Protein AF-A0A9P1FDS7-F1 (afdb_monomer_lite)

Organism: NCBI:txid2562237

Foldseek 3Di:
DVVVVVVVVVVVVVVVVVVVVPPPPPDDDPVLVVLLVLLVVLLVLLVVLLVVLVVVLVVLVVVLVVLVVVVVVVVVCVVPDDDDLLVVLLSVLLNQLSVVQSVVLNVLSVVLSVLSVVLNVLSVVLVVLSVVLSVLVVQLVVLVVVLVVLVVVCVVCVVVVHDDDPVSVVVNVVSVVSNVVSVVVNVVSCVVSVVVSVVSSVVSVVSSVVSVVSNCCSVPVRRPVSSVVSSVVSSVVSVVVPPPPPDDDDDDDDDDDDDPPPVCPDPPPPVVPPPPPPDPDPCVVPDDDDDDDDDDDDDPVVVVVVVLVVQLVVLVPDDPVVLCVLCVVVVHDCPPPDDSVVSSVVCSVVVRGDDPPDPPVVVVVVVVVVCVVCPPPDDPDDDDDDDDDDDDDPDDDDDDDDDDDD

pLDDT: mean 77.8, std 21.18, range [33.59, 98.31]

Sequence (406 aa):
MHAAASALRSRLSSRSEKQVRGEERIPLSSEDVERQQLLLNDVMISEGLTKFAKDFVRSVSTHLELVDHLLAVLRAMEPTFEFEASVQAQVWALASGVKATAPRVAVEMKKHLARLQELRTSTHKVMELFERKRSAMVEKNHYTLKVETLRREFQEREEQRKGNSKDQLHRLSRNQEKLAYAESEYMDTDKVVTKKIEEQLRQNRSLLFSSLEGLAQSACCGWLVSTGAVACKALQVAAEAQAPQSEGSEDRPERSAVPRNMLLLPPVVVEDELEPPGPFDPRSAFKEKPHSREIFDLSDGEAMAITARQVDESLMRCSVKELKELIRKHGLSDDGLVEKSELVELLRRHGVKVPPGPGPAGHAMLEFERLERHPPAMHRGHAPFPHPNLQEMERGDFAGMEMVIS

Radius of gyration: 36.34 Å; chains: 1; bounding box: 86×75×117 Å

InterPro domains:
  IPR002048 EF-hand domain [PS50222] (318-353)
  IPR027267 AH/BAR domain superfamily [G3DSA:1.20.1270.60] (43-220)

Structure (mmCIF, N/CA/C/O backbone):
data_AF-A0A9P1FDS7-F1
#
_entry.id   AF-A0A9P1FDS7-F1
#
loop_
_atom_site.group_PDB
_atom_site.id
_atom_site.type_symbol
_atom_site.label_atom_id
_atom_site.label_alt_id
_atom_site.label_comp_id
_atom_site.label_asym_id
_atom_site.label_entity_id
_atom_site.label_seq_id
_atom_site.pdbx_PDB_ins_code
_atom_site.Cartn_x
_atom_site.Cartn_y
_atom_site.Cartn_z
_atom_site.occupancy
_atom_site.B_iso_or_equiv
_atom_site.auth_seq_id
_atom_site.auth_comp_id
_atom_site.auth_asym_id
_atom_site.auth_atom_id
_atom_site.pdbx_PDB_model_num
ATOM 1 N N . MET A 1 1 ? -41.866 30.269 19.259 1.00 52.06 1 MET A N 1
ATOM 2 C CA . MET A 1 1 ? -41.143 29.179 18.557 1.00 52.06 1 MET A CA 1
ATOM 3 C C . MET A 1 1 ? -39.613 29.316 18.599 1.00 52.06 1 MET A C 1
ATOM 5 O O . MET A 1 1 ? -38.955 28.306 18.809 1.00 52.06 1 MET A O 1
ATOM 9 N N . HIS A 1 2 ? -39.027 30.519 18.513 1.00 57.75 2 HIS A N 1
ATOM 10 C CA . HIS A 1 2 ? -37.562 30.712 18.583 1.00 57.75 2 HIS A CA 1
ATOM 11 C C . HIS A 1 2 ? -36.883 30.211 19.878 1.00 57.75 2 HIS A C 1
ATOM 13 O O . HIS A 1 2 ? -35.793 29.642 19.819 1.00 57.75 2 HIS A O 1
ATOM 19 N N . ALA A 1 3 ? -37.532 30.351 21.040 1.00 67.25 3 ALA A N 1
ATOM 20 C CA . ALA A 1 3 ? -36.969 29.910 22.323 1.00 67.25 3 ALA A CA 1
ATOM 21 C C . ALA A 1 3 ? -36.816 28.377 22.430 1.00 67.25 3 ALA A C 1
ATOM 23 O O . ALA A 1 3 ? -35.814 27.887 22.947 1.00 67.25 3 ALA A O 1
ATOM 24 N N . ALA A 1 4 ? -37.764 27.613 21.875 1.00 65.94 4 ALA A N 1
ATOM 25 C CA . ALA A 1 4 ? -37.716 26.150 21.885 1.00 65.94 4 ALA A CA 1
ATOM 26 C C . ALA A 1 4 ? -36.602 25.606 20.973 1.00 65.94 4 ALA A C 1
ATOM 28 O O . ALA A 1 4 ? -35.883 24.690 21.360 1.00 65.94 4 ALA A O 1
ATOM 29 N N . ALA A 1 5 ? -36.399 26.217 19.800 1.00 61.81 5 ALA A N 1
ATOM 30 C CA . ALA A 1 5 ? -35.325 25.844 18.878 1.00 61.81 5 ALA A CA 1
ATOM 31 C C . ALA A 1 5 ? -33.924 26.149 19.448 1.00 61.81 5 ALA A C 1
ATOM 33 O O . ALA A 1 5 ? -32.995 25.361 19.267 1.00 61.81 5 ALA A O 1
ATOM 34 N N . SER A 1 6 ? -33.783 27.256 20.187 1.00 70.25 6 SER A N 1
ATOM 35 C CA . SER A 1 6 ? -32.534 27.620 20.871 1.00 70.25 6 SER A CA 1
ATOM 36 C C . SER A 1 6 ? -32.192 26.644 22.007 1.00 70.25 6 SER A C 1
ATOM 38 O O . SER A 1 6 ? -31.068 26.144 22.083 1.00 70.25 6 SER A O 1
ATOM 40 N N . ALA A 1 7 ? -33.181 26.262 22.824 1.00 78.44 7 ALA A N 1
ATOM 41 C CA . ALA A 1 7 ? -33.000 25.265 23.882 1.00 78.44 7 ALA A CA 1
ATOM 42 C C . ALA A 1 7 ? -32.632 23.874 23.330 1.00 78.44 7 ALA A C 1
ATOM 44 O O . ALA A 1 7 ? -31.839 23.149 23.935 1.00 78.44 7 ALA A O 1
ATOM 45 N N . LEU A 1 8 ? -33.165 23.507 22.160 1.00 73.31 8 LEU A N 1
ATOM 46 C CA . LEU A 1 8 ? -32.850 22.239 21.501 1.00 73.31 8 LEU A CA 1
ATOM 47 C C . LEU A 1 8 ? -31.428 22.236 20.918 1.00 73.31 8 LEU A C 1
ATOM 49 O O . LEU A 1 8 ? -30.700 21.268 21.121 1.00 73.31 8 LEU A O 1
ATOM 53 N N . ARG A 1 9 ? -30.978 23.338 20.297 1.00 73.19 9 ARG A N 1
ATOM 54 C CA . ARG A 1 9 ? -29.577 23.492 19.849 1.00 73.19 9 ARG A CA 1
ATOM 55 C C . ARG A 1 9 ? -28.587 23.497 21.011 1.00 73.19 9 ARG A C 1
ATOM 57 O O . ARG A 1 9 ? -27.569 22.824 20.925 1.00 73.19 9 ARG A O 1
ATOM 64 N N . SER A 1 10 ? -28.905 24.176 22.112 1.00 75.31 10 SER A N 1
ATOM 65 C CA . SER A 1 10 ? -28.093 24.162 23.338 1.00 75.31 10 SER A CA 1
ATOM 66 C C . SER A 1 10 ? -27.950 22.747 23.921 1.00 75.31 10 SER A C 1
ATOM 68 O O . SER A 1 10 ? -26.851 22.325 24.292 1.00 75.31 10 SER A O 1
ATOM 70 N N . ARG A 1 11 ? -29.036 21.963 23.945 1.00 73.38 11 ARG A N 1
ATOM 71 C CA . ARG A 1 11 ? -29.011 20.562 24.403 1.00 73.38 11 ARG A CA 1
ATOM 72 C C . ARG A 1 11 ? -28.265 19.623 23.456 1.00 73.38 11 ARG A C 1
ATOM 74 O O . ARG A 1 11 ? -27.642 18.674 23.924 1.00 73.38 11 ARG A O 1
ATOM 81 N N . LEU A 1 12 ? -28.313 19.873 22.149 1.00 67.06 12 LEU A N 1
ATOM 82 C CA . LEU A 1 12 ? -27.556 19.098 21.163 1.00 67.06 12 LEU A CA 1
ATOM 83 C C . LEU A 1 12 ? -26.058 19.441 21.203 1.00 67.06 12 LEU A C 1
ATOM 85 O O . LEU A 1 12 ? -25.240 18.529 21.236 1.00 67.06 12 LEU A O 1
ATOM 89 N N . SER A 1 13 ? -25.705 20.725 21.322 1.00 66.62 13 SER A N 1
ATOM 90 C CA . SER A 1 13 ? -24.313 21.192 21.435 1.00 66.62 13 SER A CA 1
ATOM 91 C C . SER A 1 13 ? -23.644 20.733 22.734 1.00 66.62 13 SER A C 1
ATOM 93 O O . SER A 1 13 ? -22.503 20.285 22.732 1.00 66.62 13 SER A O 1
ATOM 95 N N . SER A 1 14 ? -24.368 20.758 23.857 1.00 63.16 14 SER A N 1
ATOM 96 C CA . SER A 1 14 ? -23.843 20.254 25.137 1.00 63.16 14 SER A CA 1
ATOM 97 C C . SER A 1 14 ? -23.730 18.725 25.185 1.00 63.16 14 SER A C 1
ATOM 99 O O . SER A 1 14 ? -22.929 18.196 25.958 1.00 63.16 14 SER A O 1
ATOM 101 N N . ARG A 1 15 ? -24.492 17.995 24.354 1.00 56.09 15 ARG A N 1
ATOM 102 C CA . ARG A 1 15 ? -24.295 16.552 24.146 1.00 56.09 15 ARG A CA 1
ATOM 103 C C . ARG A 1 15 ? -23.071 16.265 23.278 1.00 56.09 15 ARG A C 1
ATOM 105 O O . ARG A 1 15 ? -22.319 15.367 23.638 1.00 56.09 15 ARG A O 1
ATOM 112 N N . SER A 1 16 ? -22.829 17.035 22.214 1.00 51.53 16 SER A N 1
ATOM 113 C CA . SER A 1 16 ? -21.641 16.844 21.371 1.00 51.53 16 SER A CA 1
ATOM 114 C C . SER A 1 16 ? -20.345 17.226 22.090 1.00 51.53 16 SER A C 1
ATOM 116 O O . SER A 1 16 ? -19.370 16.489 22.010 1.00 51.53 16 SER A O 1
ATOM 118 N N . GLU A 1 17 ? -20.323 18.310 22.872 1.00 52.41 17 GLU A N 1
ATOM 119 C CA . GLU A 1 17 ? -19.118 18.713 23.620 1.00 52.41 17 GLU A CA 1
ATOM 120 C C . GLU A 1 17 ? -18.759 17.745 24.756 1.00 52.41 17 GLU A C 1
ATOM 122 O O . GLU A 1 17 ? -17.578 17.513 25.023 1.00 52.41 17 GLU A O 1
ATOM 127 N N . LYS A 1 18 ? -19.754 17.120 25.402 1.00 54.88 18 LYS A N 1
ATOM 128 C CA . LYS A 1 18 ? -19.499 16.051 26.382 1.00 54.88 18 LYS A CA 1
ATOM 129 C C . LYS A 1 18 ? -19.022 14.753 25.735 1.00 54.88 18 LYS A C 1
ATOM 131 O O . LYS A 1 18 ? -18.328 13.987 26.392 1.00 54.88 18 LYS A O 1
ATOM 136 N N . GLN A 1 19 ? -19.368 14.519 24.472 1.00 52.22 19 GLN A N 1
ATOM 137 C CA . GLN A 1 19 ? -18.907 13.353 23.724 1.00 52.22 19 GLN A CA 1
ATOM 138 C C . GLN A 1 19 ? -17.441 13.508 23.290 1.00 52.22 19 GLN A C 1
ATOM 140 O O . GLN A 1 19 ? -16.695 12.541 23.347 1.00 52.22 19 GLN A O 1
ATOM 145 N N . VAL A 1 20 ? -16.995 14.731 22.980 1.00 51.19 20 VAL A N 1
ATOM 146 C CA . VAL A 1 20 ? -15.600 15.013 22.586 1.00 51.19 20 VAL A CA 1
ATOM 147 C C . VAL A 1 20 ? -14.644 15.088 23.787 1.00 51.19 20 VAL A C 1
ATOM 149 O O . VAL A 1 20 ? -13.490 14.691 23.674 1.00 51.19 20 VAL A O 1
ATOM 152 N N . ARG A 1 21 ? -15.095 15.538 24.969 1.00 51.09 21 ARG A N 1
ATOM 153 C CA . ARG A 1 21 ? -14.243 15.574 26.182 1.00 51.09 21 ARG A CA 1
ATOM 154 C C . ARG A 1 21 ? -14.052 14.220 26.879 1.00 51.09 21 ARG A C 1
ATOM 156 O O . ARG A 1 21 ? -13.235 14.143 27.788 1.00 51.09 21 ARG A O 1
ATOM 163 N N . GLY A 1 22 ? -14.801 13.188 26.487 1.00 51.94 22 GLY A N 1
ATOM 164 C CA . GLY A 1 22 ? -14.696 11.834 27.043 1.00 51.94 22 GLY A CA 1
ATOM 165 C C . GLY A 1 22 ? -13.846 10.869 26.214 1.00 51.94 22 GLY A C 1
ATOM 166 O O . GLY A 1 22 ? -13.612 9.750 26.660 1.00 51.94 22 GLY A O 1
ATOM 167 N N . GLU A 1 23 ? -13.373 11.277 25.034 1.00 55.00 23 GLU A N 1
ATOM 168 C CA . GLU A 1 23 ? -12.376 10.516 24.278 1.00 55.00 23 GLU A CA 1
ATOM 169 C C . GLU A 1 23 ? -10.987 10.766 24.874 1.00 55.00 23 GLU A C 1
ATOM 171 O O . GLU A 1 23 ? -10.096 11.334 24.239 1.00 55.00 23 GLU A O 1
ATOM 176 N N . GLU A 1 24 ? -10.780 10.335 26.121 1.00 63.09 24 GLU A N 1
ATOM 177 C CA . GLU A 1 24 ? -9.430 9.979 26.544 1.00 63.09 24 GLU A CA 1
ATOM 178 C C . GLU A 1 24 ? -8.922 8.979 25.509 1.00 63.09 24 GLU A C 1
ATOM 180 O O . GLU A 1 24 ? -9.458 7.876 25.369 1.00 63.09 24 GLU A O 1
ATOM 185 N N . ARG A 1 25 ? -7.950 9.411 24.694 1.00 65.44 25 ARG A N 1
ATOM 186 C CA . ARG A 1 25 ? -7.309 8.545 23.710 1.00 65.44 25 ARG A CA 1
ATOM 187 C C . ARG A 1 25 ? -6.710 7.391 24.487 1.00 65.44 25 ARG A C 1
ATOM 189 O O . ARG A 1 25 ? -5.652 7.544 25.088 1.00 65.44 25 ARG A O 1
ATOM 196 N N . ILE A 1 26 ? -7.404 6.259 24.471 1.00 73.06 26 ILE A N 1
ATOM 197 C CA . ILE A 1 26 ? -6.904 5.019 25.041 1.00 73.06 26 ILE A CA 1
ATOM 198 C C . ILE A 1 26 ? -5.537 4.779 24.394 1.00 73.06 26 ILE A C 1
ATOM 200 O O . ILE A 1 26 ? -5.476 4.677 23.160 1.00 73.06 26 ILE A O 1
ATOM 204 N N . PRO A 1 27 ? -4.448 4.771 25.183 1.00 78.12 27 PRO A N 1
ATOM 205 C CA . PRO A 1 27 ? -3.126 4.553 24.638 1.00 78.12 27 PRO A CA 1
ATOM 206 C C . PRO A 1 27 ? -3.105 3.159 24.016 1.00 78.12 27 PRO A C 1
ATOM 208 O O . PRO A 1 27 ? -3.495 2.173 24.645 1.00 78.12 27 PRO A O 1
ATOM 211 N N . LEU A 1 28 ? -2.703 3.097 22.747 1.00 81.94 28 LEU A N 1
ATOM 212 C CA . LEU A 1 28 ? -2.396 1.834 22.090 1.00 81.94 28 LEU A CA 1
ATOM 213 C C . LEU A 1 28 ? -1.240 1.162 22.837 1.00 81.94 28 LEU A C 1
ATOM 215 O O . LEU A 1 28 ? -0.435 1.833 23.490 1.00 81.94 28 LEU A O 1
ATOM 219 N N . SER A 1 29 ? -1.146 -0.163 22.726 1.00 90.19 29 SER A N 1
ATOM 220 C CA . SER A 1 29 ? 0.048 -0.856 23.204 1.00 90.19 29 SER A CA 1
ATOM 221 C C . SER A 1 29 ? 1.283 -0.292 22.486 1.00 90.19 29 SER A C 1
ATOM 223 O O . SER A 1 29 ? 1.195 0.080 21.313 1.00 90.19 29 SER A O 1
ATOM 225 N N . SER A 1 30 ? 2.431 -0.217 23.172 1.00 92.06 30 SER A N 1
ATOM 226 C CA . SER A 1 30 ? 3.682 0.265 22.555 1.00 92.06 30 SER A CA 1
ATOM 227 C C . SER A 1 30 ? 3.990 -0.494 21.261 1.00 92.06 30 SER A C 1
ATOM 229 O O . SER A 1 30 ? 4.353 0.108 20.256 1.00 92.06 30 SER A O 1
ATOM 231 N N . GLU A 1 31 ? 3.738 -1.805 21.251 1.00 93.56 31 GLU A N 1
ATOM 232 C CA . 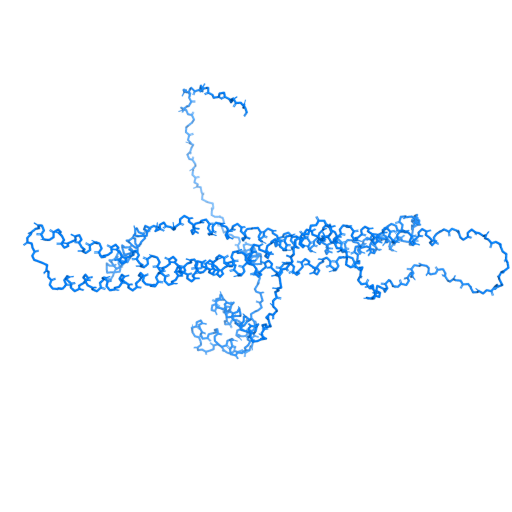GLU A 1 31 ? 3.936 -2.646 20.073 1.00 93.56 31 GLU A CA 1
ATOM 233 C C . GLU A 1 31 ? 3.003 -2.283 18.911 1.00 93.56 31 GLU A C 1
ATOM 235 O O . GLU A 1 31 ? 3.424 -2.280 17.758 1.00 93.56 31 GLU A O 1
ATOM 240 N N . ASP A 1 32 ? 1.727 -1.983 19.176 1.00 91.75 32 ASP A N 1
ATOM 241 C CA . ASP A 1 32 ? 0.789 -1.593 18.118 1.00 91.75 32 ASP A CA 1
ATOM 242 C C . ASP A 1 32 ? 1.158 -0.231 17.522 1.00 91.75 32 ASP A C 1
ATOM 244 O O . ASP A 1 32 ? 1.042 -0.047 16.310 1.00 91.75 32 ASP A O 1
ATOM 248 N N . VAL A 1 33 ? 1.654 0.700 18.347 1.00 92.00 33 VAL A N 1
ATOM 249 C CA . VAL A 1 33 ? 2.183 1.991 17.875 1.00 92.00 33 VAL A CA 1
ATOM 250 C C . VAL A 1 33 ? 3.388 1.771 16.965 1.00 92.00 33 VAL A C 1
ATOM 252 O O . VAL A 1 33 ? 3.440 2.333 15.872 1.00 92.00 33 VAL A O 1
ATOM 255 N N . GLU A 1 34 ? 4.332 0.923 17.375 1.00 93.94 34 GLU A N 1
ATOM 256 C CA . GLU A 1 34 ? 5.504 0.583 16.566 1.00 93.94 34 GLU A CA 1
ATOM 257 C C . GLU A 1 34 ? 5.104 -0.081 15.244 1.00 93.94 34 GLU A C 1
ATOM 259 O O . GLU A 1 34 ? 5.536 0.358 14.178 1.00 93.94 34 GLU A O 1
ATOM 264 N N . ARG A 1 35 ? 4.224 -1.089 15.272 1.00 93.00 35 ARG A N 1
ATOM 265 C CA . ARG A 1 35 ? 3.729 -1.762 14.059 1.00 93.00 35 ARG A CA 1
ATOM 266 C C . ARG A 1 35 ? 3.008 -0.786 13.121 1.00 93.00 35 ARG A C 1
ATOM 268 O O . ARG A 1 35 ? 3.225 -0.836 11.910 1.00 93.00 35 ARG A O 1
ATOM 275 N N . GLN A 1 36 ? 2.193 0.124 13.656 1.00 92.06 36 GLN A N 1
ATOM 276 C CA . GLN A 1 36 ? 1.525 1.159 12.866 1.00 92.06 36 GLN A CA 1
ATOM 277 C C . GLN A 1 36 ? 2.540 2.128 12.242 1.00 92.06 36 GLN A C 1
ATOM 279 O O . GLN A 1 36 ? 2.423 2.460 11.062 1.00 92.06 36 GLN A O 1
ATOM 284 N N . GLN A 1 37 ? 3.569 2.535 12.989 1.00 93.25 37 GLN A N 1
ATOM 285 C CA . GLN A 1 37 ? 4.640 3.382 12.465 1.00 93.25 37 GLN A CA 1
ATOM 286 C C . GLN A 1 37 ? 5.415 2.688 11.338 1.00 93.25 37 GLN A C 1
ATOM 288 O O . GLN A 1 37 ? 5.731 3.316 10.327 1.00 93.25 37 GLN A O 1
ATOM 293 N N . LEU A 1 38 ? 5.683 1.386 11.472 1.00 92.25 38 LEU A N 1
ATOM 294 C CA . LEU A 1 38 ? 6.326 0.596 10.423 1.00 92.25 38 LEU A CA 1
ATOM 295 C C . LEU A 1 38 ? 5.480 0.548 9.142 1.00 92.25 38 LEU A C 1
ATOM 297 O O . LEU A 1 38 ? 6.030 0.744 8.062 1.00 92.25 38 LEU A O 1
ATOM 301 N N . LEU A 1 39 ? 4.159 0.369 9.245 1.00 91.44 39 LEU A N 1
ATOM 302 C CA . LEU A 1 39 ? 3.265 0.418 8.079 1.00 91.44 39 LEU A CA 1
ATOM 303 C C . LEU A 1 39 ? 3.260 1.788 7.403 1.00 91.44 39 LEU A C 1
ATOM 305 O O . LEU A 1 39 ? 3.275 1.865 6.176 1.00 91.44 39 LEU A O 1
ATOM 309 N N . LEU A 1 40 ? 3.234 2.868 8.187 1.00 91.00 40 LEU A N 1
ATOM 310 C CA . LEU A 1 40 ? 3.289 4.228 7.649 1.00 91.00 40 LEU A CA 1
ATOM 311 C C . LEU A 1 40 ? 4.602 4.470 6.897 1.00 91.00 40 LEU A C 1
ATOM 313 O O . LEU A 1 40 ? 4.581 5.020 5.795 1.00 91.00 40 LEU A O 1
ATOM 317 N N . ASN A 1 41 ? 5.722 3.995 7.446 1.00 93.12 41 ASN A N 1
ATOM 318 C CA . ASN A 1 41 ? 7.018 4.053 6.774 1.00 93.12 41 ASN A CA 1
ATOM 319 C C . ASN A 1 41 ? 7.000 3.253 5.460 1.00 93.12 41 ASN A C 1
ATOM 321 O O . ASN A 1 41 ? 7.421 3.776 4.429 1.00 93.12 41 ASN A O 1
ATOM 325 N N . ASP A 1 42 ? 6.460 2.030 5.461 1.00 91.25 42 ASP A N 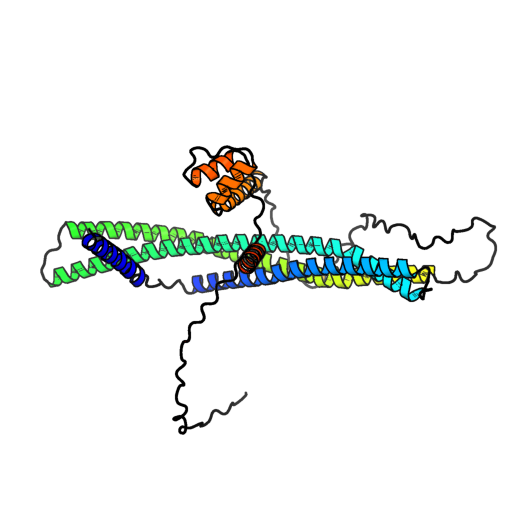1
ATOM 326 C CA . ASP A 1 42 ? 6.354 1.197 4.255 1.00 91.25 42 ASP A CA 1
ATOM 327 C C . ASP A 1 42 ? 5.493 1.879 3.171 1.00 91.25 42 ASP A C 1
ATOM 329 O O . ASP A 1 42 ? 5.851 1.866 1.990 1.00 91.25 42 ASP A O 1
ATOM 333 N N . VAL A 1 43 ? 4.391 2.541 3.557 1.00 92.25 43 VAL A N 1
ATOM 334 C CA . VAL A 1 43 ? 3.553 3.330 2.634 1.00 92.25 43 VAL A CA 1
ATOM 335 C C . VAL A 1 43 ? 4.347 4.482 2.040 1.00 92.25 43 VAL A C 1
ATOM 337 O O . VAL A 1 43 ? 4.378 4.606 0.815 1.00 92.25 43 VAL A O 1
ATOM 340 N N . MET A 1 44 ? 5.015 5.283 2.873 1.00 95.25 44 MET A N 1
ATOM 341 C CA . MET A 1 44 ? 5.818 6.419 2.414 1.00 95.25 44 MET A CA 1
ATOM 342 C C . MET A 1 44 ? 6.914 5.988 1.435 1.00 95.25 44 MET A C 1
ATOM 344 O O . MET A 1 44 ? 7.081 6.609 0.383 1.00 95.25 44 MET A O 1
ATOM 348 N N . ILE A 1 45 ? 7.633 4.903 1.743 1.00 93.44 45 ILE A N 1
ATOM 349 C CA . ILE A 1 45 ? 8.657 4.355 0.847 1.00 93.44 45 ILE A CA 1
ATOM 350 C C . ILE A 1 45 ? 8.005 3.904 -0.465 1.00 93.44 45 ILE A C 1
ATOM 352 O O . ILE A 1 45 ? 8.493 4.254 -1.541 1.00 93.44 45 ILE A O 1
ATOM 356 N N . SER A 1 46 ? 6.875 3.189 -0.409 1.00 95.50 46 SER A N 1
ATOM 357 C CA . SER A 1 46 ? 6.172 2.742 -1.618 1.00 95.50 46 SER A CA 1
ATOM 358 C C . SER A 1 46 ? 5.689 3.906 -2.491 1.00 95.50 46 SER A C 1
ATOM 360 O O . SER A 1 46 ? 5.738 3.812 -3.718 1.00 95.50 46 SER A O 1
ATOM 362 N N . GLU A 1 47 ? 5.260 5.021 -1.890 1.00 94.94 47 GLU A N 1
ATOM 363 C CA . GLU A 1 47 ? 4.839 6.224 -2.609 1.00 94.94 47 GLU A CA 1
ATOM 364 C C . GLU A 1 47 ? 6.029 6.907 -3.285 1.00 94.94 47 GLU A C 1
ATOM 366 O O . GLU A 1 47 ? 5.936 7.273 -4.460 1.00 94.94 47 GLU A O 1
ATOM 371 N N . GLY A 1 48 ? 7.167 6.995 -2.588 1.00 95.50 48 GLY A N 1
ATOM 372 C CA . GLY A 1 48 ? 8.429 7.467 -3.155 1.00 95.50 48 GLY A CA 1
ATOM 373 C C . GLY A 1 48 ? 8.868 6.631 -4.360 1.00 95.50 48 GLY A C 1
ATOM 374 O O . GLY A 1 48 ? 9.139 7.183 -5.428 1.00 95.50 48 GLY A O 1
ATOM 375 N N . LEU A 1 49 ? 8.848 5.301 -4.232 1.00 96.25 49 LEU A N 1
ATOM 376 C CA . LEU A 1 49 ? 9.188 4.380 -5.323 1.00 96.25 49 LEU A CA 1
ATOM 377 C C . LEU A 1 49 ? 8.187 4.441 -6.479 1.00 96.25 49 LEU A C 1
ATOM 379 O O . LEU A 1 49 ? 8.580 4.404 -7.644 1.00 96.25 49 LEU A O 1
ATOM 383 N N . THR A 1 50 ? 6.897 4.590 -6.179 1.00 96.88 50 THR A N 1
ATOM 384 C CA . THR A 1 50 ? 5.848 4.745 -7.195 1.00 96.88 50 THR A CA 1
ATOM 385 C C . THR A 1 50 ? 6.056 6.024 -7.996 1.00 96.88 50 THR A C 1
ATOM 387 O O . THR A 1 50 ? 5.929 6.018 -9.222 1.00 96.88 50 THR A O 1
ATOM 390 N N . LYS A 1 51 ? 6.371 7.132 -7.317 1.00 96.62 51 LYS A N 1
ATOM 391 C CA . LYS A 1 51 ? 6.679 8.403 -7.971 1.00 96.62 51 LYS A CA 1
ATOM 392 C C . LYS A 1 51 ? 7.919 8.262 -8.850 1.00 96.62 51 LYS A C 1
ATOM 394 O O . LYS A 1 51 ? 7.838 8.561 -10.037 1.00 96.62 51 LYS A O 1
ATOM 399 N N . PHE A 1 52 ? 9.004 7.719 -8.296 1.00 97.12 52 PHE A N 1
ATOM 400 C CA . PHE A 1 52 ? 10.235 7.454 -9.036 1.00 97.12 52 PHE A CA 1
ATOM 401 C C . PHE A 1 52 ? 9.974 6.643 -10.309 1.00 97.12 52 PHE A C 1
ATOM 403 O O . PHE A 1 52 ? 10.344 7.078 -11.392 1.00 97.12 52 PHE A O 1
ATOM 410 N N . ALA A 1 53 ? 9.286 5.504 -10.213 1.00 96.56 53 ALA A N 1
ATOM 411 C CA . ALA A 1 53 ? 9.051 4.638 -11.364 1.00 96.56 53 ALA A CA 1
ATOM 412 C C . ALA A 1 53 ? 8.172 5.307 -12.437 1.00 96.56 53 ALA A C 1
ATOM 414 O O . ALA A 1 53 ? 8.427 5.144 -13.630 1.00 96.56 53 ALA A O 1
ATOM 415 N N . LYS A 1 54 ? 7.172 6.112 -12.046 1.00 96.12 54 LYS A N 1
ATOM 416 C CA . LYS A 1 54 ? 6.366 6.905 -12.995 1.00 96.12 54 LYS A CA 1
ATOM 417 C C . LYS A 1 54 ? 7.199 7.967 -13.706 1.00 96.12 54 LYS A C 1
ATOM 419 O O . LYS A 1 54 ? 7.123 8.075 -14.930 1.00 96.12 54 LYS A O 1
ATOM 424 N N . ASP A 1 55 ? 7.981 8.727 -12.947 1.00 96.56 55 ASP A N 1
ATOM 425 C CA . ASP A 1 55 ? 8.834 9.789 -13.481 1.00 96.56 55 ASP A CA 1
ATOM 426 C C . ASP A 1 55 ? 9.923 9.200 -14.387 1.00 96.56 55 ASP A C 1
ATOM 428 O O . ASP A 1 55 ? 10.197 9.737 -15.458 1.00 96.56 55 ASP A O 1
ATOM 432 N N . PHE A 1 56 ? 10.469 8.039 -14.022 1.00 94.81 56 PHE A N 1
ATOM 433 C CA . PHE A 1 56 ? 11.447 7.315 -14.823 1.00 94.81 56 PHE A CA 1
ATOM 434 C C . PHE A 1 56 ? 10.853 6.814 -16.145 1.00 94.81 56 PHE A C 1
ATOM 436 O O . PHE A 1 56 ? 11.426 7.059 -17.202 1.00 94.81 56 PHE A O 1
ATOM 443 N N . VAL A 1 57 ? 9.676 6.177 -16.130 1.00 94.50 57 VAL A N 1
ATOM 444 C CA . VAL A 1 57 ? 8.992 5.738 -17.365 1.00 94.50 57 VAL A CA 1
ATOM 445 C C . VAL A 1 57 ? 8.669 6.924 -18.276 1.00 94.50 57 VAL A C 1
ATOM 447 O O . VAL A 1 57 ? 8.843 6.834 -19.495 1.00 94.50 57 VAL A O 1
ATOM 450 N N . ARG A 1 58 ? 8.229 8.050 -17.700 1.00 95.25 58 ARG A N 1
ATOM 451 C CA . ARG A 1 58 ? 8.010 9.288 -18.457 1.00 95.25 58 ARG A CA 1
ATOM 452 C C . ARG A 1 58 ? 9.318 9.789 -19.066 1.00 95.25 58 ARG A C 1
ATOM 454 O O . ARG A 1 58 ? 9.341 10.065 -20.257 1.00 95.25 58 ARG A O 1
ATOM 461 N N . SER A 1 59 ? 10.397 9.834 -18.285 1.00 93.69 59 SER A N 1
ATOM 462 C CA . SER A 1 59 ? 11.726 10.232 -18.755 1.00 93.69 59 SER A CA 1
ATOM 463 C C . SER A 1 59 ? 12.200 9.362 -19.921 1.00 93.69 59 SER A C 1
ATOM 465 O O . SER A 1 59 ? 12.610 9.902 -20.943 1.00 93.69 59 SER A O 1
ATOM 467 N N . VAL A 1 60 ? 12.078 8.034 -19.828 1.00 90.56 60 VAL A N 1
ATOM 468 C CA . VAL A 1 60 ? 12.426 7.107 -20.922 1.00 90.56 60 VAL A CA 1
ATOM 469 C C . VAL A 1 60 ? 11.623 7.413 -22.190 1.00 90.56 60 VAL A C 1
ATOM 471 O O . VAL A 1 60 ? 12.187 7.447 -23.281 1.00 90.56 60 VAL A O 1
ATOM 474 N N . SER A 1 61 ? 10.326 7.695 -22.049 1.00 91.31 61 SER A N 1
ATOM 475 C CA . SER A 1 61 ? 9.462 8.057 -23.182 1.00 91.31 61 SER A CA 1
ATOM 476 C C . SER A 1 61 ? 9.900 9.379 -23.825 1.00 91.31 61 SER A C 1
ATOM 478 O O . SER A 1 61 ? 10.048 9.452 -25.039 1.00 91.31 61 SER A O 1
ATOM 480 N N . THR A 1 62 ? 10.211 10.396 -23.016 1.00 92.25 62 THR A N 1
ATOM 481 C CA . THR A 1 62 ? 10.738 11.679 -23.507 1.00 92.25 62 THR A CA 1
ATOM 482 C C . THR A 1 62 ? 12.094 11.519 -24.200 1.00 92.25 62 THR A C 1
ATOM 484 O O . THR A 1 62 ? 12.325 12.131 -25.237 1.00 92.25 62 THR A O 1
ATOM 487 N N . HIS A 1 63 ? 12.994 10.675 -23.683 1.00 87.12 63 HIS A N 1
ATOM 488 C CA . HIS A 1 63 ? 14.278 10.406 -24.342 1.00 87.12 63 HIS A CA 1
ATOM 489 C C . HIS A 1 63 ? 14.092 9.727 -25.703 1.00 87.12 63 HIS A C 1
ATOM 491 O O . HIS A 1 63 ? 14.802 10.071 -26.644 1.00 87.12 63 HIS A O 1
ATOM 497 N N . LEU A 1 64 ? 13.132 8.805 -25.832 1.00 88.94 64 LEU A N 1
ATOM 498 C CA . LEU A 1 64 ? 12.797 8.197 -27.122 1.00 88.94 64 LEU A CA 1
ATOM 499 C C . LEU A 1 64 ? 12.316 9.242 -28.135 1.00 88.94 64 LEU A C 1
ATOM 501 O O . LEU A 1 64 ? 12.822 9.274 -29.254 1.00 88.94 64 LEU A O 1
ATOM 505 N N . GLU A 1 65 ? 11.404 10.126 -27.731 1.00 91.44 65 GLU A N 1
ATOM 506 C CA . GLU A 1 65 ? 10.899 11.208 -28.587 1.00 91.44 65 GLU A CA 1
ATOM 507 C C . GLU A 1 65 ? 12.019 12.162 -29.028 1.00 91.44 65 GLU A C 1
ATOM 509 O O . GLU A 1 65 ? 12.090 12.547 -30.196 1.00 91.44 65 GLU A O 1
ATOM 514 N N . LEU A 1 66 ? 12.935 12.513 -28.117 1.00 90.12 66 LEU A N 1
ATOM 515 C CA . LEU A 1 66 ? 14.097 13.348 -28.430 1.00 90.12 66 LEU A CA 1
ATOM 516 C C . LEU A 1 66 ? 15.045 12.668 -29.420 1.00 90.12 66 LEU A C 1
ATOM 518 O O . LEU A 1 66 ? 15.530 13.317 -30.345 1.00 90.12 66 LEU A O 1
ATOM 522 N N . VAL A 1 67 ? 15.291 11.367 -29.252 1.00 87.19 67 VAL A N 1
ATOM 523 C CA . VAL A 1 67 ? 16.090 10.573 -30.194 1.00 87.19 67 VAL A CA 1
ATOM 524 C C . VAL A 1 67 ? 15.421 10.538 -31.568 1.00 87.19 67 VAL A C 1
ATOM 526 O O . VAL A 1 67 ? 16.095 10.736 -32.577 1.00 87.19 67 VAL A O 1
ATOM 529 N N . ASP A 1 68 ? 14.104 10.340 -31.631 1.00 88.56 68 ASP A N 1
ATOM 530 C CA . ASP A 1 68 ? 13.357 10.367 -32.891 1.00 88.56 68 ASP A CA 1
ATOM 531 C C . ASP A 1 68 ? 13.419 11.736 -33.574 1.00 88.56 68 ASP A C 1
ATOM 533 O O . ASP A 1 68 ? 13.634 11.811 -34.787 1.00 88.56 68 ASP A O 1
ATOM 537 N N . HIS A 1 69 ? 13.303 12.818 -32.802 1.00 91.44 69 HIS A N 1
ATOM 538 C CA . HIS A 1 69 ? 13.426 14.174 -33.320 1.00 91.44 69 HIS A CA 1
ATOM 539 C C . HIS A 1 69 ? 14.840 14.467 -33.836 1.00 91.44 69 HIS A C 1
ATOM 541 O O . HIS A 1 69 ? 14.989 14.974 -34.946 1.00 91.44 69 HIS A O 1
ATOM 547 N N . LEU A 1 70 ? 15.881 14.092 -33.084 1.00 86.00 70 LEU A N 1
ATOM 548 C CA . LEU A 1 70 ? 17.273 14.234 -33.514 1.00 86.00 70 LEU A CA 1
ATOM 549 C C . LEU A 1 70 ? 17.524 13.488 -34.828 1.00 86.00 70 LEU A C 1
ATOM 551 O O . LEU A 1 70 ? 18.091 14.055 -35.759 1.00 86.00 70 LEU A O 1
ATOM 555 N N . LEU A 1 71 ? 17.061 12.239 -34.936 1.00 87.12 71 LEU A N 1
ATOM 556 C CA . LEU A 1 71 ? 17.174 11.466 -36.172 1.00 87.12 71 LEU A CA 1
ATOM 557 C C . LEU A 1 71 ? 16.419 12.121 -37.335 1.00 87.12 71 LEU A C 1
ATOM 559 O O . LEU A 1 71 ? 16.898 12.086 -38.467 1.00 87.12 71 LEU A O 1
ATOM 563 N N . ALA A 1 72 ? 15.253 12.719 -37.082 1.00 89.06 72 ALA A N 1
ATOM 564 C CA . ALA A 1 72 ? 14.505 13.448 -38.102 1.00 89.06 72 ALA A CA 1
ATOM 565 C C . ALA A 1 72 ? 15.258 14.700 -38.583 1.00 89.06 72 ALA A C 1
ATOM 567 O O . ALA A 1 72 ? 15.344 14.926 -39.789 1.00 89.06 72 ALA A O 1
ATOM 568 N N . VAL A 1 73 ? 15.849 15.470 -37.662 1.00 89.06 73 VAL A N 1
ATOM 569 C CA . VAL A 1 73 ? 16.675 16.644 -37.988 1.00 89.06 73 VAL A CA 1
ATOM 570 C C . VAL A 1 73 ? 17.899 16.235 -38.806 1.00 89.06 73 VAL A C 1
ATOM 572 O O . VAL A 1 73 ? 18.156 16.831 -39.849 1.00 89.06 73 VAL A O 1
ATOM 575 N N . LEU A 1 74 ? 18.617 15.185 -38.397 1.00 84.50 74 LEU A N 1
ATOM 576 C CA . LEU A 1 74 ? 19.796 14.706 -39.124 1.00 84.50 74 LEU A CA 1
ATOM 577 C C . LEU A 1 74 ? 19.458 14.246 -40.546 1.00 84.50 74 LEU A C 1
ATOM 579 O O . LEU A 1 74 ? 20.163 14.614 -41.480 1.00 84.50 74 LEU A O 1
ATOM 583 N N . ARG A 1 75 ? 18.344 13.526 -40.737 1.00 85.00 75 ARG A N 1
ATOM 584 C CA . ARG A 1 75 ? 17.858 13.140 -42.077 1.00 85.00 75 ARG A CA 1
ATOM 585 C C . ARG A 1 75 ? 17.476 14.343 -42.937 1.00 85.00 75 ARG A C 1
ATOM 587 O O . ARG A 1 75 ? 17.668 14.315 -44.145 1.00 85.00 75 ARG A O 1
ATOM 594 N N . ALA A 1 76 ? 16.931 15.399 -42.335 1.00 88.81 76 ALA A N 1
ATOM 595 C CA . ALA A 1 76 ? 16.601 16.624 -43.059 1.00 88.81 76 ALA A CA 1
ATOM 596 C C . ALA A 1 76 ? 17.853 17.422 -43.475 1.00 88.81 76 ALA A C 1
ATOM 598 O O . ALA A 1 76 ? 17.806 18.140 -44.471 1.00 88.81 76 ALA A O 1
ATOM 599 N N . MET A 1 77 ? 18.956 17.296 -42.727 1.00 84.94 77 MET A N 1
ATOM 600 C CA . MET A 1 77 ? 20.245 17.938 -43.021 1.00 84.94 77 MET A CA 1
ATOM 601 C C . MET A 1 77 ? 21.134 17.138 -43.981 1.00 84.94 77 MET A C 1
ATOM 603 O O . MET A 1 77 ? 22.003 17.717 -44.623 1.00 84.94 77 MET A O 1
ATOM 607 N N . GLU A 1 78 ? 20.928 15.828 -44.099 1.00 81.06 78 GLU A N 1
ATOM 608 C CA . GLU A 1 78 ? 21.710 14.937 -44.968 1.00 81.06 78 GLU A CA 1
ATOM 609 C C . GLU A 1 78 ? 21.881 15.423 -46.428 1.00 81.06 78 GLU A C 1
ATOM 611 O O . GLU A 1 78 ? 22.979 15.281 -46.961 1.00 81.06 78 GLU A O 1
ATOM 616 N N . PRO A 1 79 ? 20.893 16.068 -47.090 1.00 77.75 79 PRO A N 1
ATOM 617 C CA . PRO A 1 79 ? 21.073 16.581 -48.452 1.00 77.75 79 PRO A CA 1
ATOM 618 C C . PRO A 1 79 ? 22.031 17.777 -48.556 1.00 77.75 79 PRO A C 1
ATOM 620 O O . PRO A 1 79 ? 22.476 18.110 -49.652 1.00 77.75 79 PRO A O 1
ATOM 623 N N . THR A 1 80 ? 22.288 18.474 -47.448 1.00 75.31 80 THR A N 1
ATOM 624 C CA . THR A 1 80 ? 23.038 19.738 -47.408 1.00 75.31 80 THR A CA 1
ATOM 625 C C . THR A 1 80 ? 24.336 19.653 -46.614 1.00 75.31 80 THR A C 1
ATOM 627 O O . THR A 1 80 ? 25.169 20.549 -46.743 1.00 75.31 80 THR A O 1
ATOM 630 N N . PHE A 1 81 ? 24.526 18.608 -45.808 1.00 72.62 81 PHE A N 1
ATOM 631 C CA . PHE A 1 81 ? 25.669 18.464 -44.915 1.00 72.62 81 PHE A CA 1
ATOM 632 C C . PHE A 1 81 ? 26.230 17.038 -44.976 1.00 72.62 81 PHE A C 1
ATOM 634 O O . PHE A 1 81 ? 25.576 16.082 -44.557 1.00 72.62 81 PHE A O 1
ATOM 641 N N . GLU A 1 82 ? 27.468 16.897 -45.458 1.00 80.19 82 GLU A N 1
ATOM 642 C CA . GLU A 1 82 ? 28.225 15.653 -45.315 1.00 80.19 82 GLU A CA 1
ATOM 643 C C . GLU A 1 82 ? 28.719 15.558 -43.870 1.00 80.19 82 GLU A C 1
ATOM 645 O O . GLU A 1 82 ? 29.695 16.195 -43.471 1.00 80.19 82 GLU A O 1
ATOM 650 N N . PHE A 1 83 ? 28.000 14.799 -43.048 1.00 80.12 83 PHE A N 1
ATOM 651 C CA . PHE A 1 83 ? 28.480 14.464 -41.715 1.00 80.12 83 PHE A CA 1
ATOM 652 C C . PHE A 1 83 ? 29.658 13.498 -41.820 1.00 80.12 83 PHE A C 1
ATOM 654 O O . PHE A 1 83 ? 29.661 12.587 -42.648 1.00 80.12 83 PHE A O 1
ATOM 661 N N . GLU A 1 84 ? 30.629 13.649 -40.922 1.00 86.50 84 GLU A N 1
ATOM 662 C CA . GLU A 1 84 ? 31.677 12.650 -40.762 1.00 86.50 84 GLU A CA 1
ATOM 663 C C . GLU A 1 84 ? 31.033 11.288 -40.446 1.00 86.50 84 GLU A C 1
ATOM 665 O O . GLU A 1 84 ? 30.163 11.181 -39.572 1.00 86.50 84 GLU A O 1
ATOM 670 N N . ALA A 1 85 ? 31.445 10.239 -41.162 1.00 83.38 85 ALA A N 1
ATOM 671 C CA . ALA A 1 85 ? 30.851 8.905 -41.046 1.00 83.38 85 ALA A CA 1
ATOM 672 C C . ALA A 1 85 ? 30.922 8.346 -39.609 1.00 83.38 85 ALA A C 1
ATOM 674 O O . ALA A 1 85 ? 30.056 7.575 -39.187 1.00 83.38 85 ALA A O 1
ATOM 675 N N . SER A 1 86 ? 31.921 8.782 -38.835 1.00 84.38 86 SER A N 1
ATOM 676 C CA . SER A 1 86 ? 32.092 8.469 -37.415 1.00 84.38 86 SER A CA 1
ATOM 677 C C . SER A 1 86 ? 30.949 9.029 -36.552 1.00 84.38 86 SER A C 1
ATOM 679 O O . SER A 1 86 ? 30.399 8.315 -35.712 1.00 84.38 86 SER A O 1
ATOM 681 N N . VAL A 1 87 ? 30.529 10.274 -36.795 1.00 85.31 87 VAL A N 1
ATOM 682 C CA . VAL A 1 87 ? 29.446 10.948 -36.061 1.00 85.31 87 VAL A CA 1
ATOM 683 C C . VAL A 1 87 ? 28.096 10.320 -36.397 1.00 85.31 87 VAL A C 1
ATOM 685 O O . VAL A 1 87 ? 27.300 10.049 -35.495 1.00 85.31 87 VAL A O 1
ATOM 688 N N . GLN A 1 88 ? 27.843 10.020 -37.675 1.00 82.56 88 GLN A N 1
ATOM 689 C CA . GLN A 1 88 ? 26.614 9.333 -38.086 1.00 82.56 88 GLN A CA 1
ATOM 690 C C . GLN A 1 88 ? 26.487 7.960 -37.419 1.00 82.56 88 GLN A C 1
ATOM 692 O O . GLN A 1 88 ? 25.422 7.633 -36.890 1.00 82.56 88 GLN A O 1
ATOM 697 N N . ALA A 1 89 ? 27.579 7.187 -37.387 1.00 83.25 89 ALA A N 1
ATOM 698 C CA . ALA A 1 89 ? 27.618 5.884 -36.732 1.00 83.25 89 ALA A CA 1
ATOM 699 C C . ALA A 1 89 ? 27.327 5.987 -35.225 1.00 83.25 89 ALA A C 1
ATOM 701 O O . ALA A 1 89 ? 26.545 5.196 -34.699 1.00 83.25 89 ALA A O 1
ATOM 702 N N . GLN A 1 90 ? 27.889 6.985 -34.535 1.00 86.25 90 GLN A N 1
ATOM 703 C CA . GLN A 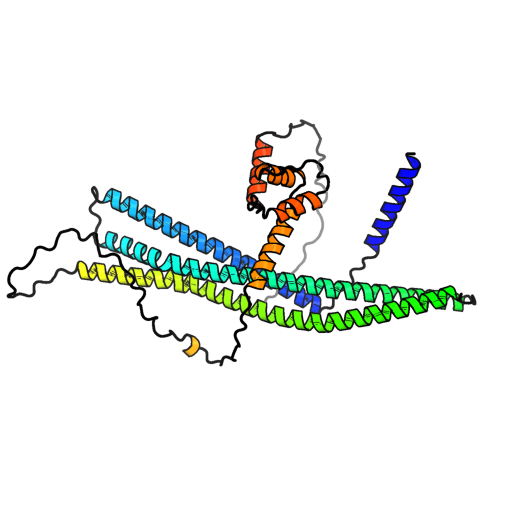1 90 ? 27.645 7.219 -33.105 1.00 86.25 90 GLN A CA 1
ATOM 704 C C . GLN A 1 90 ? 26.189 7.571 -32.798 1.00 86.25 90 GLN A C 1
ATOM 706 O O . GLN A 1 90 ? 25.600 6.993 -31.880 1.00 86.25 90 GLN A O 1
ATOM 711 N N . VAL A 1 91 ? 25.580 8.475 -33.571 1.00 85.69 91 VAL A N 1
ATOM 712 C CA . VAL A 1 91 ? 24.177 8.853 -33.347 1.00 85.69 91 VAL A CA 1
ATOM 713 C C . VAL A 1 91 ? 23.239 7.677 -33.625 1.00 85.69 91 VAL A C 1
ATOM 715 O O . VAL A 1 91 ? 22.327 7.414 -32.836 1.00 85.69 91 VAL A O 1
ATOM 718 N N . TRP A 1 92 ? 23.482 6.922 -34.699 1.00 86.62 92 TRP A N 1
ATOM 719 C CA . TRP A 1 92 ? 22.699 5.726 -35.012 1.00 86.62 92 TRP A CA 1
ATOM 720 C C . TRP A 1 92 ? 22.834 4.634 -33.957 1.00 86.62 92 TRP A C 1
ATOM 722 O O . TRP A 1 92 ? 21.834 4.019 -33.576 1.00 86.62 92 TRP A O 1
ATOM 732 N N . ALA A 1 93 ? 24.049 4.401 -33.467 1.00 84.31 93 ALA A N 1
ATOM 733 C CA . ALA A 1 93 ? 24.316 3.425 -32.425 1.00 84.31 93 ALA A CA 1
ATOM 734 C C . ALA A 1 93 ? 23.569 3.756 -31.129 1.00 84.31 93 ALA A C 1
ATOM 736 O O . ALA A 1 93 ? 22.882 2.896 -30.572 1.00 84.31 93 ALA A O 1
ATOM 737 N N . LEU A 1 94 ? 23.634 5.016 -30.690 1.00 85.62 94 LEU A N 1
ATOM 738 C CA . LEU A 1 94 ? 22.903 5.486 -29.517 1.00 85.62 94 LEU A CA 1
ATOM 739 C C . LEU A 1 94 ? 21.390 5.335 -29.703 1.00 85.62 94 LEU A C 1
ATOM 741 O O . LEU A 1 94 ? 20.710 4.800 -28.827 1.00 85.62 94 LEU A O 1
ATOM 745 N N . ALA A 1 95 ? 20.862 5.758 -30.854 1.00 85.88 95 ALA A N 1
ATOM 746 C CA . ALA A 1 95 ? 19.437 5.664 -31.133 1.00 85.88 95 ALA A CA 1
ATOM 747 C C . ALA A 1 95 ? 18.939 4.213 -31.161 1.00 85.88 95 ALA A C 1
ATOM 749 O O . ALA A 1 95 ? 17.874 3.912 -30.622 1.00 85.88 95 ALA A O 1
ATOM 750 N N . SER A 1 96 ? 19.724 3.310 -31.749 1.00 84.50 96 SER A N 1
ATOM 751 C CA . SER A 1 96 ? 19.420 1.877 -31.796 1.00 84.50 96 SER A CA 1
ATOM 752 C C . SER A 1 96 ? 19.420 1.267 -30.397 1.00 84.50 96 SER A C 1
ATOM 754 O O . SER A 1 96 ? 18.496 0.533 -30.051 1.00 84.50 96 SER A O 1
ATOM 756 N N . GLY A 1 97 ? 20.405 1.628 -29.566 1.00 87.50 97 GLY A N 1
ATOM 757 C CA . GLY A 1 97 ? 20.460 1.217 -28.165 1.00 87.50 97 GLY A CA 1
ATOM 758 C C . GLY A 1 97 ? 19.226 1.654 -27.386 1.00 87.50 97 GLY A C 1
ATOM 759 O O . GLY A 1 97 ? 18.542 0.815 -26.806 1.00 87.50 97 GLY A O 1
ATOM 760 N N . VAL A 1 98 ? 18.904 2.949 -27.433 1.00 89.25 98 VAL A N 1
ATOM 761 C CA . VAL A 1 98 ? 17.761 3.537 -26.720 1.00 89.25 98 VAL A CA 1
ATOM 762 C C . VAL A 1 98 ? 16.443 2.897 -27.169 1.00 89.25 98 VAL A C 1
ATOM 764 O O . VAL A 1 98 ? 15.636 2.498 -26.330 1.00 89.25 98 VAL A O 1
ATOM 767 N N . LYS A 1 99 ? 16.228 2.728 -28.479 1.00 89.44 99 LYS A N 1
ATOM 768 C CA . LYS A 1 99 ? 15.006 2.109 -29.019 1.00 89.44 99 LYS A CA 1
ATOM 769 C C . LYS A 1 99 ? 14.860 0.636 -28.649 1.00 89.44 99 LYS A C 1
ATOM 771 O O . LYS A 1 99 ? 13.740 0.187 -28.413 1.00 89.44 99 LYS A O 1
ATOM 776 N N . ALA A 1 100 ? 15.962 -0.107 -28.580 1.00 89.50 100 ALA A N 1
ATOM 777 C CA . ALA A 1 100 ? 15.935 -1.525 -28.239 1.00 89.50 100 ALA A CA 1
ATOM 778 C C . ALA A 1 100 ? 15.626 -1.768 -26.751 1.00 89.50 100 ALA A C 1
ATOM 780 O O . ALA A 1 100 ? 14.909 -2.709 -26.404 1.00 89.50 100 ALA A O 1
ATOM 781 N N . THR A 1 101 ? 16.159 -0.934 -25.856 1.00 91.12 101 THR A N 1
ATOM 782 C CA . THR A 1 101 ? 16.076 -1.160 -24.404 1.00 91.12 101 THR A CA 1
ATOM 783 C C . THR A 1 101 ? 14.884 -0.465 -23.753 1.00 91.12 101 THR A C 1
ATOM 785 O O . THR A 1 101 ? 14.317 -1.003 -22.798 1.00 91.12 101 THR A O 1
ATOM 788 N N . ALA A 1 102 ? 14.448 0.689 -24.269 1.00 90.81 102 ALA A N 1
ATOM 789 C CA . ALA A 1 102 ? 13.424 1.517 -23.629 1.00 90.81 102 ALA A CA 1
ATOM 790 C C . ALA A 1 102 ? 12.090 0.794 -23.408 1.00 90.81 102 ALA A C 1
ATOM 792 O O . ALA A 1 102 ? 11.569 0.873 -22.291 1.00 90.81 102 ALA A O 1
ATOM 793 N N . PRO A 1 103 ? 11.535 0.046 -24.386 1.00 91.81 103 PRO A N 1
ATOM 794 C CA . PRO A 1 103 ? 10.279 -0.668 -24.178 1.00 91.81 103 PRO A CA 1
ATOM 795 C C . PRO A 1 103 ? 10.401 -1.728 -23.082 1.00 91.81 103 PRO A C 1
ATOM 797 O O . PRO A 1 103 ? 9.511 -1.842 -22.241 1.00 91.81 103 PRO A O 1
ATOM 800 N N . ARG A 1 104 ? 11.524 -2.459 -23.042 1.00 92.62 104 ARG A N 1
ATOM 801 C CA . ARG A 1 104 ? 11.782 -3.510 -22.044 1.00 92.62 104 ARG A CA 1
ATOM 802 C C . ARG A 1 104 ? 11.855 -2.924 -20.637 1.00 92.62 104 ARG A C 1
ATOM 804 O O . ARG A 1 104 ? 11.174 -3.400 -19.731 1.00 92.62 104 ARG A O 1
ATOM 8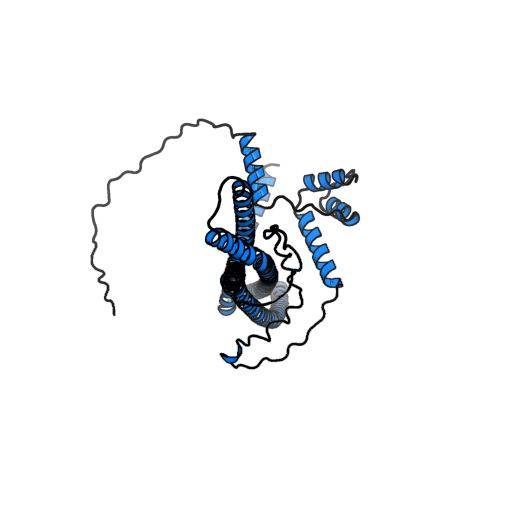11 N N . VAL A 1 105 ? 12.611 -1.839 -20.477 1.00 93.31 105 VAL A N 1
ATOM 812 C CA . VAL A 1 105 ? 12.718 -1.124 -19.201 1.00 93.31 105 VAL A CA 1
ATOM 813 C C . VAL A 1 105 ? 11.362 -0.551 -18.784 1.00 93.31 105 VAL A C 1
ATOM 815 O O . VAL A 1 105 ? 10.965 -0.696 -17.632 1.00 93.31 105 VAL A O 1
ATOM 818 N N . ALA A 1 106 ? 10.605 0.042 -19.709 1.00 93.38 106 ALA A N 1
ATOM 819 C CA . ALA A 1 106 ? 9.278 0.573 -19.410 1.00 93.38 106 ALA A CA 1
ATOM 820 C C . ALA A 1 106 ? 8.290 -0.520 -18.964 1.00 93.38 106 ALA A C 1
ATOM 822 O O . ALA A 1 106 ? 7.486 -0.280 -18.061 1.00 93.38 106 ALA A O 1
ATOM 823 N N . VAL A 1 107 ? 8.343 -1.712 -19.567 1.00 94.69 107 VAL A N 1
ATOM 824 C CA . VAL A 1 107 ? 7.512 -2.864 -19.180 1.00 94.69 107 VAL A CA 1
ATOM 825 C C . VAL A 1 107 ? 7.858 -3.348 -17.770 1.00 94.69 107 VAL A C 1
ATOM 827 O O . VAL A 1 107 ? 6.954 -3.468 -16.940 1.00 94.69 107 VAL A O 1
ATOM 830 N N . GLU A 1 108 ? 9.139 -3.551 -17.455 1.00 95.50 108 GLU A N 1
ATOM 831 C CA . GLU A 1 108 ? 9.546 -3.977 -16.106 1.00 95.50 108 GLU A CA 1
ATOM 832 C C . GLU A 1 108 ? 9.221 -2.910 -15.045 1.00 95.50 108 GLU A C 1
ATOM 834 O O . GLU A 1 108 ? 8.659 -3.227 -13.995 1.00 95.50 108 GLU A O 1
ATOM 839 N N . MET A 1 109 ? 9.428 -1.621 -15.338 1.00 95.25 109 MET A N 1
ATOM 840 C CA . MET A 1 109 ? 9.023 -0.530 -14.440 1.00 95.25 109 MET A CA 1
ATOM 841 C C . MET A 1 109 ? 7.511 -0.531 -14.163 1.00 95.25 109 MET A C 1
ATOM 843 O O . MET A 1 109 ? 7.084 -0.356 -13.020 1.00 95.25 109 MET A O 1
ATOM 847 N N . LYS A 1 110 ? 6.676 -0.773 -15.185 1.00 95.38 110 LYS A N 1
ATOM 848 C CA . LYS A 1 110 ? 5.212 -0.878 -15.029 1.00 95.38 110 LYS A CA 1
ATOM 849 C C . LYS A 1 110 ? 4.797 -2.078 -14.176 1.00 95.38 110 LYS A C 1
ATOM 851 O O . LYS A 1 110 ? 3.874 -1.964 -13.372 1.00 95.38 110 LYS A O 1
ATOM 856 N N . LYS A 1 111 ? 5.490 -3.208 -14.301 1.00 97.00 111 LYS A N 1
ATOM 857 C CA . LYS A 1 111 ? 5.273 -4.393 -13.459 1.00 97.00 111 LYS A CA 1
ATOM 858 C C . LYS A 1 111 ? 5.595 -4.108 -11.990 1.00 97.00 111 LYS A C 1
ATOM 860 O O . LYS A 1 111 ? 4.809 -4.472 -11.116 1.00 97.00 111 LYS A O 1
ATOM 865 N N . HIS A 1 112 ? 6.687 -3.399 -11.705 1.00 97.06 112 HIS A N 1
ATOM 866 C CA . HIS A 1 112 ? 6.998 -2.963 -10.339 1.00 97.06 112 HIS A CA 1
ATOM 867 C C . HIS A 1 112 ? 5.995 -1.936 -9.801 1.00 97.06 112 HIS A C 1
ATOM 869 O O . HIS A 1 112 ? 5.605 -2.022 -8.639 1.00 97.06 112 HIS A O 1
ATOM 875 N N . LEU A 1 113 ? 5.495 -1.025 -10.642 1.00 96.75 113 LEU A N 1
ATOM 876 C CA . LEU A 1 113 ? 4.410 -0.113 -10.267 1.00 96.75 113 LEU A CA 1
ATOM 877 C C . LEU A 1 113 ? 3.138 -0.855 -9.832 1.00 96.75 113 LEU A C 1
ATOM 879 O O . LEU A 1 113 ? 2.540 -0.485 -8.823 1.00 96.75 113 LEU A O 1
ATOM 883 N N . ALA A 1 114 ? 2.744 -1.910 -10.550 1.00 96.81 114 ALA A N 1
ATOM 884 C CA . ALA A 1 114 ? 1.586 -2.723 -10.180 1.00 96.81 114 ALA A CA 1
ATOM 885 C C . ALA A 1 114 ? 1.774 -3.399 -8.808 1.00 96.81 114 ALA A C 1
ATOM 887 O O . ALA A 1 114 ? 0.870 -3.361 -7.975 1.00 96.81 114 ALA A O 1
ATOM 888 N N . ARG A 1 115 ? 2.973 -3.930 -8.531 1.00 97.00 115 ARG A N 1
ATOM 889 C CA . ARG A 1 115 ? 3.322 -4.520 -7.224 1.00 97.00 115 ARG A CA 1
ATOM 890 C C . ARG A 1 115 ? 3.297 -3.499 -6.086 1.00 97.00 115 ARG A C 1
ATOM 892 O O . ARG A 1 115 ? 2.792 -3.788 -5.008 1.00 97.00 115 ARG A O 1
ATOM 899 N N . LEU A 1 116 ? 3.802 -2.286 -6.312 1.00 96.94 116 LEU A N 1
ATOM 900 C CA . LEU A 1 116 ? 3.736 -1.211 -5.313 1.00 96.94 116 LEU A CA 1
ATOM 901 C C . LEU A 1 116 ? 2.289 -0.770 -5.043 1.00 96.94 116 LEU A C 1
ATOM 903 O O . LEU A 1 116 ? 1.933 -0.444 -3.911 1.00 96.94 116 LEU A O 1
ATOM 907 N N . GLN A 1 117 ? 1.429 -0.803 -6.062 1.00 96.25 117 GLN A N 1
ATOM 908 C CA . GLN A 1 117 ? 0.001 -0.556 -5.886 1.00 96.25 117 GLN A CA 1
ATOM 909 C C . GLN A 1 117 ? -0.676 -1.673 -5.078 1.00 96.25 117 GLN A C 1
ATOM 911 O O . GLN A 1 117 ? -1.472 -1.375 -4.187 1.00 96.25 117 GLN A O 1
ATOM 916 N N . GLU A 1 118 ? -0.335 -2.937 -5.335 1.00 96.00 118 GLU A N 1
ATOM 917 C CA . GLU A 1 118 ? -0.785 -4.076 -4.528 1.00 96.00 118 GLU A CA 1
ATOM 918 C C . GLU A 1 118 ? -0.374 -3.907 -3.060 1.00 96.00 118 GLU A C 1
ATOM 920 O O . GLU A 1 118 ? -1.236 -3.963 -2.180 1.00 96.00 118 GLU A O 1
ATOM 925 N N . LEU A 1 119 ? 0.896 -3.572 -2.800 1.00 96.00 119 LEU A N 1
ATOM 926 C CA . LEU A 1 119 ? 1.405 -3.268 -1.461 1.00 96.00 119 LEU A CA 1
ATOM 927 C C . LEU A 1 119 ? 0.565 -2.191 -0.772 1.00 96.00 119 LEU A C 1
ATOM 929 O O . LEU A 1 119 ? 0.148 -2.374 0.368 1.00 96.00 119 LEU A O 1
ATOM 933 N N . ARG A 1 120 ? 0.245 -1.094 -1.467 1.00 95.00 120 ARG A N 1
ATOM 934 C CA . ARG A 1 120 ? -0.594 -0.022 -0.910 1.00 95.00 120 ARG A CA 1
ATOM 935 C C . ARG A 1 120 ? -1.979 -0.528 -0.506 1.00 95.00 120 ARG A C 1
ATOM 937 O O . ARG A 1 120 ? -2.462 -0.193 0.575 1.00 95.00 120 ARG A O 1
ATOM 944 N N . THR A 1 121 ? -2.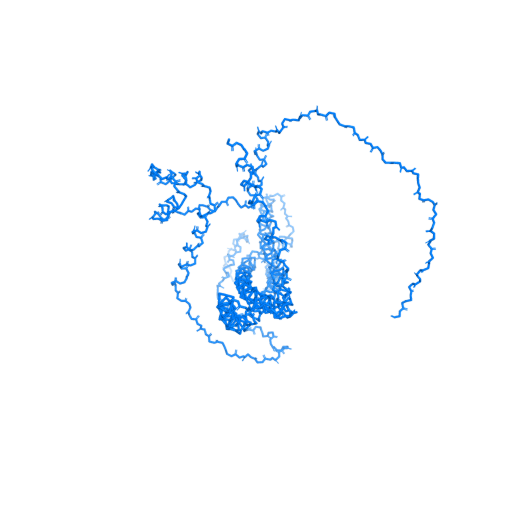623 -1.327 -1.358 1.00 95.50 121 THR A N 1
ATOM 945 C CA . THR A 1 121 ? -3.941 -1.902 -1.039 1.00 95.50 121 THR A CA 1
ATOM 946 C C . THR A 1 121 ? -3.869 -2.889 0.121 1.00 95.50 121 THR A C 1
ATOM 948 O O . THR A 1 121 ? -4.756 -2.894 0.972 1.00 95.50 121 THR A O 1
ATOM 951 N N . SER A 1 122 ? -2.801 -3.686 0.186 1.00 95.62 122 SER A N 1
ATOM 952 C CA . SER A 1 122 ? -2.531 -4.598 1.292 1.00 95.62 122 SER A CA 1
ATOM 953 C C . SER A 1 122 ? -2.370 -3.826 2.601 1.00 95.62 122 SER A C 1
ATOM 955 O O . SER A 1 122 ? -3.105 -4.077 3.554 1.00 95.62 122 SER A O 1
ATOM 957 N N . THR A 1 123 ? -1.505 -2.809 2.637 1.00 93.44 123 THR A N 1
ATOM 958 C CA . THR A 1 123 ? -1.297 -1.983 3.832 1.00 93.44 123 THR A CA 1
ATOM 959 C C . THR A 1 123 ? -2.585 -1.311 4.301 1.00 93.44 123 THR A C 1
ATOM 961 O O . THR A 1 123 ? -2.849 -1.288 5.500 1.00 93.44 123 THR A O 1
ATOM 964 N N . HIS A 1 124 ? -3.438 -0.832 3.390 1.00 94.44 124 HIS A N 1
ATOM 965 C CA . HIS A 1 124 ? -4.737 -0.278 3.778 1.00 94.44 124 HIS A CA 1
ATOM 966 C C . HIS A 1 124 ? -5.621 -1.309 4.496 1.00 94.44 124 HIS A C 1
ATOM 968 O O . HIS A 1 124 ? -6.159 -1.014 5.559 1.00 94.44 124 HIS A O 1
ATOM 974 N N . LYS A 1 125 ? -5.684 -2.551 3.994 1.00 94.62 125 LYS A N 1
ATOM 975 C CA . LYS A 1 125 ? -6.400 -3.646 4.672 1.00 94.62 125 LYS A CA 1
ATOM 976 C C . LYS A 1 125 ? -5.823 -3.934 6.060 1.00 94.62 125 LYS A C 1
ATOM 978 O O . LYS A 1 125 ? -6.574 -4.251 6.975 1.00 94.62 125 LYS A O 1
ATOM 983 N N . VAL A 1 126 ? -4.503 -3.836 6.238 1.00 93.62 126 VAL A N 1
ATOM 984 C CA . VAL A 1 126 ? -3.872 -4.004 7.560 1.00 93.62 126 VAL A CA 1
ATOM 985 C C . VAL A 1 126 ? -4.264 -2.864 8.504 1.00 93.62 126 VAL A C 1
ATOM 987 O O . VAL A 1 126 ? -4.572 -3.117 9.666 1.00 93.62 126 VAL A O 1
ATOM 990 N N . MET A 1 127 ? -4.331 -1.627 8.007 1.00 92.38 127 MET A N 1
ATOM 991 C CA . MET A 1 127 ? -4.808 -0.479 8.785 1.00 92.38 127 MET A CA 1
ATOM 992 C C . MET A 1 127 ? -6.272 -0.643 9.220 1.00 92.38 127 MET A C 1
ATOM 994 O O . MET A 1 127 ? -6.586 -0.388 10.379 1.00 92.38 127 MET A O 1
ATOM 998 N N . GLU A 1 128 ? -7.148 -1.165 8.356 1.00 94.31 128 GLU A N 1
ATOM 999 C CA . GLU A 1 128 ? -8.529 -1.503 8.741 1.00 94.31 128 GLU A CA 1
ATOM 1000 C C . GLU A 1 128 ? -8.581 -2.553 9.867 1.00 94.31 128 GLU A C 1
ATOM 1002 O O . GLU A 1 128 ? -9.444 -2.496 10.744 1.00 94.31 128 GLU A O 1
ATOM 1007 N N . LEU A 1 129 ? -7.661 -3.527 9.874 1.00 93.88 129 LEU A N 1
ATOM 1008 C CA . LEU A 1 129 ? -7.575 -4.506 10.962 1.00 93.88 129 LEU A CA 1
ATOM 1009 C C . LEU A 1 129 ? -7.150 -3.851 12.282 1.00 93.88 129 LEU A C 1
ATOM 1011 O O . LEU A 1 129 ? -7.720 -4.178 13.325 1.00 93.88 129 LEU A O 1
ATOM 1015 N N . PHE A 1 130 ? -6.204 -2.907 12.243 1.00 92.75 130 PHE A N 1
ATOM 1016 C CA . PHE A 1 130 ? -5.838 -2.102 13.411 1.00 92.75 130 PHE A CA 1
ATOM 1017 C C . PHE A 1 130 ? -7.023 -1.306 13.950 1.00 92.75 130 PHE A C 1
ATOM 1019 O O . PHE A 1 130 ? -7.238 -1.278 15.161 1.00 92.75 130 PHE A O 1
ATOM 1026 N N . GLU A 1 131 ? -7.820 -0.698 13.072 1.00 92.69 131 GLU A N 1
ATOM 1027 C CA . GLU A 1 131 ? -9.025 0.031 13.472 1.00 92.69 131 GLU A CA 1
ATOM 1028 C C . GLU A 1 131 ? -10.040 -0.890 14.153 1.00 92.69 131 GLU A C 1
ATOM 1030 O O . GLU A 1 131 ? -10.537 -0.546 15.222 1.00 92.69 131 GLU A O 1
ATOM 1035 N N . ARG A 1 132 ? -10.275 -2.097 13.620 1.00 94.31 132 ARG A N 1
ATOM 1036 C CA . ARG A 1 132 ? -11.158 -3.091 14.261 1.00 94.31 132 ARG A CA 1
ATOM 1037 C C . ARG A 1 132 ? -10.653 -3.519 15.638 1.00 94.31 132 ARG A C 1
ATOM 1039 O O . ARG A 1 132 ? -11.425 -3.511 16.595 1.00 94.31 132 ARG A O 1
ATOM 1046 N N . LYS A 1 133 ? -9.359 -3.842 15.757 1.00 94.88 133 LYS A N 1
ATOM 1047 C CA . LYS A 1 133 ? -8.721 -4.174 17.045 1.00 94.88 133 LYS A CA 1
ATOM 1048 C C . LYS A 1 133 ? -8.875 -3.021 18.040 1.00 94.88 133 LYS A C 1
ATOM 1050 O O . LYS A 1 133 ? -9.244 -3.238 19.194 1.00 94.88 133 LYS A O 1
ATOM 1055 N N . ARG A 1 134 ? -8.655 -1.785 17.584 1.00 92.88 134 ARG A N 1
ATOM 1056 C CA . ARG A 1 134 ? -8.818 -0.574 18.392 1.00 92.88 134 ARG A CA 1
ATOM 1057 C C . ARG A 1 134 ? -10.265 -0.379 18.840 1.00 92.88 134 ARG A C 1
ATOM 1059 O O . ARG A 1 134 ? -10.479 -0.071 20.006 1.00 92.88 134 ARG A O 1
ATOM 1066 N N . SER A 1 135 ? -11.248 -0.579 17.966 1.00 93.50 135 SER A N 1
ATOM 1067 C CA . SER A 1 135 ? -12.669 -0.490 18.324 1.00 93.50 135 SER A CA 1
ATOM 1068 C C . SER A 1 135 ? -13.051 -1.495 19.412 1.00 93.50 135 SER A C 1
ATOM 1070 O O . SER A 1 135 ? -13.655 -1.093 20.404 1.00 93.50 135 SER A O 1
ATOM 1072 N N . ALA A 1 136 ? -12.622 -2.756 19.289 1.00 95.25 136 ALA A N 1
ATOM 1073 C CA . ALA A 1 136 ? -12.859 -3.774 20.316 1.00 95.25 136 ALA A CA 1
ATOM 1074 C C . ALA A 1 136 ? -12.201 -3.401 21.661 1.00 95.25 136 ALA A C 1
ATOM 1076 O O . ALA A 1 136 ? -12.805 -3.542 22.724 1.00 95.25 136 ALA A O 1
ATOM 1077 N N . MET A 1 137 ? -10.984 -2.845 21.626 1.00 94.56 137 MET A N 1
ATOM 1078 C CA . MET A 1 137 ? -10.294 -2.352 22.826 1.00 94.56 137 MET A CA 1
ATOM 1079 C C . MET A 1 137 ? -11.039 -1.183 23.488 1.00 94.56 137 MET A C 1
ATOM 1081 O O . MET A 1 137 ? -11.162 -1.138 24.713 1.00 94.56 137 MET A O 1
ATOM 1085 N N . VAL A 1 138 ? -11.544 -0.236 22.690 1.00 91.75 138 VAL A N 1
ATOM 1086 C CA . VAL A 1 138 ? -12.329 0.909 23.174 1.00 91.75 138 VAL A CA 1
ATOM 1087 C C . VAL A 1 138 ? -13.614 0.433 23.849 1.00 91.75 138 VAL A C 1
ATOM 1089 O O . VAL A 1 138 ? -13.943 0.912 24.934 1.00 91.75 138 VAL A O 1
ATOM 1092 N N . GLU A 1 139 ? -14.316 -0.531 23.252 1.00 95.06 139 GLU A N 1
ATOM 1093 C CA . GLU A 1 139 ? -15.541 -1.093 23.823 1.00 95.06 139 GLU A CA 1
ATOM 1094 C C . GLU A 1 139 ? -15.280 -1.842 25.135 1.00 95.06 139 GLU A C 1
ATOM 1096 O O . GLU A 1 139 ? -15.974 -1.600 26.129 1.00 95.06 139 GLU A O 1
ATOM 1101 N N . LYS A 1 140 ? -14.231 -2.672 25.183 1.00 96.12 140 LYS A N 1
ATOM 1102 C CA . LYS A 1 140 ? -13.780 -3.316 26.422 1.00 96.12 140 LYS A CA 1
ATOM 1103 C C . LYS A 1 140 ? -13.538 -2.273 27.515 1.00 96.12 140 LYS A C 1
ATOM 1105 O O . LYS A 1 140 ? -14.157 -2.342 28.576 1.00 96.12 140 LYS A O 1
ATOM 1110 N N . ASN A 1 141 ? -12.695 -1.277 27.244 1.00 92.81 141 ASN A N 1
ATOM 1111 C CA . ASN A 1 141 ? -12.327 -0.257 28.227 1.00 92.81 141 ASN A CA 1
ATOM 1112 C C . ASN A 1 141 ? -13.533 0.577 28.682 1.00 92.81 141 ASN A C 1
ATOM 1114 O O . ASN A 1 141 ? -13.635 0.916 29.862 1.00 92.81 141 ASN A O 1
ATOM 1118 N N . HIS A 1 142 ? -14.478 0.863 27.779 1.00 93.31 142 HIS A N 1
ATOM 1119 C CA . HIS A 1 142 ? -15.739 1.515 28.128 1.00 93.31 142 HIS A CA 1
ATOM 1120 C C . HIS A 1 142 ? -16.504 0.722 29.195 1.00 93.31 142 HIS A C 1
ATOM 1122 O O . HIS A 1 142 ? -16.936 1.290 30.203 1.00 93.31 142 HIS A O 1
ATOM 1128 N N . TYR A 1 143 ? -16.667 -0.590 29.000 1.00 96.00 143 TYR A N 1
ATOM 1129 C CA . TYR A 1 143 ? -17.359 -1.427 29.976 1.00 96.00 143 TYR A CA 1
ATOM 1130 C C . TYR A 1 143 ? -16.545 -1.643 31.253 1.00 96.00 143 TYR A C 1
ATOM 1132 O O . TYR A 1 143 ? -17.148 -1.672 32.327 1.00 96.00 143 TYR A O 1
ATOM 1140 N N . THR A 1 144 ? -15.212 -1.696 31.178 1.00 95.69 144 THR A N 1
ATOM 1141 C CA . THR A 1 144 ? -14.333 -1.746 32.357 1.00 95.69 144 THR A CA 1
ATOM 1142 C C . THR A 1 144 ? -14.568 -0.529 33.246 1.00 95.69 144 THR A C 1
ATOM 1144 O O . THR A 1 144 ? -14.984 -0.681 34.396 1.00 95.69 144 THR A O 1
ATOM 1147 N N . LEU A 1 145 ? -14.436 0.680 32.687 1.00 94.81 145 LEU A N 1
ATOM 1148 C CA . LEU A 1 145 ? -14.645 1.931 33.418 1.00 94.81 145 LEU A CA 1
ATOM 1149 C C . LEU A 1 145 ? -16.060 2.014 34.000 1.00 94.81 145 LEU A C 1
ATOM 1151 O O . LEU A 1 145 ? -16.263 2.473 35.125 1.00 94.81 145 LEU A O 1
ATOM 1155 N N . LYS A 1 146 ? -17.064 1.545 33.254 1.00 96.00 146 LYS A N 1
ATOM 1156 C CA . LYS A 1 146 ? -18.460 1.560 33.696 1.00 96.00 146 LYS A CA 1
ATOM 1157 C C . LYS A 1 146 ? -18.717 0.607 34.862 1.00 96.00 146 LYS A C 1
ATOM 1159 O O . LYS A 1 146 ? -19.433 0.975 35.793 1.00 96.00 146 LYS A O 1
ATOM 1164 N N . VAL A 1 147 ? -18.147 -0.597 34.830 1.00 97.44 147 VAL A N 1
ATOM 1165 C CA . VAL A 1 147 ? -18.232 -1.564 35.934 1.00 97.44 147 VAL A CA 1
ATOM 1166 C C . VAL A 1 147 ? -17.504 -1.034 37.169 1.00 97.44 147 VAL A C 1
ATOM 1168 O O . VAL A 1 147 ? -18.056 -1.108 38.265 1.00 97.44 147 VAL A O 1
ATOM 1171 N N . GLU A 1 148 ? -16.315 -0.455 37.013 1.00 96.75 148 GLU A N 1
ATOM 1172 C CA . GLU A 1 148 ? -15.566 0.171 38.111 1.00 96.75 148 GLU A CA 1
ATOM 1173 C C . GLU A 1 148 ? -16.313 1.351 38.732 1.00 96.75 148 GLU A C 1
ATOM 1175 O O . GLU A 1 148 ? -16.420 1.439 39.954 1.00 96.75 148 GLU A O 1
ATOM 1180 N N . THR A 1 149 ? -16.890 2.223 37.902 1.00 95.88 149 THR A N 1
ATOM 1181 C CA . THR A 1 149 ? -17.704 3.354 38.369 1.00 95.88 149 THR A CA 1
ATOM 1182 C C . THR A 1 149 ? -18.890 2.864 39.193 1.00 95.88 149 THR A C 1
ATOM 1184 O O . THR A 1 149 ? -19.094 3.330 40.311 1.00 95.88 149 THR A O 1
ATOM 1187 N N . LEU A 1 150 ? -19.630 1.868 38.691 1.00 96.62 150 LEU A N 1
ATOM 1188 C CA . LEU A 1 150 ? -20.749 1.281 39.429 1.00 96.62 150 LEU A CA 1
ATOM 1189 C C . LEU A 1 150 ? -20.288 0.629 40.740 1.00 96.62 150 LEU A C 1
ATOM 1191 O O . LEU A 1 150 ? -20.956 0.785 41.754 1.00 96.62 150 LEU A O 1
ATOM 1195 N N . ARG A 1 151 ? -19.145 -0.068 40.758 1.00 97.38 151 ARG A N 1
ATOM 1196 C CA . ARG A 1 151 ? -18.579 -0.638 41.994 1.00 97.38 151 ARG A CA 1
ATOM 1197 C C . ARG A 1 151 ? -18.242 0.446 43.021 1.00 97.38 151 ARG A C 1
ATOM 1199 O O . ARG A 1 151 ? -18.576 0.279 44.190 1.00 97.38 151 ARG A O 1
ATOM 1206 N N . ARG A 1 152 ? -17.653 1.564 42.588 1.00 97.44 152 ARG A N 1
ATOM 1207 C CA . ARG A 1 152 ? -17.340 2.709 43.457 1.00 97.44 152 ARG A CA 1
ATOM 1208 C C . ARG A 1 152 ? -18.605 3.339 44.042 1.00 97.44 152 ARG A C 1
ATOM 1210 O O . ARG A 1 152 ? -18.688 3.511 45.250 1.00 97.44 152 ARG A O 1
ATOM 1217 N N . GLU A 1 153 ? -19.624 3.585 43.217 1.00 95.94 153 GLU A N 1
ATOM 1218 C CA . GLU A 1 153 ? -20.919 4.108 43.684 1.00 95.94 153 GLU A CA 1
ATOM 1219 C C . GLU A 1 153 ? -21.589 3.189 44.721 1.00 95.94 153 GLU A C 1
ATOM 1221 O O . GLU A 1 153 ? -22.268 3.663 45.634 1.00 95.94 153 GLU A O 1
ATOM 1226 N N . PHE A 1 154 ? -21.436 1.870 44.575 1.00 96.38 154 PHE A N 1
ATOM 1227 C CA . PHE A 1 154 ? -21.959 0.900 45.540 1.00 96.38 154 PHE A CA 1
ATOM 1228 C C . PHE A 1 154 ? -21.212 0.973 46.864 1.00 96.38 154 PHE A C 1
ATOM 1230 O O . PHE A 1 154 ? -21.854 0.990 47.913 1.00 96.38 154 PHE A O 1
ATOM 1237 N N . GLN A 1 155 ? -19.884 1.046 46.808 1.00 97.19 155 GLN A N 1
ATOM 1238 C CA . GLN A 1 155 ? -19.037 1.165 47.987 1.00 97.19 155 GLN A CA 1
ATOM 1239 C C . GLN A 1 155 ? -19.341 2.458 48.760 1.00 97.19 155 GLN A C 1
ATOM 1241 O O . GLN A 1 155 ? -19.584 2.412 49.962 1.00 97.19 155 GLN A O 1
ATOM 1246 N N . GLU A 1 156 ? -19.463 3.593 48.069 1.00 97.19 156 GLU A N 1
ATOM 1247 C CA . GLU A 1 156 ? -19.829 4.877 48.685 1.00 97.19 156 GLU A CA 1
ATOM 1248 C C . GLU A 1 156 ? -21.209 4.833 49.366 1.00 97.19 156 GLU A C 1
ATOM 1250 O O . GLU A 1 156 ? -21.428 5.448 50.413 1.00 97.19 156 GLU A O 1
ATOM 1255 N N . ARG A 1 157 ? -22.180 4.110 48.790 1.00 95.88 157 ARG A N 1
ATOM 1256 C CA . ARG A 1 157 ? -23.504 3.935 49.411 1.00 95.88 157 ARG A CA 1
ATOM 1257 C C . ARG A 1 157 ? -23.450 3.050 50.641 1.00 95.88 157 ARG A C 1
ATOM 1259 O O . ARG A 1 157 ? -24.119 3.357 51.629 1.00 95.88 157 ARG A O 1
ATOM 1266 N N . GLU A 1 158 ? -22.668 1.984 50.577 1.00 96.12 158 GLU A N 1
ATOM 1267 C CA . GLU A 1 158 ? -22.452 1.076 51.695 1.00 96.12 158 GLU A CA 1
ATOM 1268 C C . GLU A 1 158 ? -21.788 1.806 52.872 1.00 96.12 158 GLU A C 1
ATOM 1270 O O . GLU A 1 158 ? -22.279 1.721 53.999 1.00 96.12 158 GLU A O 1
ATOM 1275 N N . GLU A 1 159 ? -20.780 2.640 52.602 1.00 97.50 159 GLU A N 1
ATOM 1276 C CA . GLU A 1 159 ? -20.151 3.538 53.583 1.00 97.50 159 GLU A CA 1
ATOM 1277 C C . GLU A 1 159 ? -21.163 4.519 54.202 1.00 97.50 159 GLU A C 1
ATOM 1279 O O . GLU A 1 159 ? -21.151 4.774 55.408 1.00 97.50 159 GLU A O 1
ATOM 1284 N N . GLN A 1 160 ? -22.116 5.010 53.404 1.00 97.62 160 GLN A N 1
ATOM 1285 C CA . GLN A 1 160 ? -23.229 5.849 53.867 1.00 97.62 160 GLN A CA 1
ATOM 1286 C C . GLN A 1 160 ? -24.353 5.064 54.568 1.00 97.62 160 GLN A C 1
ATOM 1288 O O . GLN A 1 160 ? -25.381 5.657 54.911 1.00 97.62 160 GLN A O 1
ATOM 1293 N N . ARG A 1 161 ? -24.202 3.746 54.767 1.00 96.81 161 ARG A N 1
ATOM 1294 C CA . ARG A 1 161 ? -25.227 2.827 55.302 1.00 96.81 161 ARG A CA 1
ATOM 1295 C C . ARG A 1 161 ? -26.546 2.864 54.524 1.00 96.81 161 ARG A C 1
ATOM 1297 O O . ARG A 1 161 ? -27.613 2.574 55.066 1.00 96.81 161 ARG A O 1
ATOM 1304 N N . LYS A 1 162 ? -26.490 3.230 53.243 1.00 95.38 162 LYS A N 1
ATOM 1305 C CA . LYS A 1 162 ? -27.632 3.181 52.328 1.00 95.38 162 LYS A CA 1
ATOM 1306 C C . LYS A 1 162 ? -27.631 1.819 51.646 1.00 95.38 162 LYS A C 1
ATOM 1308 O O . LYS A 1 162 ? -26.663 1.452 50.989 1.00 95.38 162 LYS A O 1
ATOM 1313 N N . GLY A 1 163 ? -28.727 1.074 51.782 1.00 93.56 163 GLY A N 1
ATOM 1314 C CA . GLY A 1 163 ? -28.888 -0.196 51.076 1.00 93.56 163 GLY A CA 1
ATOM 1315 C C . GLY A 1 163 ? -28.853 -0.010 49.554 1.00 93.56 163 GLY A C 1
ATOM 1316 O O . GLY A 1 163 ? -29.413 0.952 49.021 1.00 93.56 163 GLY A O 1
ATOM 1317 N N . ASN A 1 164 ? -28.217 -0.945 48.849 1.00 95.56 164 ASN A N 1
ATOM 1318 C CA . ASN A 1 164 ? -28.207 -0.972 47.388 1.00 95.56 164 ASN A CA 1
ATOM 1319 C C . ASN A 1 164 ? -29.566 -1.443 46.850 1.00 95.56 164 ASN A C 1
ATOM 1321 O O . ASN A 1 164 ? -30.120 -2.444 47.306 1.00 95.56 164 ASN A O 1
ATOM 1325 N N . SER A 1 165 ? -30.113 -0.731 45.861 1.00 95.88 165 SER A N 1
ATOM 1326 C CA . SER A 1 165 ? -31.379 -1.131 45.232 1.00 95.88 165 SER A CA 1
ATOM 1327 C C . SER A 1 165 ? -31.191 -2.378 44.359 1.00 95.88 165 SER A C 1
ATOM 1329 O O . SER A 1 165 ? -30.155 -2.536 43.706 1.00 95.88 165 SER A O 1
ATOM 1331 N N . LYS A 1 166 ? -32.227 -3.227 44.268 1.00 97.00 166 LYS A N 1
ATOM 1332 C CA . LYS A 1 166 ? -32.272 -4.372 43.335 1.00 97.00 166 LYS A CA 1
ATOM 1333 C C . LYS A 1 166 ? -31.968 -3.947 41.895 1.00 97.00 166 LYS A C 1
ATOM 1335 O O . LYS A 1 166 ? -31.241 -4.641 41.189 1.00 97.00 166 LYS A O 1
ATOM 1340 N N . ASP A 1 167 ? -32.443 -2.769 41.494 1.00 96.06 167 ASP A N 1
ATOM 1341 C CA . ASP A 1 167 ? -32.189 -2.216 40.161 1.00 96.06 167 ASP A CA 1
ATOM 1342 C C . ASP A 1 167 ? -30.710 -1.915 39.928 1.00 96.06 167 ASP A C 1
ATOM 1344 O O . ASP A 1 167 ? -30.202 -2.084 38.820 1.00 96.06 167 ASP A O 1
ATOM 1348 N N . GLN A 1 168 ? -29.997 -1.463 40.961 1.00 94.31 168 GLN A N 1
ATOM 1349 C CA . GLN A 1 168 ? -28.567 -1.206 40.851 1.00 94.31 168 GLN A CA 1
ATOM 1350 C C . GLN A 1 168 ? -27.806 -2.517 40.701 1.00 94.31 168 GLN A C 1
ATOM 1352 O O . GLN A 1 168 ? -26.985 -2.627 39.793 1.00 94.31 168 GLN A O 1
ATOM 1357 N N . LEU A 1 169 ? -28.103 -3.515 41.542 1.00 96.69 169 LEU A N 1
ATOM 1358 C CA . LEU A 1 169 ? -27.486 -4.845 41.463 1.00 96.69 169 LEU A CA 1
ATOM 1359 C C . LEU A 1 169 ? -27.676 -5.457 40.069 1.00 96.69 169 LEU A C 1
ATOM 1361 O O . LEU A 1 169 ? -26.711 -5.910 39.455 1.00 96.69 169 LEU A O 1
ATOM 1365 N N . HIS A 1 170 ? -28.891 -5.367 39.519 1.00 97.25 170 HIS A N 1
ATOM 1366 C CA . HIS A 1 170 ? -29.168 -5.808 38.154 1.00 97.25 170 HIS A CA 1
ATOM 1367 C C . HIS A 1 170 ? -28.358 -5.010 37.115 1.00 97.25 170 HIS A C 1
ATOM 1369 O O . HIS A 1 170 ? -27.846 -5.583 36.149 1.00 97.25 170 HIS A O 1
ATOM 1375 N N . ARG A 1 171 ? -28.226 -3.685 37.264 1.00 96.94 171 ARG A N 1
ATOM 1376 C CA . ARG A 1 171 ? -27.399 -2.871 36.353 1.00 96.94 171 ARG A CA 1
ATOM 1377 C C . ARG A 1 171 ? -25.933 -3.289 36.398 1.00 96.94 171 ARG A C 1
ATOM 1379 O O . ARG A 1 171 ? -25.320 -3.363 35.337 1.00 96.94 171 ARG A O 1
ATOM 1386 N N . LEU A 1 172 ? -25.380 -3.558 37.578 1.00 96.94 172 LEU A N 1
ATOM 1387 C CA . LEU A 1 172 ? -23.999 -4.014 37.718 1.00 96.94 172 LEU A CA 1
ATOM 1388 C C . LEU A 1 172 ? -23.800 -5.369 37.029 1.00 96.94 172 LEU A C 1
ATOM 1390 O O . LEU A 1 172 ? -22.937 -5.467 36.162 1.00 96.94 172 LEU A O 1
ATOM 1394 N N . SER A 1 173 ? -24.653 -6.354 37.326 1.00 97.94 173 SER A N 1
ATOM 1395 C CA . SER A 1 173 ? -24.616 -7.688 36.703 1.00 97.94 173 SER A CA 1
ATOM 1396 C C . SER A 1 173 ? -24.693 -7.613 35.172 1.00 97.94 173 SER A C 1
ATOM 1398 O O . SER A 1 173 ? -23.824 -8.146 34.488 1.00 97.94 173 SER A O 1
ATOM 1400 N N . ARG A 1 174 ? -25.625 -6.829 34.612 1.00 98.19 174 ARG A N 1
ATOM 1401 C CA . ARG A 1 174 ? -25.727 -6.644 33.153 1.00 98.19 174 ARG A CA 1
ATOM 1402 C C . ARG A 1 174 ? -24.467 -6.018 32.540 1.00 98.19 174 ARG A C 1
ATOM 1404 O O . ARG A 1 174 ? -24.102 -6.352 31.420 1.00 98.19 174 ARG A O 1
ATOM 1411 N N . ASN A 1 175 ? -23.825 -5.058 33.212 1.00 98.12 175 ASN A N 1
ATOM 1412 C CA . ASN A 1 175 ? -22.591 -4.462 32.680 1.00 98.12 175 ASN A CA 1
ATOM 1413 C C . ASN A 1 175 ? -21.381 -5.393 32.853 1.00 98.12 175 ASN A C 1
ATOM 1415 O O . ASN A 1 175 ? -20.479 -5.325 32.028 1.00 98.12 175 ASN A O 1
ATOM 1419 N N . GLN A 1 176 ? -21.375 -6.279 33.853 1.00 98.31 176 GLN A N 1
ATOM 1420 C CA . GLN A 1 176 ? -20.365 -7.334 33.981 1.00 98.31 176 GLN A CA 1
ATOM 1421 C C . GLN A 1 176 ? -20.470 -8.358 32.847 1.00 98.31 176 GLN A C 1
ATOM 1423 O O . GLN A 1 176 ? -19.453 -8.709 32.264 1.00 98.31 176 GLN A O 1
ATOM 1428 N N . GLU A 1 177 ? -21.683 -8.775 32.478 1.00 98.25 177 GLU A N 1
ATOM 1429 C CA . GLU A 1 177 ? -21.904 -9.650 31.314 1.00 98.25 177 GLU A CA 1
ATOM 1430 C C . GLU A 1 177 ? -21.424 -8.993 30.013 1.00 98.25 177 GLU A C 1
ATOM 1432 O O . GLU A 1 177 ? -20.746 -9.623 29.206 1.00 98.25 177 GLU A O 1
ATOM 1437 N N . LYS A 1 178 ? -21.721 -7.700 29.828 1.00 98.19 178 LYS A N 1
ATOM 1438 C CA . LYS A 1 178 ? -21.243 -6.933 28.668 1.00 98.19 178 LYS A CA 1
ATOM 1439 C C . LYS A 1 178 ? -19.727 -6.779 28.642 1.00 98.19 178 LYS A C 1
ATOM 1441 O O . LYS A 1 178 ? -19.139 -6.869 27.572 1.00 98.19 178 LYS A O 1
ATOM 1446 N N . LEU A 1 179 ? -19.107 -6.559 29.802 1.00 97.88 179 LEU A N 1
ATOM 1447 C CA . LEU A 1 179 ? -17.654 -6.533 29.920 1.00 97.88 179 LEU A CA 1
ATOM 1448 C C . LEU A 1 179 ? -17.059 -7.888 29.526 1.00 97.88 179 LEU A C 1
ATOM 1450 O O . LEU A 1 179 ? -16.164 -7.914 28.696 1.00 97.88 179 LEU A O 1
ATOM 1454 N N . ALA A 1 180 ? -17.594 -8.996 30.045 1.00 98.12 180 ALA A N 1
ATOM 1455 C CA . ALA A 1 180 ? -17.114 -10.336 29.708 1.00 98.12 180 ALA A CA 1
ATOM 1456 C C . ALA A 1 180 ? -17.231 -10.634 28.202 1.00 98.12 180 ALA A C 1
ATOM 1458 O O . ALA A 1 180 ? -16.313 -11.194 27.605 1.00 98.12 180 ALA A O 1
ATOM 1459 N N . TYR A 1 181 ? -18.332 -10.211 27.572 1.00 98.06 181 TYR A N 1
ATOM 1460 C CA . TYR A 1 181 ? -18.500 -10.312 26.122 1.00 98.06 181 TYR A CA 1
ATOM 1461 C C . TYR A 1 181 ? -17.454 -9.478 25.362 1.00 98.06 181 TYR A C 1
ATOM 1463 O O . TYR A 1 181 ? -16.760 -10.012 24.500 1.00 98.06 181 TYR A O 1
ATOM 1471 N N . ALA A 1 182 ? -17.282 -8.201 25.722 1.00 97.62 182 ALA A N 1
ATOM 1472 C CA . ALA A 1 182 ? -16.306 -7.314 25.085 1.00 97.62 182 ALA A CA 1
ATOM 1473 C C . ALA A 1 182 ? -14.851 -7.774 25.304 1.00 97.62 182 ALA A C 1
ATOM 1475 O O . ALA A 1 182 ? -14.003 -7.609 24.431 1.00 97.62 182 ALA A O 1
ATOM 1476 N N . GLU A 1 183 ? -14.548 -8.379 26.456 1.00 97.88 183 GLU A N 1
ATOM 1477 C CA . GLU A 1 183 ? -13.253 -9.000 26.735 1.00 97.88 183 GLU A CA 1
ATOM 1478 C C . GLU A 1 183 ? -13.000 -10.209 25.837 1.00 97.88 183 GLU A C 1
ATOM 1480 O O . GLU A 1 183 ? -11.917 -10.304 25.263 1.00 97.88 183 GLU A O 1
ATOM 1485 N N . SER A 1 184 ? -13.987 -11.096 25.675 1.00 97.75 184 SER A N 1
ATOM 1486 C CA . SER A 1 184 ? -13.883 -12.236 24.756 1.00 97.75 184 SER A CA 1
ATOM 1487 C C . SER A 1 184 ? -13.665 -11.766 23.319 1.00 97.75 184 SER A C 1
ATOM 1489 O O . SER A 1 184 ? -12.725 -12.210 22.666 1.00 97.75 184 SER A O 1
ATOM 1491 N N . GLU A 1 185 ? -14.478 -10.816 22.849 1.00 96.81 185 GLU A N 1
ATOM 1492 C CA . GLU A 1 185 ? -14.378 -10.272 21.493 1.00 96.81 185 GLU A CA 1
ATOM 1493 C C . GLU A 1 185 ? -13.023 -9.598 21.245 1.00 96.81 185 GLU A C 1
ATOM 1495 O O . GLU A 1 185 ? -12.407 -9.814 20.198 1.00 96.81 185 GLU A O 1
ATOM 1500 N N . TYR A 1 186 ? -12.518 -8.828 22.214 1.00 96.62 186 TYR A N 1
ATOM 1501 C CA . TYR A 1 186 ? -11.185 -8.240 22.132 1.00 96.62 186 TYR A CA 1
ATOM 1502 C C . TYR A 1 186 ? -10.094 -9.312 22.056 1.00 96.62 186 TYR A C 1
ATOM 1504 O O . TYR A 1 186 ? -9.211 -9.187 21.216 1.00 96.62 186 TYR A O 1
ATOM 1512 N N . MET A 1 187 ? -10.142 -10.362 22.881 1.00 96.88 187 MET A N 1
ATOM 1513 C CA . MET A 1 187 ? -9.116 -11.417 22.882 1.00 96.88 187 MET A CA 1
ATOM 1514 C C . MET A 1 187 ? -9.118 -12.232 21.584 1.00 96.88 187 MET A C 1
ATOM 1516 O O . MET A 1 187 ? -8.052 -12.515 21.026 1.00 96.88 187 MET A O 1
ATOM 1520 N N . ASP A 1 188 ? -10.303 -12.568 21.074 1.00 95.44 188 ASP A N 1
ATOM 1521 C CA . ASP A 1 188 ? -10.457 -13.271 19.799 1.00 95.44 188 ASP A CA 1
ATOM 1522 C C . ASP A 1 188 ? -9.956 -12.407 18.637 1.00 95.44 188 ASP A C 1
ATOM 1524 O O . ASP A 1 188 ? -9.196 -12.872 17.778 1.00 95.44 188 ASP A O 1
ATOM 1528 N N . THR A 1 189 ? -10.318 -11.120 18.647 1.00 95.44 189 THR A N 1
ATOM 1529 C CA . THR A 1 189 ? -9.861 -10.148 17.653 1.00 95.44 189 THR A CA 1
ATOM 1530 C C . THR A 1 189 ? -8.352 -9.959 17.733 1.00 95.44 189 THR A C 1
ATOM 1532 O O . THR A 1 189 ? -7.685 -10.089 16.715 1.00 95.44 189 THR A O 1
ATOM 1535 N N . ASP A 1 190 ? -7.789 -9.708 18.914 1.00 95.94 190 ASP A N 1
ATOM 1536 C CA . ASP A 1 190 ? -6.363 -9.445 19.117 1.00 95.94 190 ASP A CA 1
ATOM 1537 C C . ASP A 1 190 ? -5.496 -10.603 18.616 1.00 95.94 190 ASP A C 1
ATOM 1539 O O . ASP A 1 190 ? -4.574 -10.396 17.826 1.00 95.94 190 ASP A O 1
ATOM 1543 N N . LYS A 1 191 ? -5.841 -11.844 18.971 1.00 95.38 191 LYS A N 1
ATOM 1544 C CA . LYS A 1 191 ? -5.076 -13.023 18.548 1.00 95.38 191 LYS A CA 1
ATOM 1545 C C . LYS A 1 191 ? -5.078 -13.208 17.029 1.00 95.38 191 LYS A C 1
ATOM 1547 O O . LYS A 1 191 ? -4.036 -13.497 16.434 1.00 95.38 191 LYS A O 1
ATOM 1552 N N . VAL A 1 192 ? -6.242 -13.073 16.391 1.00 94.62 192 VAL A N 1
ATOM 1553 C CA . VAL A 1 192 ? -6.383 -13.261 14.937 1.00 94.62 192 VAL A CA 1
ATOM 1554 C C . VAL A 1 192 ? -5.759 -12.094 14.175 1.00 94.62 192 VAL A C 1
ATOM 1556 O O . VAL A 1 192 ? -5.036 -12.302 13.197 1.00 94.62 192 VAL A O 1
ATOM 1559 N N . VAL A 1 193 ? -6.021 -10.869 14.625 1.00 94.56 193 VAL A N 1
ATOM 1560 C CA . VAL A 1 193 ? -5.574 -9.637 13.977 1.00 94.56 193 VAL A CA 1
ATOM 1561 C C . VAL A 1 193 ? -4.070 -9.465 14.113 1.00 94.56 193 VAL A C 1
ATOM 1563 O O . VAL A 1 193 ? -3.426 -9.234 13.095 1.00 94.56 193 VAL A O 1
ATOM 1566 N N . THR A 1 194 ? -3.485 -9.655 15.296 1.00 95.00 194 THR A N 1
ATOM 1567 C CA . THR A 1 194 ? -2.036 -9.494 15.508 1.00 95.00 194 THR A CA 1
ATOM 1568 C C . THR A 1 194 ? -1.237 -10.456 14.627 1.00 95.00 194 THR A C 1
ATOM 1570 O O . THR A 1 194 ? -0.368 -10.018 13.874 1.00 95.00 194 THR A O 1
ATOM 1573 N N . LYS A 1 195 ? -1.614 -11.743 14.582 1.00 95.81 195 LYS A N 1
ATOM 1574 C CA . LYS A 1 195 ? -0.974 -12.720 13.682 1.00 95.81 195 LYS A CA 1
ATOM 1575 C C . LYS A 1 195 ? -1.105 -12.323 12.207 1.00 95.81 195 LYS A C 1
ATOM 1577 O O . LYS A 1 195 ? -0.164 -12.475 11.428 1.00 95.81 195 LYS A O 1
ATOM 1582 N N . LYS A 1 196 ? -2.280 -11.830 11.801 1.00 95.00 196 LYS A N 1
ATOM 1583 C CA . LYS A 1 196 ? -2.528 -11.405 10.418 1.00 95.00 196 LYS A CA 1
ATOM 1584 C C . LYS A 1 196 ? -1.739 -10.144 10.058 1.00 95.00 196 LYS A C 1
ATOM 1586 O O . LYS A 1 196 ? -1.219 -10.072 8.950 1.00 95.00 196 LYS A O 1
ATOM 1591 N N . ILE A 1 197 ? -1.624 -9.187 10.978 1.00 94.12 197 ILE A N 1
ATOM 1592 C CA . ILE A 1 197 ? -0.807 -7.978 10.828 1.00 94.12 197 ILE A CA 1
ATOM 1593 C C . ILE A 1 197 ? 0.660 -8.357 10.632 1.00 94.12 197 ILE A C 1
ATOM 1595 O O . ILE A 1 197 ? 1.279 -7.872 9.692 1.00 94.12 197 ILE A O 1
ATOM 1599 N N . GLU A 1 198 ? 1.207 -9.236 11.472 1.00 95.19 198 GLU A N 1
ATOM 1600 C CA . GLU A 1 198 ? 2.613 -9.653 11.392 1.00 95.19 198 GLU A CA 1
ATOM 1601 C C . GLU A 1 198 ? 2.935 -10.347 10.067 1.00 95.19 198 GLU A C 1
ATOM 1603 O O . GLU A 1 198 ? 3.926 -10.016 9.411 1.00 95.19 198 GLU A O 1
ATOM 1608 N N . GLU A 1 199 ? 2.067 -11.257 9.622 1.00 96.25 199 GLU A N 1
ATOM 1609 C CA . GLU A 1 199 ? 2.260 -11.935 8.342 1.00 96.25 199 GLU A CA 1
ATOM 1610 C C . GLU A 1 199 ? 2.153 -10.961 7.159 1.00 96.25 199 GLU A C 1
ATOM 1612 O O . GLU A 1 199 ? 2.977 -11.012 6.247 1.00 96.25 199 GLU A O 1
ATOM 1617 N N . GLN A 1 200 ? 1.191 -10.032 7.180 1.00 94.38 200 GLN A N 1
ATOM 1618 C CA . GLN A 1 200 ? 1.054 -9.022 6.127 1.00 94.38 200 GLN A CA 1
ATOM 1619 C C . GLN A 1 200 ? 2.218 -8.026 6.119 1.00 94.38 200 GLN A C 1
ATOM 1621 O O . GLN A 1 200 ? 2.715 -7.689 5.051 1.00 94.38 200 GLN A O 1
ATOM 1626 N N . LEU A 1 201 ? 2.718 -7.605 7.283 1.00 92.88 201 LEU A N 1
ATOM 1627 C CA . LEU A 1 201 ? 3.920 -6.775 7.399 1.00 92.88 201 LEU A CA 1
ATOM 1628 C C . LEU A 1 201 ? 5.133 -7.459 6.760 1.00 92.88 201 LEU A C 1
ATOM 1630 O O . LEU A 1 201 ? 5.858 -6.853 5.971 1.00 92.88 201 LEU A O 1
ATOM 1634 N N . ARG A 1 202 ? 5.335 -8.745 7.061 1.00 96.69 202 ARG A N 1
ATOM 1635 C CA . ARG A 1 202 ? 6.422 -9.546 6.486 1.00 96.69 202 ARG A CA 1
ATOM 1636 C C . ARG A 1 202 ? 6.293 -9.664 4.965 1.00 96.69 202 ARG A C 1
ATOM 1638 O O . ARG A 1 202 ? 7.282 -9.490 4.251 1.00 96.69 202 ARG A O 1
ATOM 1645 N N . GLN A 1 203 ? 5.084 -9.933 4.469 1.00 96.56 203 GLN A N 1
ATOM 1646 C CA . GLN A 1 203 ? 4.791 -10.016 3.035 1.00 96.56 203 GLN A CA 1
ATOM 1647 C C . GLN A 1 203 ? 5.009 -8.672 2.329 1.00 96.56 203 GLN A C 1
ATOM 1649 O O . GLN A 1 203 ? 5.709 -8.628 1.318 1.00 96.56 203 GLN A O 1
ATOM 1654 N N . ASN A 1 204 ? 4.491 -7.577 2.891 1.00 95.31 204 ASN A N 1
ATOM 1655 C CA . ASN A 1 204 ? 4.622 -6.232 2.334 1.00 95.31 204 ASN A CA 1
ATOM 1656 C C . ASN A 1 204 ? 6.087 -5.802 2.264 1.00 95.31 204 ASN A C 1
ATOM 1658 O O . ASN A 1 204 ? 6.522 -5.311 1.228 1.00 95.31 204 ASN A O 1
ATOM 1662 N N . ARG A 1 205 ? 6.885 -6.065 3.303 1.00 96.19 205 ARG A N 1
ATOM 1663 C CA . ARG A 1 205 ? 8.328 -5.787 3.275 1.00 96.19 205 ARG A CA 1
ATOM 1664 C C . ARG A 1 205 ? 9.058 -6.591 2.212 1.00 96.19 205 ARG A C 1
ATOM 1666 O O . ARG A 1 205 ? 9.854 -6.029 1.470 1.00 96.19 205 ARG A O 1
ATOM 1673 N N . SER A 1 206 ? 8.773 -7.888 2.095 1.00 96.75 206 SER A N 1
ATOM 1674 C CA . SER A 1 206 ? 9.360 -8.719 1.037 1.00 96.75 206 SER A CA 1
ATOM 1675 C C . SER A 1 206 ? 9.015 -8.183 -0.359 1.00 96.75 206 SER A C 1
ATOM 1677 O O . SER A 1 206 ? 9.892 -8.101 -1.221 1.00 96.75 206 SER A O 1
ATOM 1679 N N . LEU A 1 207 ? 7.765 -7.758 -0.566 1.00 96.44 207 LEU A N 1
ATOM 1680 C CA . LEU A 1 207 ? 7.308 -7.155 -1.816 1.00 96.44 207 LEU A CA 1
ATOM 1681 C C . LEU A 1 207 ? 7.974 -5.795 -2.078 1.00 96.44 207 LEU A C 1
ATOM 1683 O O . LEU A 1 207 ? 8.344 -5.506 -3.219 1.00 96.44 207 LEU A O 1
ATOM 1687 N N . LEU A 1 208 ? 8.165 -4.986 -1.032 1.00 96.25 208 LEU A N 1
ATOM 1688 C CA . LEU A 1 208 ? 8.847 -3.696 -1.093 1.00 96.25 208 LEU A CA 1
ATOM 1689 C C . LEU A 1 208 ? 10.309 -3.863 -1.504 1.00 96.25 208 LEU A C 1
ATOM 1691 O O . LEU A 1 208 ? 10.736 -3.223 -2.461 1.00 96.25 208 LEU A O 1
ATOM 1695 N N . PHE A 1 209 ? 11.051 -4.755 -0.840 1.00 96.75 209 PHE A N 1
ATOM 1696 C CA . PHE A 1 209 ? 12.453 -5.034 -1.161 1.00 96.75 209 PHE A CA 1
ATOM 1697 C C . PHE A 1 209 ? 12.610 -5.583 -2.578 1.00 96.75 209 PHE A C 1
ATOM 1699 O O . PHE A 1 209 ? 13.393 -5.042 -3.351 1.00 96.75 209 PHE A O 1
ATOM 1706 N N . SER A 1 210 ? 11.797 -6.570 -2.970 1.00 96.50 210 SER A N 1
ATOM 1707 C CA . SER A 1 210 ? 11.834 -7.104 -4.338 1.00 96.50 210 SER A CA 1
ATOM 1708 C C . SER A 1 210 ? 11.502 -6.037 -5.391 1.00 96.50 210 SER A C 1
ATOM 1710 O O . SER A 1 210 ? 12.058 -6.047 -6.490 1.00 96.50 210 SER A O 1
ATOM 1712 N N . SER A 1 211 ? 10.602 -5.102 -5.073 1.00 97.12 211 SER A N 1
ATOM 1713 C CA . SER A 1 211 ? 10.280 -3.993 -5.974 1.00 97.12 211 SER A CA 1
ATOM 1714 C C . SER A 1 211 ? 11.409 -2.971 -6.040 1.00 97.12 211 SER A C 1
ATOM 1716 O O . SER A 1 211 ? 11.741 -2.526 -7.131 1.00 97.12 211 SER A O 1
ATOM 1718 N N . LEU A 1 212 ? 12.032 -2.634 -4.911 1.00 96.12 212 LEU A N 1
ATOM 1719 C CA . LEU A 1 212 ? 13.194 -1.748 -4.858 1.00 96.12 212 LEU A CA 1
ATOM 1720 C C . LEU A 1 212 ? 14.363 -2.310 -5.678 1.00 96.12 212 LEU A C 1
ATOM 1722 O O . LEU A 1 212 ? 14.910 -1.600 -6.518 1.00 96.12 212 LEU A O 1
ATOM 1726 N N . GLU A 1 213 ? 14.709 -3.581 -5.469 1.00 95.56 213 GLU A N 1
ATOM 1727 C CA . GLU A 1 213 ? 15.775 -4.270 -6.203 1.00 95.56 213 GLU A CA 1
ATOM 1728 C C . GLU A 1 213 ? 15.501 -4.283 -7.706 1.00 95.56 213 GLU A C 1
ATOM 1730 O O . GLU A 1 213 ? 16.364 -3.905 -8.496 1.00 95.56 213 GLU A O 1
ATOM 1735 N N . GLY A 1 214 ? 14.284 -4.651 -8.114 1.00 95.44 214 GLY A N 1
ATOM 1736 C CA . GLY A 1 214 ? 13.934 -4.713 -9.530 1.00 95.44 214 GLY A CA 1
ATOM 1737 C C . GLY A 1 214 ? 13.854 -3.340 -10.206 1.00 95.44 214 GLY A C 1
ATOM 1738 O O . GLY A 1 214 ? 14.275 -3.197 -11.356 1.00 95.44 214 GLY A O 1
ATOM 1739 N N . LEU A 1 215 ? 13.414 -2.300 -9.487 1.00 95.31 215 LEU A N 1
ATOM 1740 C CA . LEU A 1 215 ? 13.486 -0.914 -9.962 1.00 95.31 215 LEU A CA 1
ATOM 1741 C C . LEU A 1 215 ? 14.942 -0.463 -10.134 1.00 95.31 215 LEU A C 1
ATOM 1743 O O . LEU A 1 215 ? 15.290 0.079 -11.183 1.00 95.31 215 LEU A O 1
ATOM 1747 N N . ALA A 1 216 ? 15.803 -0.718 -9.147 1.00 93.62 216 ALA A N 1
ATOM 1748 C CA . ALA A 1 216 ? 17.221 -0.380 -9.225 1.00 93.62 216 ALA A CA 1
ATOM 1749 C C . ALA A 1 216 ? 17.915 -1.124 -10.377 1.00 93.62 216 ALA A C 1
ATOM 1751 O O . ALA A 1 216 ? 18.628 -0.515 -11.173 1.00 93.62 216 ALA A O 1
ATOM 1752 N N . GLN A 1 217 ? 17.649 -2.423 -10.531 1.00 93.44 217 GLN A N 1
ATOM 1753 C CA . GLN A 1 217 ? 18.189 -3.234 -11.618 1.00 93.44 217 GLN A CA 1
ATOM 1754 C C . GLN A 1 217 ? 17.707 -2.743 -12.988 1.00 93.44 217 GLN A C 1
ATOM 1756 O O . GLN A 1 217 ? 18.507 -2.623 -13.916 1.00 93.44 217 GLN A O 1
ATOM 1761 N N . SER A 1 218 ? 16.422 -2.413 -13.124 1.00 92.12 218 SER A N 1
ATOM 1762 C CA . SER A 1 218 ? 15.854 -1.913 -14.380 1.00 92.12 218 SER A CA 1
ATOM 1763 C C . SER A 1 218 ? 16.432 -0.547 -14.763 1.00 92.12 218 SER A C 1
ATOM 1765 O O . SER A 1 218 ? 16.757 -0.323 -15.929 1.00 92.12 218 SER A O 1
ATOM 1767 N N . ALA A 1 219 ? 16.612 0.353 -13.791 1.00 88.62 219 ALA A N 1
ATOM 1768 C CA . ALA A 1 219 ? 17.170 1.684 -14.026 1.00 88.62 219 ALA A CA 1
ATOM 1769 C C . ALA A 1 219 ? 18.683 1.652 -14.304 1.00 88.62 219 ALA A C 1
ATOM 1771 O O . ALA A 1 219 ? 19.157 2.341 -15.202 1.00 88.62 219 ALA A O 1
ATOM 1772 N N . CYS A 1 220 ? 19.452 0.852 -13.566 1.00 88.31 220 CYS A N 1
ATOM 1773 C CA . CYS A 1 220 ? 20.907 0.822 -13.704 1.00 88.31 220 CYS A CA 1
ATOM 1774 C C . CYS A 1 220 ? 21.355 -0.156 -14.797 1.00 88.31 220 CYS A C 1
ATOM 1776 O O . CYS A 1 220 ? 21.998 0.232 -15.771 1.00 88.31 220 CYS A O 1
ATOM 1778 N N . CYS A 1 221 ? 21.007 -1.434 -14.662 1.00 85.25 221 CYS A N 1
ATOM 1779 C CA . CYS A 1 221 ? 21.481 -2.491 -15.558 1.00 85.25 221 CYS A CA 1
ATOM 1780 C C . CYS A 1 221 ? 20.649 -2.557 -16.847 1.00 85.25 221 CYS A C 1
ATOM 1782 O O . CYS A 1 221 ? 21.190 -2.674 -17.950 1.00 85.25 221 CYS A O 1
ATOM 1784 N N . GLY A 1 222 ? 19.325 -2.455 -16.717 1.00 78.50 222 GLY A N 1
ATOM 1785 C CA . GLY A 1 222 ? 18.406 -2.504 -17.852 1.00 78.50 222 GLY A CA 1
ATOM 1786 C C . GLY A 1 222 ? 18.570 -1.302 -18.775 1.00 78.50 222 GLY A C 1
ATOM 1787 O O . GLY A 1 222 ? 18.712 -1.464 -19.982 1.00 78.50 222 GLY A O 1
ATOM 1788 N N . TRP A 1 223 ? 18.597 -0.095 -18.214 1.00 85.31 223 TRP A N 1
ATOM 1789 C CA . TRP A 1 223 ? 18.699 1.114 -19.020 1.00 85.31 223 TRP A CA 1
ATOM 1790 C C . TRP A 1 223 ? 20.141 1.455 -19.383 1.00 85.31 223 TRP A C 1
ATOM 1792 O O . TRP A 1 223 ? 20.491 1.390 -20.556 1.00 85.31 223 TRP A O 1
ATOM 1802 N N . LEU A 1 224 ? 21.003 1.779 -18.418 1.00 81.69 224 LEU A N 1
ATOM 1803 C CA . LEU A 1 224 ? 22.325 2.335 -18.729 1.00 81.69 224 LEU A CA 1
ATOM 1804 C C . LEU A 1 224 ? 23.256 1.298 -19.367 1.00 81.69 224 LEU A C 1
ATOM 1806 O O . LEU A 1 224 ? 23.801 1.535 -20.445 1.00 81.69 224 LEU A O 1
ATOM 1810 N N . VAL A 1 225 ? 23.406 0.133 -18.730 1.00 85.56 225 VAL A N 1
ATOM 1811 C CA . VAL A 1 225 ? 24.355 -0.893 -19.193 1.00 85.56 225 VAL A CA 1
ATOM 1812 C C . VAL A 1 225 ? 23.911 -1.502 -20.521 1.00 85.56 225 VAL A C 1
ATOM 1814 O O . VAL A 1 225 ? 24.702 -1.558 -21.461 1.00 85.56 225 VAL A O 1
ATOM 1817 N N . SER A 1 226 ? 22.646 -1.917 -20.635 1.00 84.50 226 SER A N 1
ATOM 1818 C CA . SER A 1 226 ? 22.167 -2.570 -21.862 1.00 84.50 226 SER A CA 1
ATOM 1819 C C . SER A 1 226 ? 22.136 -1.604 -23.051 1.00 84.50 226 SER A C 1
ATOM 1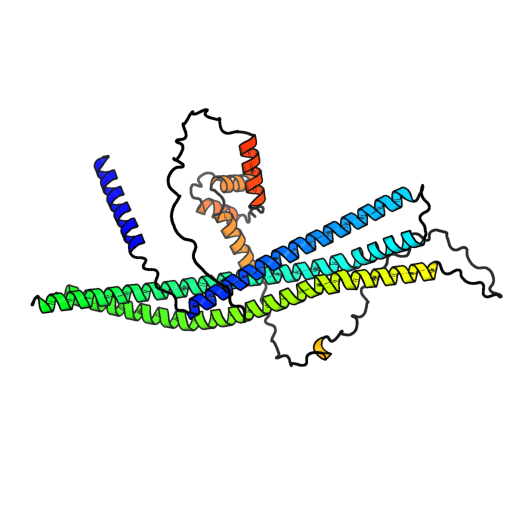821 O O . SER A 1 226 ? 22.494 -1.996 -24.158 1.00 84.50 226 SER A O 1
ATOM 1823 N N . THR A 1 227 ? 21.774 -0.333 -22.835 1.00 84.25 227 THR A N 1
ATOM 1824 C CA . THR A 1 227 ? 21.800 0.684 -23.903 1.00 84.25 227 THR A CA 1
ATOM 1825 C C . THR A 1 227 ? 23.225 0.925 -24.383 1.00 84.25 227 THR A C 1
ATOM 1827 O O . THR A 1 227 ? 23.468 0.931 -25.588 1.00 84.25 227 THR A O 1
ATOM 1830 N N . GLY A 1 228 ? 24.176 1.056 -23.451 1.00 82.69 228 GLY A N 1
ATOM 1831 C CA . GLY A 1 228 ? 25.595 1.191 -23.776 1.00 82.69 228 GLY A CA 1
ATOM 1832 C C . GLY A 1 228 ? 26.133 -0.013 -24.550 1.00 82.69 228 GLY A C 1
ATOM 1833 O O . GLY A 1 228 ? 26.794 0.163 -25.567 1.00 82.69 228 GLY A O 1
ATOM 1834 N N . ALA A 1 229 ? 25.791 -1.236 -24.136 1.00 86.75 229 ALA A N 1
ATOM 1835 C CA . ALA A 1 229 ? 26.224 -2.454 -24.820 1.00 86.75 229 ALA A CA 1
ATOM 1836 C C . ALA A 1 229 ? 25.703 -2.536 -26.266 1.00 86.75 229 ALA A C 1
ATOM 1838 O O . ALA A 1 229 ? 26.465 -2.851 -27.182 1.00 86.75 229 ALA A O 1
ATOM 1839 N N . VAL A 1 230 ? 24.424 -2.211 -26.490 1.00 86.31 230 VAL A N 1
ATOM 1840 C CA . VAL A 1 230 ? 23.843 -2.182 -27.842 1.00 86.31 230 VAL A CA 1
ATOM 1841 C C . VAL A 1 230 ? 24.487 -1.083 -28.689 1.00 86.31 230 VAL A C 1
ATOM 1843 O O . VAL A 1 230 ? 24.801 -1.330 -29.853 1.00 86.31 230 VAL A O 1
ATOM 1846 N N . ALA A 1 231 ? 24.751 0.092 -28.112 1.00 82.06 231 ALA A N 1
ATOM 1847 C CA . ALA A 1 231 ? 25.445 1.171 -28.809 1.00 82.06 231 ALA A CA 1
ATOM 1848 C C . ALA A 1 231 ? 26.879 0.769 -29.205 1.00 82.06 231 ALA A C 1
ATOM 1850 O O . ALA A 1 231 ? 27.266 0.937 -30.358 1.00 82.06 231 ALA A O 1
ATOM 1851 N N . CYS A 1 232 ? 27.651 0.156 -28.304 1.00 86.75 232 CYS A N 1
ATOM 1852 C CA . CYS A 1 232 ? 28.993 -0.344 -28.620 1.00 86.75 232 CYS A CA 1
ATOM 1853 C C . CYS A 1 232 ? 28.970 -1.391 -29.743 1.00 86.75 232 CYS A C 1
ATOM 1855 O O . CYS A 1 232 ? 29.789 -1.325 -30.657 1.00 86.75 232 CYS A O 1
ATOM 1857 N N . LYS A 1 233 ? 28.005 -2.323 -29.721 1.00 88.12 233 LYS A N 1
ATOM 1858 C CA . LYS A 1 233 ? 27.846 -3.326 -30.784 1.00 88.12 233 LYS A CA 1
ATOM 1859 C C . LYS A 1 233 ? 27.511 -2.679 -32.130 1.00 88.12 233 LYS A C 1
ATOM 1861 O O . LYS A 1 233 ? 28.084 -3.054 -33.147 1.00 88.12 233 LYS A O 1
ATOM 1866 N N . ALA A 1 234 ? 26.616 -1.692 -32.142 1.00 83.31 234 ALA A N 1
ATOM 1867 C CA . ALA A 1 234 ? 26.267 -0.958 -33.356 1.00 83.31 234 ALA A CA 1
ATOM 1868 C C . ALA A 1 234 ? 27.463 -0.166 -33.919 1.00 83.31 234 ALA A C 1
ATOM 1870 O O . ALA A 1 234 ? 27.677 -0.161 -35.129 1.00 83.31 234 ALA A O 1
ATOM 1871 N N . LEU A 1 235 ? 28.281 0.438 -33.050 1.00 86.81 235 LEU A N 1
ATOM 1872 C CA . LEU A 1 235 ? 29.528 1.102 -33.443 1.00 86.81 235 LEU A CA 1
ATOM 1873 C C . LEU A 1 235 ? 30.546 0.133 -34.044 1.00 86.81 235 LEU A C 1
ATOM 1875 O O . LEU A 1 235 ? 31.167 0.458 -35.052 1.00 86.81 235 LEU A O 1
ATOM 1879 N N . GLN A 1 236 ? 30.702 -1.051 -33.451 1.00 89.25 236 GLN A N 1
ATOM 1880 C CA . GLN A 1 236 ? 31.609 -2.073 -33.963 1.00 89.25 236 GLN A CA 1
ATOM 1881 C C . GLN A 1 236 ? 31.203 -2.527 -35.372 1.00 89.25 236 GLN A C 1
ATOM 1883 O O . GLN A 1 236 ? 32.040 -2.545 -36.268 1.00 89.25 236 GLN A O 1
ATOM 1888 N N . VAL A 1 237 ? 29.912 -2.800 -35.594 1.00 87.56 237 VAL A N 1
ATOM 1889 C CA . VAL A 1 237 ? 29.385 -3.169 -36.920 1.00 87.56 237 VAL A CA 1
ATOM 1890 C C . VAL A 1 237 ? 29.607 -2.048 -37.939 1.00 87.56 237 VAL A C 1
ATOM 1892 O O . VAL A 1 237 ? 29.987 -2.312 -39.078 1.00 87.56 237 VAL A O 1
ATOM 1895 N N . ALA A 1 238 ? 29.411 -0.788 -37.539 1.00 85.38 238 ALA A N 1
ATOM 1896 C CA . ALA A 1 238 ? 29.671 0.353 -38.412 1.00 85.38 238 ALA A CA 1
ATOM 1897 C C . ALA A 1 238 ? 31.163 0.489 -38.768 1.00 85.38 238 ALA A C 1
ATOM 1899 O O . ALA A 1 238 ? 31.489 0.770 -39.919 1.00 85.38 238 ALA A O 1
ATOM 1900 N N . ALA A 1 239 ? 32.067 0.258 -37.811 1.00 88.31 239 ALA A N 1
ATOM 1901 C CA . ALA A 1 239 ? 33.510 0.290 -38.042 1.00 88.31 239 ALA A CA 1
ATOM 1902 C C . ALA A 1 239 ? 33.972 -0.850 -38.966 1.00 88.31 239 ALA A C 1
ATOM 1904 O O . ALA A 1 239 ? 34.761 -0.615 -39.877 1.00 88.31 239 ALA A O 1
ATOM 1905 N N . GLU A 1 240 ? 33.445 -2.062 -38.778 1.00 89.19 240 GLU A N 1
ATOM 1906 C CA . GLU A 1 240 ? 33.722 -3.222 -39.637 1.00 89.19 240 GLU A CA 1
ATOM 1907 C C . GLU A 1 240 ? 33.224 -3.005 -41.076 1.00 89.19 240 GLU A C 1
ATOM 1909 O O . GLU A 1 240 ? 33.903 -3.389 -42.024 1.00 89.19 240 GLU A O 1
ATOM 1914 N N . ALA A 1 241 ? 32.082 -2.333 -41.256 1.00 85.94 241 ALA A N 1
ATOM 1915 C CA . ALA A 1 241 ? 31.555 -1.984 -42.577 1.00 85.94 241 ALA A CA 1
ATOM 1916 C C . ALA A 1 241 ? 32.366 -0.887 -43.295 1.00 85.94 241 ALA A C 1
ATOM 1918 O O . ALA A 1 241 ? 32.356 -0.819 -44.524 1.00 85.94 241 ALA A O 1
ATOM 1919 N N . GLN A 1 242 ? 33.044 -0.020 -42.538 1.00 83.12 242 GLN A N 1
ATOM 1920 C CA . GLN A 1 242 ? 33.894 1.053 -43.066 1.00 83.12 242 GLN A CA 1
ATOM 1921 C C . GLN A 1 242 ? 35.352 0.634 -43.244 1.00 83.12 242 GLN A C 1
ATOM 1923 O O . GLN A 1 242 ? 36.099 1.345 -43.918 1.00 83.12 242 GLN A O 1
ATOM 1928 N N . ALA A 1 243 ? 35.769 -0.488 -42.648 1.00 85.75 243 ALA A N 1
ATOM 1929 C CA . ALA A 1 243 ? 37.101 -1.021 -42.853 1.00 85.75 243 ALA A CA 1
ATOM 1930 C C . ALA A 1 243 ? 37.285 -1.231 -44.364 1.00 85.75 243 ALA A C 1
ATOM 1932 O O . ALA A 1 243 ? 36.530 -2.010 -44.958 1.00 85.75 243 ALA A O 1
ATOM 1933 N N . PRO A 1 244 ? 38.229 -0.517 -45.014 1.00 75.75 244 PRO A N 1
ATOM 1934 C CA . PRO A 1 244 ? 38.497 -0.738 -46.422 1.00 75.75 244 PRO A CA 1
ATOM 1935 C C . PRO A 1 244 ? 38.772 -2.226 -46.555 1.00 75.75 244 PRO A C 1
ATOM 1937 O O . PRO A 1 244 ? 39.570 -2.767 -45.784 1.00 75.75 244 PRO A O 1
ATOM 1940 N N . GLN A 1 245 ? 38.064 -2.894 -47.468 1.00 70.31 245 GLN A N 1
ATOM 1941 C CA . GLN A 1 245 ? 38.410 -4.247 -47.876 1.00 70.31 245 GLN A CA 1
ATOM 1942 C C . GLN A 1 245 ? 39.807 -4.146 -48.475 1.00 70.31 245 GLN A C 1
ATOM 1944 O O . GLN A 1 245 ? 39.963 -3.906 -49.665 1.00 70.31 245 GLN A O 1
ATOM 1949 N N . SER A 1 246 ? 40.806 -4.181 -47.595 1.00 59.22 246 SER A N 1
ATOM 1950 C CA . SER A 1 246 ? 42.218 -4.107 -47.896 1.00 59.22 246 SER A CA 1
ATOM 1951 C C . SER A 1 246 ? 42.448 -5.208 -48.898 1.00 59.22 246 SER A C 1
ATOM 1953 O O . SER A 1 246 ? 42.378 -6.385 -48.546 1.00 59.22 246 SER A O 1
ATOM 1955 N N . GLU A 1 247 ? 42.617 -4.774 -50.138 1.00 55.94 247 GLU A N 1
ATOM 1956 C CA . GLU A 1 247 ? 42.770 -5.563 -51.339 1.00 55.94 247 GLU A CA 1
ATOM 1957 C C . GLU A 1 247 ? 43.798 -6.666 -51.093 1.00 55.94 247 GLU A C 1
ATOM 1959 O O . GLU A 1 247 ? 45.007 -6.469 -51.178 1.00 55.94 247 GLU A O 1
ATOM 1964 N N . GLY A 1 248 ? 43.292 -7.846 -50.751 1.00 56.84 248 GLY A N 1
ATOM 1965 C CA . GLY A 1 248 ? 43.946 -9.101 -51.046 1.00 56.84 248 GLY A CA 1
ATOM 1966 C C . GLY A 1 248 ? 43.535 -9.481 -52.459 1.00 56.84 248 GLY A C 1
ATOM 1967 O O . GLY A 1 248 ? 42.486 -10.091 -52.657 1.00 56.84 248 GLY A O 1
ATOM 1968 N N . SER A 1 249 ? 44.359 -9.074 -53.421 1.00 53.22 249 SER A N 1
ATOM 1969 C CA . SER A 1 249 ? 44.685 -9.854 -54.620 1.00 53.22 249 SER A CA 1
ATOM 1970 C C . SER A 1 249 ? 44.586 -11.369 -54.341 1.00 53.22 249 SER A C 1
ATOM 1972 O O . SER A 1 249 ? 45.012 -11.834 -53.289 1.00 53.22 249 SER A O 1
ATOM 1974 N N . GLU A 1 250 ? 44.037 -12.229 -55.192 1.00 55.19 250 GLU A N 1
ATOM 1975 C CA . GLU A 1 250 ? 43.887 -12.201 -56.646 1.00 55.19 250 GLU A CA 1
ATOM 1976 C C . GLU A 1 250 ? 42.802 -13.223 -57.055 1.00 55.19 250 GLU A C 1
ATOM 1978 O O . GLU A 1 250 ? 42.561 -14.206 -56.354 1.00 55.19 250 GLU A O 1
ATOM 1983 N N . ASP A 1 251 ? 42.180 -12.987 -58.212 1.00 57.94 251 ASP A N 1
ATOM 1984 C CA . ASP A 1 251 ? 41.299 -13.896 -58.959 1.00 57.94 251 ASP A CA 1
ATOM 1985 C C . ASP A 1 251 ? 39.969 -14.328 -58.317 1.00 57.94 251 ASP A C 1
ATOM 1987 O O . ASP A 1 251 ? 39.766 -15.460 -57.869 1.00 57.94 251 ASP A O 1
ATOM 1991 N N . ARG A 1 252 ? 38.952 -13.464 -58.448 1.00 49.62 252 ARG A N 1
ATOM 1992 C CA . ARG A 1 252 ? 37.564 -13.944 -58.519 1.00 49.62 252 ARG A CA 1
ATOM 1993 C C . ARG A 1 252 ? 36.754 -13.161 -59.559 1.00 49.62 252 ARG A C 1
ATOM 1995 O O . ARG A 1 252 ? 36.647 -11.943 -59.437 1.00 49.62 252 ARG A O 1
ATOM 2002 N N . PRO A 1 253 ? 36.182 -13.829 -60.581 1.00 59.22 253 PRO A N 1
ATOM 2003 C CA . PRO A 1 253 ? 35.553 -13.142 -61.698 1.00 59.22 253 PRO A CA 1
ATOM 2004 C C . PRO A 1 253 ? 34.188 -12.564 -61.312 1.00 59.22 253 PRO A C 1
ATOM 2006 O O . PRO A 1 253 ? 33.317 -13.260 -60.787 1.00 59.22 253 PRO A O 1
ATOM 2009 N N . GLU A 1 254 ? 34.055 -11.272 -61.603 1.00 56.38 254 GLU A N 1
ATOM 2010 C CA . GLU A 1 254 ? 32.851 -10.519 -61.959 1.00 56.38 254 GLU A CA 1
ATOM 2011 C C . GLU A 1 254 ? 31.503 -11.163 -61.608 1.00 56.38 254 GLU A C 1
ATOM 2013 O O . GLU A 1 254 ? 30.868 -11.801 -62.449 1.00 56.38 254 GLU A O 1
ATOM 2018 N N . ARG A 1 255 ? 30.978 -10.885 -60.409 1.00 48.59 255 ARG A N 1
ATOM 2019 C CA . ARG A 1 255 ? 29.523 -10.792 -60.236 1.00 48.59 255 ARG A CA 1
ATOM 2020 C C . ARG A 1 255 ? 29.117 -9.664 -59.297 1.00 48.59 255 ARG A C 1
ATOM 2022 O O . ARG A 1 255 ? 29.375 -9.703 -58.103 1.00 48.59 255 ARG A O 1
ATOM 2029 N N . SER A 1 256 ? 28.308 -8.788 -59.890 1.00 46.50 256 SER A N 1
ATOM 2030 C CA . SER A 1 256 ? 27.205 -8.046 -59.282 1.00 46.50 256 SER A CA 1
ATOM 2031 C C . SER A 1 256 ? 27.562 -6.785 -58.497 1.00 46.50 256 SER A C 1
ATOM 2033 O O . SER A 1 256 ? 27.979 -6.825 -57.345 1.00 46.50 256 SER A O 1
ATOM 2035 N N . ALA A 1 257 ? 27.271 -5.648 -59.133 1.00 46.50 257 ALA A N 1
ATOM 2036 C CA . ALA A 1 257 ? 27.184 -4.333 -58.520 1.00 46.50 257 ALA A CA 1
ATOM 2037 C C . ALA A 1 257 ? 26.310 -4.369 -57.255 1.00 46.50 257 ALA A C 1
ATOM 2039 O O . ALA A 1 257 ? 25.122 -4.696 -57.314 1.00 46.50 257 ALA A O 1
ATOM 2040 N N . VAL A 1 258 ? 26.902 -4.023 -56.113 1.00 42.84 258 VAL A N 1
ATOM 2041 C CA . VAL A 1 258 ? 26.166 -3.778 -54.871 1.00 42.84 258 VAL A CA 1
ATOM 2042 C C . VAL A 1 258 ? 25.584 -2.357 -54.944 1.00 42.84 258 VAL A C 1
ATOM 2044 O O . VAL A 1 258 ? 26.331 -1.416 -55.228 1.00 42.84 258 VAL A O 1
ATOM 2047 N N . PRO A 1 259 ? 24.270 -2.154 -54.731 1.00 44.47 259 PRO A N 1
ATOM 2048 C CA . PRO A 1 259 ? 23.668 -0.831 -54.814 1.00 44.47 259 PRO A CA 1
ATOM 2049 C C . PRO A 1 259 ? 24.116 0.057 -53.649 1.00 44.47 259 PRO A C 1
ATOM 2051 O O . PRO A 1 259 ? 24.127 -0.358 -52.493 1.00 44.47 259 PRO A O 1
ATOM 2054 N N . ARG A 1 260 ? 24.374 1.330 -53.959 1.00 49.25 260 ARG A N 1
ATOM 2055 C CA . ARG A 1 260 ? 24.735 2.438 -53.053 1.00 49.25 260 ARG A CA 1
ATOM 2056 C C . ARG A 1 260 ? 23.585 2.884 -52.122 1.00 49.25 260 ARG A C 1
ATOM 2058 O O . ARG A 1 260 ? 23.554 4.028 -51.690 1.00 49.25 260 ARG A O 1
ATOM 2065 N N . ASN A 1 261 ? 22.655 1.981 -51.802 1.00 44.28 261 ASN A N 1
ATOM 2066 C CA . ASN A 1 261 ? 21.585 2.160 -50.816 1.00 44.28 261 ASN A CA 1
ATOM 2067 C C . ASN A 1 261 ? 22.012 1.536 -49.473 1.00 44.28 261 ASN A C 1
ATOM 2069 O O . ASN A 1 261 ? 21.350 0.646 -48.952 1.00 44.28 261 ASN A O 1
ATOM 2073 N N . MET A 1 262 ? 23.139 1.981 -48.911 1.00 43.50 262 MET A N 1
ATOM 2074 C CA . MET A 1 262 ? 23.642 1.490 -47.614 1.00 43.50 262 MET A CA 1
ATOM 2075 C C . MET A 1 262 ? 22.917 2.084 -46.391 1.00 43.50 262 MET A C 1
ATOM 2077 O O . MET A 1 262 ? 23.223 1.721 -45.262 1.00 43.50 262 MET A O 1
ATOM 2081 N N . LEU A 1 263 ? 21.930 2.966 -46.582 1.00 47.50 263 LEU A N 1
ATOM 2082 C CA . LEU A 1 263 ? 21.151 3.550 -45.477 1.00 47.50 263 LEU A CA 1
ATOM 2083 C C . LEU A 1 263 ? 19.925 2.719 -45.075 1.00 47.50 263 LEU A C 1
ATOM 2085 O O . LEU A 1 263 ? 19.261 3.028 -44.088 1.00 47.50 263 LEU A O 1
ATOM 2089 N N . LEU A 1 264 ? 19.645 1.639 -45.806 1.00 44.41 264 LEU A N 1
ATOM 2090 C CA . LEU A 1 264 ? 18.718 0.592 -45.393 1.00 44.41 264 LEU A CA 1
ATOM 2091 C C . LEU A 1 264 ? 19.544 -0.629 -44.990 1.00 44.41 264 LEU A C 1
ATOM 2093 O O . LEU A 1 264 ? 19.518 -1.661 -45.659 1.00 44.41 264 LEU A O 1
ATOM 2097 N N . LEU A 1 265 ? 20.296 -0.514 -43.889 1.00 43.69 265 LEU A N 1
ATOM 2098 C CA . LEU A 1 265 ? 20.642 -1.716 -43.133 1.00 43.69 265 LEU A CA 1
ATOM 2099 C C . LEU A 1 265 ? 19.326 -2.466 -42.879 1.00 43.69 265 LEU A C 1
ATOM 2101 O O . LEU A 1 265 ? 18.315 -1.809 -42.585 1.00 43.69 265 LEU A O 1
ATOM 2105 N N . PRO A 1 266 ? 19.302 -3.801 -43.056 1.00 39.31 266 PRO A N 1
ATOM 2106 C CA . PRO A 1 266 ? 18.092 -4.578 -42.847 1.00 39.31 266 PRO A CA 1
ATOM 2107 C C . PRO A 1 266 ? 17.507 -4.188 -41.489 1.00 39.31 266 PRO A C 1
ATOM 2109 O O . PRO A 1 266 ? 18.290 -3.896 -40.574 1.00 39.31 266 PRO A O 1
ATOM 2112 N N . PRO A 1 267 ? 16.165 -4.132 -41.343 1.00 41.81 267 PRO A N 1
ATOM 2113 C CA . PRO A 1 267 ? 15.580 -3.988 -40.021 1.00 41.81 267 PRO A CA 1
ATOM 2114 C C . PRO A 1 267 ? 16.339 -4.958 -39.131 1.00 41.81 267 PRO A C 1
ATOM 2116 O O . PRO A 1 267 ? 16.513 -6.119 -39.510 1.00 41.81 267 PRO A O 1
ATOM 2119 N N . VAL A 1 268 ? 16.873 -4.467 -38.012 1.00 43.44 268 VAL A N 1
ATOM 2120 C CA . VAL A 1 268 ? 17.314 -5.360 -36.951 1.00 43.44 268 VAL A CA 1
ATOM 2121 C C . VAL A 1 268 ? 16.025 -6.040 -36.518 1.00 43.44 268 VAL A C 1
ATOM 2123 O O . VAL A 1 268 ? 15.317 -5.573 -35.629 1.00 43.44 268 VAL A O 1
ATOM 2126 N N . VAL A 1 269 ? 15.658 -7.096 -37.243 1.00 40.72 269 VAL A N 1
ATOM 2127 C CA . VAL A 1 269 ? 14.813 -8.153 -36.754 1.00 40.72 269 VAL A CA 1
ATOM 2128 C C . VAL A 1 269 ? 15.671 -8.669 -35.621 1.00 40.72 269 VAL A C 1
ATOM 2130 O O . VAL A 1 269 ? 16.626 -9.418 -35.810 1.00 40.72 269 VAL A O 1
ATOM 2133 N N . VAL A 1 270 ? 15.425 -8.119 -34.435 1.00 45.53 270 VAL A N 1
ATOM 2134 C CA . VAL A 1 270 ? 15.691 -8.848 -33.214 1.00 45.53 270 VAL A CA 1
ATOM 2135 C C . VAL A 1 270 ? 14.756 -10.033 -33.361 1.00 45.53 270 VAL A C 1
ATOM 2137 O O . VAL A 1 270 ? 13.586 -9.946 -32.997 1.00 45.53 270 VAL A O 1
ATOM 2140 N N . GLU A 1 271 ? 15.216 -11.072 -34.060 1.00 37.78 271 GLU A N 1
ATOM 2141 C CA . GLU A 1 271 ? 14.575 -12.365 -33.975 1.00 37.78 271 GLU A CA 1
ATOM 2142 C C . GLU A 1 271 ? 14.495 -12.630 -32.477 1.00 37.78 271 GLU A C 1
ATOM 2144 O O . GLU A 1 271 ? 15.489 -12.537 -31.749 1.00 37.78 271 GLU A O 1
ATOM 2149 N N . ASP A 1 272 ? 13.275 -12.859 -32.006 1.00 42.88 272 ASP A N 1
ATOM 2150 C CA . ASP A 1 272 ? 12.951 -13.157 -30.610 1.00 42.88 272 ASP A CA 1
ATOM 2151 C C . ASP A 1 272 ? 13.595 -14.495 -30.156 1.00 42.88 272 ASP A C 1
ATOM 2153 O O . ASP A 1 272 ? 13.359 -14.968 -29.052 1.00 42.88 272 ASP A O 1
ATOM 2157 N N . GLU A 1 273 ? 14.448 -15.086 -31.005 1.00 36.44 273 GLU A N 1
ATOM 2158 C CA . GLU A 1 273 ? 15.344 -16.221 -30.779 1.00 36.44 273 GLU A CA 1
ATOM 2159 C C . GLU A 1 273 ? 16.774 -15.789 -30.405 1.00 36.44 273 GLU A C 1
ATOM 2161 O O . GLU A 1 273 ? 17.759 -16.472 -30.688 1.00 36.44 273 GLU A O 1
ATOM 2166 N N . LEU A 1 274 ? 16.926 -14.679 -29.681 1.00 41.16 274 LEU A N 1
ATOM 2167 C CA . LEU A 1 274 ? 17.991 -14.665 -28.683 1.00 41.16 274 LEU A CA 1
ATOM 2168 C C . LEU A 1 274 ? 17.594 -15.720 -27.653 1.00 41.16 274 LEU A C 1
ATOM 2170 O O . LEU A 1 274 ? 16.809 -15.427 -26.748 1.00 41.16 274 LEU A O 1
ATOM 2174 N N . GLU A 1 275 ? 18.133 -16.939 -27.805 1.00 39.38 275 GLU A N 1
ATOM 2175 C CA . GLU A 1 275 ? 18.249 -17.866 -26.683 1.00 39.38 275 GLU A CA 1
ATOM 2176 C C . GLU A 1 275 ? 18.626 -17.013 -25.469 1.00 39.38 275 GLU A C 1
ATOM 2178 O O . GLU A 1 275 ? 19.583 -16.224 -25.557 1.00 39.38 275 GLU A O 1
ATOM 2183 N N . PRO A 1 276 ? 17.824 -17.054 -24.387 1.00 38.50 276 PRO A N 1
ATOM 2184 C CA . PRO A 1 276 ? 18.081 -16.221 -23.231 1.00 38.50 276 PRO A CA 1
ATOM 2185 C C . PRO A 1 276 ? 19.551 -16.420 -22.873 1.00 38.50 276 PRO A C 1
ATOM 2187 O O . PRO A 1 276 ? 19.981 -17.577 -22.829 1.00 38.50 276 PRO A O 1
ATOM 2190 N N . PRO A 1 277 ? 20.344 -15.346 -22.669 1.00 44.75 277 PRO A N 1
ATOM 2191 C CA . PRO A 1 277 ? 21.706 -15.513 -22.193 1.00 44.75 277 PRO A CA 1
ATOM 2192 C C . PRO A 1 277 ? 21.611 -16.458 -21.004 1.00 44.75 277 PRO A C 1
ATOM 2194 O O . PRO A 1 277 ? 20.860 -16.171 -20.063 1.00 44.75 277 PRO A O 1
ATOM 2197 N N . GLY A 1 278 ? 22.255 -17.628 -21.131 1.00 45.03 278 GLY A N 1
ATOM 2198 C CA . GLY A 1 278 ? 22.195 -18.680 -20.123 1.00 45.03 278 GLY A CA 1
ATOM 2199 C C . GLY A 1 278 ? 22.341 -18.025 -18.755 1.00 45.03 278 GLY A C 1
ATOM 2200 O O . GLY A 1 278 ? 23.141 -17.092 -18.644 1.00 45.03 278 GLY A O 1
ATOM 2201 N N . PRO A 1 279 ? 21.503 -18.407 -17.776 1.00 38.34 279 PRO A N 1
ATOM 2202 C CA . PRO A 1 279 ? 21.204 -17.594 -16.609 1.00 38.34 279 PRO A CA 1
ATOM 2203 C C . PRO A 1 279 ? 22.493 -17.016 -16.046 1.00 38.34 279 PRO A C 1
ATOM 2205 O O . PRO A 1 279 ? 23.330 -17.747 -15.518 1.00 38.34 279 PRO A O 1
ATOM 2208 N N . PHE A 1 280 ? 22.668 -15.701 -16.196 1.00 44.44 280 PHE A N 1
ATOM 2209 C CA . PHE A 1 280 ? 23.659 -15.003 -15.403 1.00 44.44 280 PHE A CA 1
ATOM 2210 C C . PHE A 1 280 ? 23.243 -15.277 -13.963 1.00 44.44 280 PHE A C 1
ATOM 2212 O O . PHE A 1 280 ? 22.132 -14.912 -13.578 1.00 44.44 280 PHE A O 1
ATOM 2219 N N . ASP A 1 281 ? 24.066 -16.030 -13.235 1.00 37.78 281 ASP A N 1
ATOM 2220 C CA . ASP A 1 281 ? 23.785 -16.465 -11.876 1.00 37.78 281 ASP A CA 1
ATOM 2221 C C . ASP A 1 281 ? 24.394 -15.462 -10.884 1.00 37.78 281 ASP A C 1
ATOM 2223 O O . ASP A 1 281 ? 25.543 -15.626 -10.460 1.00 37.78 281 ASP A O 1
ATOM 2227 N N . PRO A 1 282 ? 23.658 -14.417 -10.457 1.00 43.69 282 PRO A N 1
ATOM 2228 C CA . PRO A 1 282 ? 24.115 -13.546 -9.384 1.00 43.69 282 PRO A CA 1
ATOM 2229 C C . PRO A 1 282 ? 24.196 -14.280 -8.031 1.00 43.69 282 PRO A C 1
ATOM 2231 O O . PRO A 1 282 ? 24.714 -13.713 -7.070 1.00 43.69 282 PRO A O 1
ATOM 2234 N N . ARG A 1 283 ? 23.739 -15.542 -7.921 1.00 40.56 283 ARG A N 1
ATOM 2235 C CA . ARG A 1 283 ? 23.841 -16.351 -6.693 1.00 40.56 283 ARG A CA 1
ATOM 2236 C C . ARG A 1 283 ? 25.190 -17.049 -6.527 1.00 40.56 283 ARG A C 1
ATOM 2238 O O . ARG A 1 283 ? 25.447 -17.587 -5.450 1.00 40.56 283 ARG A O 1
ATOM 2245 N N . SER A 1 284 ? 26.104 -16.957 -7.495 1.00 38.53 284 SER A N 1
ATOM 2246 C CA . SER A 1 284 ? 27.501 -17.369 -7.285 1.00 38.53 284 SER A CA 1
ATOM 2247 C C . SER A 1 284 ? 28.232 -16.498 -6.248 1.00 38.53 284 SER A C 1
ATOM 2249 O O . SER A 1 284 ? 29.270 -16.923 -5.740 1.00 38.53 284 SER A O 1
ATOM 2251 N N . ALA A 1 285 ? 27.714 -15.309 -5.913 1.00 42.22 285 ALA A N 1
ATOM 2252 C CA . ALA A 1 285 ? 28.275 -14.445 -4.870 1.00 42.22 285 ALA A CA 1
ATOM 2253 C C . ALA A 1 285 ? 27.544 -14.547 -3.515 1.00 42.22 285 ALA A C 1
ATOM 2255 O O . ALA A 1 285 ? 28.098 -14.133 -2.502 1.00 42.22 285 ALA A O 1
ATOM 2256 N N . PHE A 1 286 ? 26.340 -15.127 -3.462 1.00 44.94 286 PHE A N 1
ATOM 2257 C CA . PHE A 1 286 ? 25.554 -15.253 -2.230 1.00 44.94 286 PHE A CA 1
ATOM 2258 C C . PHE A 1 286 ? 24.760 -16.568 -2.226 1.00 44.94 286 PHE A C 1
ATOM 2260 O O . PHE A 1 286 ? 23.639 -16.659 -2.726 1.00 44.94 286 PHE A O 1
ATOM 2267 N N . LYS A 1 287 ? 25.365 -17.612 -1.649 1.00 33.75 287 LYS A N 1
ATOM 2268 C CA . LYS A 1 287 ? 24.715 -18.898 -1.363 1.00 33.75 287 LYS A CA 1
ATOM 2269 C C . LYS A 1 287 ? 23.850 -18.785 -0.106 1.00 33.75 287 LYS A C 1
ATOM 2271 O O . LYS A 1 287 ? 24.369 -18.974 0.985 1.00 33.75 287 LYS A O 1
ATOM 2276 N N . GLU A 1 288 ? 22.537 -18.639 -0.265 1.00 40.38 288 GLU A N 1
ATOM 2277 C CA . GLU A 1 288 ? 21.552 -19.179 0.686 1.00 40.38 288 GLU A CA 1
ATOM 2278 C C . GLU A 1 288 ? 20.348 -19.784 -0.067 1.00 40.38 288 GLU A C 1
ATOM 2280 O O . GLU A 1 288 ? 19.908 -19.288 -1.105 1.00 40.38 288 GLU A O 1
ATOM 2285 N N . LYS A 1 289 ? 19.887 -20.947 0.413 1.00 35.94 289 LYS A N 1
ATOM 2286 C CA . LYS A 1 289 ? 18.922 -21.863 -0.232 1.00 35.94 289 LYS A CA 1
ATOM 2287 C C . LYS A 1 289 ? 17.500 -21.275 -0.317 1.00 35.94 289 LYS A C 1
ATOM 2289 O O . LYS A 1 289 ? 17.067 -20.662 0.654 1.00 35.94 289 LYS A O 1
ATOM 2294 N N . PRO A 1 290 ? 16.696 -21.571 -1.362 1.00 42.38 290 PRO A N 1
ATOM 2295 C CA . PRO A 1 290 ? 15.273 -21.252 -1.351 1.00 42.38 290 PRO A CA 1
ATOM 2296 C C . PRO A 1 290 ? 14.425 -22.401 -0.775 1.00 42.38 290 PRO A C 1
ATOM 2298 O O . PRO A 1 290 ? 14.684 -23.578 -1.024 1.00 42.38 290 PRO A O 1
ATOM 2301 N N . HIS A 1 291 ? 13.386 -22.036 -0.021 1.00 34.34 291 HIS A N 1
ATOM 2302 C CA . HIS A 1 291 ? 12.230 -22.884 0.279 1.00 34.34 291 HIS A CA 1
ATOM 2303 C C . HIS A 1 291 ? 11.195 -22.775 -0.847 1.00 34.34 291 HIS A C 1
ATOM 2305 O O . HIS A 1 291 ? 10.905 -21.683 -1.338 1.00 34.34 291 HIS A O 1
ATOM 2311 N N . SER A 1 292 ? 10.654 -23.926 -1.235 1.00 34.75 292 SER A N 1
ATOM 2312 C CA . SER A 1 292 ? 9.584 -24.117 -2.211 1.00 34.75 292 SER A CA 1
ATOM 2313 C C . SER A 1 292 ? 8.343 -23.287 -1.868 1.00 34.75 292 SER A C 1
ATOM 2315 O O . SER A 1 292 ? 7.908 -23.268 -0.717 1.00 34.75 292 SER A O 1
ATOM 2317 N N . ARG A 1 293 ? 7.753 -22.621 -2.866 1.00 35.03 293 ARG A N 1
ATOM 2318 C CA . ARG A 1 293 ? 6.462 -21.932 -2.752 1.00 35.03 293 ARG A CA 1
ATOM 2319 C C . ARG A 1 293 ? 5.499 -22.531 -3.771 1.00 35.03 293 ARG A C 1
ATOM 2321 O O . ARG A 1 293 ? 5.766 -22.492 -4.968 1.00 35.03 293 ARG A O 1
ATOM 2328 N N . GLU A 1 294 ? 4.423 -23.111 -3.258 1.00 33.59 294 GLU A N 1
ATOM 2329 C CA . GLU A 1 294 ? 3.278 -23.597 -4.021 1.00 33.59 294 GLU A CA 1
ATOM 2330 C C . GLU A 1 294 ? 2.551 -22.417 -4.682 1.00 33.59 294 GLU A C 1
ATOM 2332 O O . GLU A 1 294 ? 2.371 -21.357 -4.077 1.00 33.59 294 GLU A O 1
ATOM 2337 N N . ILE A 1 295 ? 2.175 -22.608 -5.944 1.00 33.59 295 ILE A N 1
ATOM 2338 C CA . ILE A 1 295 ? 1.395 -21.672 -6.752 1.00 33.59 295 ILE A CA 1
ATOM 2339 C C . ILE A 1 295 ? -0.082 -21.953 -6.456 1.00 33.59 295 ILE A C 1
ATOM 2341 O O . ILE A 1 295 ? -0.547 -23.067 -6.679 1.00 33.59 295 ILE A O 1
ATOM 2345 N N . PHE A 1 296 ? -0.803 -20.956 -5.943 1.00 35.66 296 PHE A N 1
ATOM 2346 C CA . PHE A 1 296 ? -2.263 -20.980 -5.851 1.00 35.66 296 PHE A CA 1
ATOM 2347 C C . PHE A 1 296 ? -2.846 -20.201 -7.034 1.00 35.66 296 PHE A C 1
ATOM 2349 O O . PHE A 1 296 ? -2.611 -18.998 -7.156 1.00 35.66 296 PHE A O 1
ATOM 2356 N N . ASP A 1 297 ? -3.607 -20.896 -7.879 1.00 38.12 297 ASP A N 1
ATOM 2357 C CA . ASP A 1 297 ? -4.462 -20.301 -8.907 1.00 38.12 297 ASP A CA 1
ATOM 2358 C C . ASP A 1 297 ? -5.616 -19.535 -8.243 1.00 38.12 297 ASP A C 1
ATOM 2360 O O . ASP A 1 297 ? -6.439 -20.113 -7.528 1.00 38.12 297 ASP A O 1
ATOM 2364 N N . LEU A 1 298 ? -5.690 -18.225 -8.489 1.00 39.50 298 LEU A N 1
ATOM 2365 C CA . LEU A 1 298 ? -6.853 -17.401 -8.161 1.00 39.50 298 LEU A CA 1
ATOM 2366 C C . LEU A 1 298 ? -7.755 -17.321 -9.397 1.00 39.50 298 LEU A C 1
ATOM 2368 O O . LEU A 1 298 ? -7.361 -16.802 -10.437 1.00 39.50 298 LEU A O 1
ATOM 2372 N N . SER A 1 299 ? -8.965 -17.863 -9.274 1.00 48.22 299 SER A N 1
ATOM 2373 C CA . SER A 1 299 ? -9.965 -17.938 -10.342 1.00 48.22 299 SER A CA 1
ATOM 2374 C C . SER A 1 299 ? -10.494 -16.562 -10.780 1.00 48.22 299 SER A C 1
ATOM 2376 O O . SER A 1 299 ? -10.707 -15.683 -9.941 1.00 48.22 299 SER A O 1
ATOM 2378 N N . ASP A 1 300 ? -10.850 -16.438 -12.063 1.00 48.31 300 ASP A N 1
ATOM 2379 C CA . ASP A 1 300 ? -11.406 -15.246 -12.738 1.00 48.31 300 ASP A CA 1
ATOM 2380 C C . ASP A 1 300 ? -12.629 -14.584 -12.058 1.00 48.31 300 ASP A C 1
ATOM 2382 O O . ASP A 1 300 ? -12.975 -13.436 -12.353 1.00 48.31 300 ASP A O 1
ATOM 2386 N N . GLY A 1 301 ? -13.277 -15.262 -11.105 1.00 45.59 301 GLY A N 1
ATOM 2387 C CA . GLY A 1 301 ? -14.408 -14.727 -10.342 1.00 45.59 301 GLY A CA 1
ATOM 2388 C C . GLY A 1 301 ? -14.056 -13.556 -9.412 1.00 45.59 301 GLY A C 1
ATOM 2389 O O . GLY A 1 301 ? -14.878 -12.654 -9.229 1.00 45.59 301 GLY A O 1
ATOM 2390 N N . GLU A 1 302 ? -12.841 -13.504 -8.854 1.00 50.28 302 GLU A N 1
ATOM 2391 C CA . GLU A 1 302 ? -12.451 -12.416 -7.938 1.00 50.28 302 GLU A CA 1
ATOM 2392 C C . GLU A 1 302 ? -12.119 -11.109 -8.676 1.00 50.28 302 GLU A C 1
ATOM 2394 O O . GLU A 1 302 ? -12.434 -10.022 -8.183 1.00 50.28 302 GLU A O 1
ATOM 2399 N N . ALA A 1 303 ? -11.577 -11.187 -9.895 1.00 52.94 303 ALA A N 1
ATOM 2400 C CA . ALA A 1 303 ? -11.260 -10.011 -10.707 1.00 52.94 303 ALA A CA 1
ATOM 2401 C C . ALA A 1 303 ? -12.526 -9.236 -11.136 1.00 52.94 303 ALA A C 1
ATOM 2403 O O . ALA A 1 303 ? -12.549 -7.997 -11.126 1.00 52.94 303 ALA A O 1
ATOM 2404 N N . MET A 1 304 ? -13.617 -9.950 -11.442 1.00 57.94 304 MET A N 1
ATOM 2405 C CA . MET A 1 304 ? -14.919 -9.335 -11.733 1.00 57.94 304 MET A CA 1
ATOM 2406 C C . MET A 1 304 ? -15.580 -8.723 -10.487 1.00 57.94 304 MET A C 1
ATOM 2408 O O . MET A 1 304 ? -16.189 -7.656 -10.567 1.00 57.94 304 MET A O 1
ATOM 2412 N N . ALA A 1 305 ? -15.411 -9.335 -9.311 1.00 59.09 305 ALA A N 1
ATOM 2413 C CA . ALA A 1 305 ? -15.950 -8.792 -8.064 1.00 59.09 305 ALA A CA 1
ATOM 2414 C C . ALA A 1 305 ? -15.245 -7.491 -7.629 1.00 59.09 305 ALA A C 1
ATOM 2416 O O . ALA A 1 305 ? -15.887 -6.575 -7.108 1.00 59.09 305 ALA A O 1
ATOM 2417 N N . ILE A 1 306 ? -13.934 -7.378 -7.872 1.00 53.69 306 ILE A N 1
ATOM 2418 C CA . ILE A 1 306 ? -13.148 -6.173 -7.557 1.00 53.69 306 ILE A CA 1
ATOM 2419 C C . ILE A 1 306 ? -13.531 -5.009 -8.481 1.00 53.69 306 ILE A C 1
ATOM 2421 O O . ILE A 1 306 ? -13.722 -3.885 -8.009 1.00 53.69 306 ILE A O 1
ATOM 2425 N N . THR A 1 307 ? -13.708 -5.270 -9.778 1.00 62.78 307 THR A N 1
ATOM 2426 C CA . THR A 1 307 ? -14.114 -4.237 -10.746 1.00 62.78 307 THR A CA 1
ATOM 2427 C C . THR A 1 307 ? -15.541 -3.742 -10.500 1.00 62.78 307 THR A C 1
ATOM 2429 O O . THR A 1 307 ? -15.773 -2.535 -10.549 1.00 62.78 307 THR A O 1
ATOM 2432 N N . ALA A 1 308 ? -16.478 -4.621 -10.129 1.00 65.75 308 ALA A N 1
ATOM 2433 C CA . ALA A 1 308 ? -17.839 -4.221 -9.759 1.00 65.75 308 ALA A CA 1
ATOM 2434 C C . ALA A 1 308 ? -17.876 -3.314 -8.511 1.00 65.75 308 ALA A C 1
ATOM 2436 O O . ALA A 1 308 ? -18.602 -2.320 -8.498 1.00 65.75 308 ALA A O 1
ATOM 2437 N N . ARG A 1 309 ? -17.050 -3.598 -7.490 1.00 70.75 309 ARG A N 1
ATOM 2438 C CA . ARG A 1 309 ? -16.951 -2.767 -6.272 1.00 70.75 309 ARG A CA 1
ATOM 2439 C C . ARG A 1 309 ? -16.351 -1.383 -6.536 1.00 70.75 309 ARG A C 1
ATOM 2441 O O . ARG A 1 309 ? -16.833 -0.397 -5.986 1.00 70.75 309 ARG A O 1
ATOM 2448 N N . GLN A 1 310 ? -15.344 -1.284 -7.404 1.00 69.62 310 GLN A N 1
ATOM 2449 C CA . GLN A 1 310 ? -14.716 0.001 -7.747 1.00 69.62 310 GLN A CA 1
ATOM 2450 C C . GLN A 1 310 ? -15.642 0.936 -8.539 1.00 69.62 310 GLN A C 1
ATOM 2452 O O . GLN A 1 310 ? -15.601 2.157 -8.355 1.00 69.62 310 GLN A O 1
ATOM 2457 N N . VAL A 1 311 ? -16.499 0.381 -9.402 1.00 77.31 311 VAL A N 1
ATOM 2458 C CA . VAL A 1 311 ? -17.517 1.162 -10.127 1.00 77.31 311 VAL A CA 1
ATOM 2459 C C . VAL A 1 311 ? -18.542 1.743 -9.147 1.00 77.31 311 VAL A C 1
ATOM 2461 O O . VAL A 1 311 ? -18.958 2.893 -9.298 1.00 77.31 311 VAL A O 1
ATOM 2464 N N . ASP A 1 312 ? -18.876 0.989 -8.101 1.00 81.44 312 ASP A N 1
ATOM 2465 C CA . ASP A 1 312 ? -19.877 1.375 -7.108 1.00 81.44 312 ASP A CA 1
ATOM 2466 C C . ASP A 1 312 ? -19.420 2.534 -6.216 1.00 81.44 312 ASP A C 1
ATOM 2468 O O . ASP A 1 312 ? -20.139 3.518 -6.025 1.00 81.44 312 ASP A O 1
ATOM 2472 N N . GLU A 1 313 ? -18.173 2.481 -5.743 1.00 86.00 313 GLU A N 1
ATOM 2473 C CA . GLU A 1 313 ? -17.578 3.590 -4.994 1.00 86.00 313 GLU A CA 1
ATOM 2474 C C . GLU A 1 313 ? -17.457 4.867 -5.832 1.00 86.00 313 GLU A C 1
ATOM 2476 O O . GLU A 1 313 ? -17.614 5.971 -5.305 1.00 86.00 313 GLU A O 1
ATOM 2481 N N . SER A 1 314 ? -17.196 4.735 -7.135 1.00 87.56 314 SER A N 1
ATOM 2482 C CA . SER A 1 314 ? -17.054 5.883 -8.034 1.00 87.56 314 SER A CA 1
ATOM 2483 C C . SER A 1 314 ? -18.390 6.604 -8.240 1.00 87.56 314 SER A C 1
ATOM 2485 O O . SER A 1 314 ? -18.447 7.828 -8.136 1.00 87.56 314 SER A O 1
ATOM 2487 N N . LEU A 1 315 ? -19.481 5.857 -8.443 1.00 91.50 315 LEU A N 1
ATOM 2488 C CA . LEU A 1 315 ? -20.835 6.411 -8.565 1.00 91.50 315 LEU A CA 1
ATOM 2489 C C . LEU A 1 315 ? -21.306 7.073 -7.262 1.00 91.50 315 LEU A C 1
ATOM 2491 O O . LEU A 1 315 ? -21.922 8.140 -7.286 1.00 91.50 315 LEU A O 1
ATOM 2495 N N . MET A 1 316 ? -20.966 6.485 -6.110 1.00 91.38 316 MET A N 1
ATOM 2496 C CA . MET A 1 316 ? -21.331 7.028 -4.797 1.00 91.38 316 MET A CA 1
ATOM 2497 C C . MET A 1 316 ? -20.638 8.358 -4.472 1.00 91.38 316 MET A C 1
ATOM 2499 O O . MET A 1 316 ? -21.145 9.116 -3.638 1.00 91.38 316 MET A O 1
ATOM 2503 N N . ARG A 1 317 ? -19.528 8.690 -5.144 1.00 90.44 317 ARG A N 1
ATOM 2504 C CA . ARG A 1 317 ? -18.819 9.974 -4.993 1.00 90.44 317 ARG A CA 1
ATOM 2505 C C . ARG A 1 317 ? -19.400 11.105 -5.847 1.00 90.44 317 ARG A C 1
ATOM 2507 O O . ARG A 1 317 ? -19.226 12.261 -5.477 1.00 90.44 317 ARG A O 1
ATOM 2514 N N . CYS A 1 318 ? -20.134 10.804 -6.919 1.00 91.56 318 CYS A N 1
ATOM 2515 C CA . CYS A 1 318 ? -20.783 11.821 -7.752 1.00 91.56 318 CYS A CA 1
ATOM 2516 C C . CYS A 1 318 ? -21.917 12.540 -7.002 1.00 91.56 318 CYS A C 1
ATOM 2518 O O . CYS A 1 318 ? -22.607 11.969 -6.152 1.00 91.56 318 CYS A O 1
ATOM 2520 N N . SER A 1 319 ? -22.141 13.808 -7.322 1.00 95.25 319 SER A N 1
ATOM 2521 C CA . SER A 1 319 ? -23.307 14.573 -6.882 1.00 95.25 319 SER A CA 1
ATOM 2522 C C . SER A 1 319 ? -24.582 14.115 -7.605 1.00 95.25 319 SER A C 1
ATOM 2524 O O . SER A 1 319 ? -24.536 13.563 -8.702 1.00 95.25 319 SER A O 1
ATOM 2526 N N . VAL A 1 320 ? -25.756 14.387 -7.021 1.00 95.06 320 VAL A N 1
ATOM 2527 C CA . VAL A 1 320 ? -27.066 14.072 -7.638 1.00 95.06 320 VAL A CA 1
ATOM 2528 C C . VAL A 1 320 ? -27.203 14.701 -9.032 1.00 95.06 320 VAL A C 1
ATOM 2530 O O . VAL A 1 320 ? -27.764 14.090 -9.939 1.00 95.06 320 VAL A O 1
ATOM 2533 N N . LYS A 1 321 ? -26.646 15.905 -9.223 1.00 95.75 321 LYS A N 1
ATOM 2534 C CA . LYS A 1 321 ? -26.669 16.621 -10.503 1.00 95.75 321 LYS A CA 1
ATOM 2535 C C . LYS A 1 321 ? -25.850 15.895 -11.576 1.00 95.75 321 LYS A C 1
ATOM 2537 O O . LYS A 1 321 ? -26.349 15.714 -12.683 1.00 95.75 321 LYS A O 1
ATOM 2542 N N . GLU A 1 322 ? -24.642 15.447 -11.234 1.00 95.06 322 GLU A N 1
ATOM 2543 C CA . GLU A 1 322 ? -23.770 14.684 -12.141 1.00 95.06 322 GLU A CA 1
ATOM 2544 C C . GLU A 1 322 ? -24.375 13.322 -12.492 1.00 95.06 322 GLU A C 1
ATOM 2546 O O . GLU A 1 322 ? -24.326 12.908 -13.647 1.00 95.06 322 GLU A O 1
ATOM 2551 N N . LEU A 1 323 ? -25.006 12.649 -11.523 1.00 96.31 323 LEU A N 1
ATOM 2552 C CA . LEU A 1 323 ? -25.694 11.377 -11.758 1.00 96.31 323 LEU A CA 1
ATOM 2553 C C . LEU A 1 323 ? -26.867 11.542 -12.740 1.00 96.31 323 LEU A C 1
ATOM 2555 O O . LEU A 1 323 ? -26.967 10.781 -13.699 1.00 96.31 323 LEU A O 1
ATOM 2559 N N . LYS A 1 324 ? -27.710 12.571 -12.571 1.00 96.69 324 LYS A N 1
ATOM 2560 C CA . LYS A 1 324 ? -28.806 12.884 -13.512 1.00 96.69 324 LYS A CA 1
ATOM 2561 C C . LYS A 1 324 ? -28.303 13.273 -14.903 1.00 96.69 324 LYS A C 1
ATOM 2563 O O . LYS A 1 324 ? -28.935 12.974 -15.912 1.00 96.69 324 LYS A O 1
ATOM 2568 N N . GLU A 1 325 ? -27.162 13.948 -14.987 1.00 95.94 325 GLU A N 1
ATOM 2569 C CA . GLU A 1 325 ? -26.522 14.265 -16.266 1.00 95.94 325 GLU A CA 1
ATOM 2570 C C . GLU A 1 325 ? -25.988 13.010 -16.970 1.00 95.94 325 GLU A C 1
ATOM 2572 O O . GLU A 1 325 ? -26.218 12.839 -18.166 1.00 95.94 325 GLU A O 1
ATOM 2577 N N . LEU A 1 326 ? -25.372 12.089 -16.224 1.00 96.06 326 LEU A N 1
ATOM 2578 C CA . LEU A 1 326 ? -24.953 10.774 -16.715 1.00 96.06 326 LEU A CA 1
ATOM 2579 C C . LEU A 1 326 ? -26.131 9.945 -17.241 1.00 96.06 326 LEU A C 1
ATOM 2581 O O . LEU A 1 326 ? -26.017 9.370 -18.324 1.00 96.06 326 LEU A O 1
ATOM 2585 N N . ILE A 1 327 ? -27.254 9.919 -16.516 1.00 97.12 327 ILE A N 1
ATOM 2586 C CA . ILE A 1 327 ? -28.496 9.231 -16.912 1.00 97.12 327 ILE A CA 1
ATOM 2587 C C . ILE A 1 327 ? -29.015 9.794 -18.243 1.00 97.12 327 ILE A C 1
ATOM 2589 O O . ILE A 1 327 ? -29.185 9.043 -19.205 1.00 97.12 327 ILE A O 1
ATOM 2593 N N . ARG A 1 328 ? -29.142 11.124 -18.354 1.00 97.06 328 ARG A N 1
ATOM 2594 C CA . ARG A 1 328 ? -29.585 11.787 -19.594 1.00 97.06 328 ARG A CA 1
ATOM 2595 C C . ARG A 1 328 ? -28.629 11.558 -20.764 1.00 97.06 328 ARG A C 1
ATOM 2597 O O . ARG A 1 328 ? -29.078 11.324 -21.882 1.00 97.06 328 ARG A O 1
ATOM 2604 N N . LYS A 1 329 ? -27.313 11.562 -20.520 1.00 96.12 329 LYS A N 1
ATOM 2605 C CA . LYS A 1 329 ? -26.292 11.293 -21.548 1.00 96.12 329 LYS A CA 1
ATOM 2606 C C . LYS A 1 329 ? -26.395 9.878 -22.132 1.00 96.12 329 LYS A C 1
ATOM 2608 O O . LYS A 1 329 ? -26.027 9.678 -23.284 1.00 96.12 329 LYS A O 1
ATOM 2613 N N . HIS A 1 330 ? -26.909 8.921 -21.360 1.00 96.19 330 HIS A N 1
ATOM 2614 C CA . HIS A 1 330 ? -27.147 7.544 -21.802 1.00 96.19 330 HIS A CA 1
ATOM 2615 C C . HIS A 1 330 ? -28.573 7.314 -22.330 1.00 96.19 330 HIS A C 1
ATOM 2617 O O . HIS A 1 330 ? -28.951 6.172 -22.574 1.00 96.19 330 HIS A O 1
ATOM 2623 N N . GLY A 1 331 ? -29.365 8.378 -22.523 1.00 96.62 331 GLY A N 1
ATOM 2624 C CA . GLY A 1 331 ? -30.727 8.282 -23.054 1.00 96.62 331 GLY A CA 1
ATOM 2625 C C . GLY A 1 331 ? -31.739 7.670 -22.082 1.00 96.62 331 GLY A C 1
ATOM 2626 O O . GLY A 1 331 ? -32.785 7.195 -22.516 1.00 96.62 331 GLY A O 1
ATOM 2627 N N . LEU A 1 332 ? -31.436 7.659 -20.783 1.00 97.19 332 LEU A N 1
ATOM 2628 C CA . LEU A 1 332 ? -32.335 7.177 -19.735 1.00 97.19 332 LEU A CA 1
ATOM 2629 C C . LEU A 1 332 ? -33.161 8.349 -19.175 1.00 97.19 332 LEU A C 1
ATOM 2631 O O . LEU A 1 332 ? -32.673 9.480 -19.122 1.00 97.19 332 LEU A O 1
ATOM 2635 N N . SER A 1 333 ? -34.401 8.086 -18.750 1.00 96.44 333 SER A N 1
ATOM 2636 C CA . SER A 1 333 ? -35.229 9.082 -18.048 1.00 96.44 333 SER A CA 1
ATOM 2637 C C . SER A 1 333 ? -34.936 9.066 -16.544 1.00 96.44 333 SER A C 1
ATOM 2639 O O . SER A 1 333 ? -34.793 7.995 -15.952 1.00 96.44 333 SER A O 1
ATOM 2641 N N . ASP A 1 334 ? -34.846 10.251 -15.932 1.00 96.06 334 ASP A N 1
ATOM 2642 C CA . ASP A 1 334 ? -34.740 10.447 -14.482 1.00 96.06 334 ASP A CA 1
ATOM 2643 C C . ASP A 1 334 ? -36.047 10.950 -13.837 1.00 96.06 334 ASP A C 1
ATOM 2645 O O . ASP A 1 334 ? -36.033 11.400 -12.684 1.00 96.06 334 ASP A O 1
ATOM 2649 N N . ASP A 1 335 ? -37.171 10.878 -14.561 1.00 95.31 335 ASP A N 1
ATOM 2650 C CA . ASP A 1 335 ? -38.481 11.311 -14.074 1.00 95.31 335 ASP A CA 1
ATOM 2651 C C . ASP A 1 335 ? -38.913 10.491 -12.851 1.00 95.31 335 ASP A C 1
ATOM 2653 O O . ASP A 1 335 ? -39.015 9.265 -12.891 1.00 95.31 335 ASP A O 1
ATOM 2657 N N . GLY A 1 336 ? -39.179 11.184 -11.742 1.00 92.88 336 GLY A N 1
ATOM 2658 C CA . GLY A 1 336 ? -39.616 10.569 -10.485 1.00 92.88 336 GLY A CA 1
ATOM 2659 C C . GLY A 1 336 ? -38.495 10.043 -9.583 1.00 92.88 336 GLY A C 1
ATOM 2660 O O . GLY A 1 336 ? -38.796 9.624 -8.471 1.00 92.88 336 GLY A O 1
ATOM 2661 N N . LEU A 1 337 ? -37.224 10.118 -9.999 1.00 95.06 337 LEU A N 1
ATOM 2662 C CA . LEU A 1 337 ? -36.084 9.727 -9.163 1.00 95.06 337 LEU A CA 1
ATOM 2663 C C . LEU A 1 337 ? -35.614 10.910 -8.311 1.00 95.06 337 LEU A C 1
ATOM 2665 O O . LEU A 1 337 ? -35.112 11.921 -8.831 1.00 95.06 337 LEU A O 1
ATOM 2669 N N . VAL A 1 338 ? -35.795 10.779 -6.997 1.00 91.50 338 VAL A N 1
ATOM 2670 C CA . VAL A 1 338 ? -35.531 11.844 -6.014 1.00 91.50 338 VAL A CA 1
ATOM 2671 C C . VAL A 1 338 ? -34.312 11.503 -5.164 1.00 91.50 338 VAL A C 1
ATOM 2673 O O . VAL A 1 338 ? -33.546 12.401 -4.802 1.00 91.50 338 VAL A O 1
ATOM 2676 N N . GLU A 1 339 ? -34.085 10.220 -4.880 1.00 95.88 339 GLU A N 1
ATOM 2677 C CA . GLU A 1 339 ? -32.993 9.795 -4.014 1.00 95.88 339 GLU A CA 1
ATOM 2678 C C . GLU A 1 339 ? -31.714 9.463 -4.793 1.00 95.88 339 GLU A C 1
ATOM 2680 O O . GLU A 1 339 ? -31.721 8.921 -5.899 1.00 95.88 339 GLU A O 1
ATOM 2685 N N . LYS A 1 340 ? -30.561 9.763 -4.183 1.00 96.19 340 LYS A N 1
ATOM 2686 C CA . LYS A 1 340 ? -29.244 9.478 -4.771 1.00 96.19 340 LYS A CA 1
ATOM 2687 C C . LYS A 1 340 ? -29.038 7.978 -5.020 1.00 96.19 340 LYS A C 1
ATOM 2689 O O . LYS A 1 340 ? -28.465 7.604 -6.038 1.00 96.19 340 LYS A O 1
ATOM 2694 N N . SER A 1 341 ? -29.498 7.144 -4.092 1.00 95.12 341 SER A N 1
ATOM 2695 C CA . SER A 1 341 ? -29.479 5.677 -4.165 1.00 95.12 341 SER A CA 1
ATOM 2696 C C . SER A 1 341 ? -30.188 5.160 -5.415 1.00 95.12 341 SER A C 1
ATOM 2698 O O . SER A 1 341 ? -29.621 4.338 -6.130 1.00 95.12 341 SER A O 1
ATOM 2700 N N . GLU A 1 342 ? -31.376 5.688 -5.720 1.00 96.44 342 GLU A N 1
ATOM 2701 C CA . GLU A 1 342 ? -32.179 5.286 -6.882 1.00 96.44 342 GLU A CA 1
ATOM 2702 C C . GLU A 1 342 ? -31.468 5.605 -8.205 1.00 96.44 342 GLU A C 1
ATOM 2704 O O . GLU A 1 342 ? -31.452 4.792 -9.130 1.00 96.44 342 GLU A O 1
ATOM 2709 N N . LEU A 1 343 ? -30.817 6.771 -8.281 1.00 96.62 343 LEU A N 1
ATOM 2710 C CA . LEU A 1 343 ? -30.038 7.186 -9.451 1.00 96.62 343 LEU A CA 1
ATOM 2711 C C . LEU A 1 343 ? -28.811 6.284 -9.669 1.00 96.62 343 LEU A C 1
ATOM 2713 O O . LEU A 1 343 ? -28.519 5.896 -10.801 1.00 96.62 343 LEU A O 1
ATOM 2717 N N . VAL A 1 344 ? -28.101 5.927 -8.591 1.00 95.81 344 VAL A N 1
ATOM 2718 C CA . VAL A 1 344 ? -26.959 4.996 -8.645 1.00 95.81 344 VAL A CA 1
ATOM 2719 C C . VAL A 1 344 ? -27.419 3.602 -9.071 1.00 95.81 344 VAL A C 1
ATOM 2721 O O . VAL A 1 344 ? -26.780 2.975 -9.916 1.00 95.81 344 VAL A O 1
ATOM 2724 N N . GLU A 1 345 ? -28.547 3.127 -8.543 1.00 95.81 345 GLU A N 1
ATOM 2725 C CA . GLU A 1 345 ? -29.091 1.817 -8.894 1.00 95.81 345 GLU A CA 1
ATOM 2726 C C . GLU A 1 345 ? -29.537 1.751 -10.361 1.00 95.81 345 GLU A C 1
ATOM 2728 O O . GLU A 1 345 ? -29.245 0.765 -11.043 1.00 95.81 345 GLU A O 1
ATOM 2733 N N . LEU A 1 346 ? -30.168 2.811 -10.885 1.00 96.25 346 LEU A N 1
ATOM 2734 C CA . LEU A 1 346 ? -30.546 2.889 -12.297 1.00 96.25 346 LEU A CA 1
ATOM 2735 C C . LEU A 1 346 ? -29.318 2.783 -13.215 1.00 96.25 346 LEU A C 1
ATOM 2737 O O . LEU A 1 346 ? -29.323 1.989 -14.161 1.00 96.25 346 LEU A O 1
ATOM 2741 N N . LEU A 1 347 ? -28.255 3.536 -12.913 1.00 96.19 347 LEU A N 1
ATOM 2742 C CA . LEU A 1 347 ? -26.994 3.507 -13.661 1.00 96.19 347 LEU A CA 1
ATOM 2743 C C . LEU A 1 347 ? -26.314 2.133 -13.584 1.00 96.19 347 LEU A C 1
ATOM 2745 O O . LEU A 1 347 ? -25.797 1.646 -14.592 1.00 96.19 347 LEU A O 1
ATOM 2749 N N . ARG A 1 348 ? -26.377 1.474 -12.417 1.00 93.44 348 ARG A N 1
ATOM 2750 C CA . ARG A 1 348 ? -25.845 0.121 -12.211 1.00 93.44 348 ARG A CA 1
ATOM 2751 C C . ARG A 1 348 ? -26.584 -0.909 -13.066 1.00 93.44 348 ARG A C 1
ATOM 2753 O O . ARG A 1 348 ? -25.938 -1.707 -13.740 1.00 93.44 348 ARG A O 1
ATOM 2760 N N . ARG A 1 349 ? -27.923 -0.864 -13.091 1.00 95.44 349 ARG A N 1
ATOM 2761 C CA . ARG A 1 349 ? -28.756 -1.771 -13.909 1.00 95.44 349 ARG A CA 1
ATOM 2762 C C . ARG A 1 349 ? -28.455 -1.664 -15.405 1.00 95.44 349 ARG A C 1
ATOM 2764 O O . ARG A 1 349 ? -28.592 -2.653 -16.113 1.00 95.44 349 ARG A O 1
ATOM 2771 N N . HIS A 1 350 ? -28.019 -0.494 -15.867 1.00 95.81 350 HIS A N 1
ATOM 2772 C CA . HIS A 1 350 ? -27.721 -0.232 -17.277 1.00 95.81 350 HIS A CA 1
ATOM 2773 C C . HIS A 1 350 ? -26.227 -0.337 -17.615 1.00 95.81 350 HIS A C 1
ATOM 2775 O O . HIS A 1 350 ? -25.828 -0.015 -18.732 1.00 95.81 350 HIS A O 1
ATOM 2781 N N . GLY A 1 351 ? -25.387 -0.781 -16.670 1.00 93.00 351 GLY A N 1
ATOM 2782 C CA . GLY A 1 351 ? -23.953 -0.976 -16.902 1.00 93.00 351 GLY A CA 1
ATOM 2783 C C . GLY A 1 351 ? -23.211 0.309 -17.282 1.00 93.00 351 GLY A C 1
ATOM 2784 O O . GLY A 1 351 ? -22.197 0.251 -17.982 1.00 93.00 351 GLY A O 1
ATOM 2785 N N . VAL A 1 352 ? -23.713 1.470 -16.851 1.00 91.50 352 VAL A N 1
ATOM 2786 C CA . VAL A 1 352 ? -23.132 2.765 -17.209 1.00 91.50 352 VAL A CA 1
ATOM 2787 C C . VAL A 1 352 ? -21.788 2.932 -16.505 1.00 91.50 352 VAL A C 1
ATOM 2789 O O . VAL A 1 352 ? -21.707 3.000 -15.279 1.00 91.50 352 VAL A O 1
ATOM 2792 N N . LYS A 1 353 ? -20.711 3.017 -17.292 1.00 85.81 353 LYS A N 1
ATOM 2793 C CA . LYS A 1 353 ? -19.365 3.281 -16.777 1.00 85.81 353 LYS A CA 1
ATOM 2794 C C . LYS A 1 353 ? -19.185 4.782 -16.578 1.00 85.81 353 LYS A C 1
ATOM 2796 O O . LYS A 1 353 ? -19.356 5.561 -17.514 1.00 85.81 353 LYS A O 1
ATOM 2801 N N . VAL A 1 354 ? -18.802 5.185 -15.368 1.00 80.06 354 VAL A N 1
ATOM 2802 C CA . VAL A 1 354 ? -18.401 6.569 -15.099 1.00 80.06 354 VAL A CA 1
ATOM 2803 C C . VAL A 1 354 ? -17.075 6.807 -15.826 1.00 80.06 354 VAL A C 1
ATOM 2805 O O . VAL A 1 354 ? -16.120 6.066 -15.577 1.00 80.06 354 VAL A O 1
ATOM 2808 N N . PRO A 1 355 ? -16.984 7.785 -16.746 1.00 73.56 355 PRO A N 1
ATOM 2809 C CA . PRO A 1 355 ? -15.697 8.149 -17.316 1.00 73.56 355 PRO A CA 1
ATOM 2810 C C . PRO A 1 355 ? -14.776 8.584 -16.169 1.00 73.56 355 PRO A C 1
ATOM 2812 O O . PRO A 1 355 ? -15.252 9.269 -15.261 1.00 73.56 355 PRO A O 1
ATOM 2815 N N . PRO A 1 356 ? -13.491 8.187 -16.164 1.00 67.62 356 PRO A N 1
ATOM 2816 C CA . PRO A 1 356 ? -12.566 8.603 -15.120 1.00 67.62 356 PRO A CA 1
ATOM 2817 C C . PRO A 1 356 ? -12.595 10.128 -15.057 1.00 67.62 356 PRO A C 1
ATOM 2819 O O . PRO A 1 356 ? -12.252 10.801 -16.031 1.00 67.62 356 PRO A O 1
ATOM 2822 N N . GLY A 1 357 ? -13.107 10.660 -13.946 1.00 63.75 357 GLY A N 1
ATOM 2823 C CA . GLY A 1 357 ? -13.238 12.097 -13.773 1.00 63.75 357 GLY A CA 1
ATOM 2824 C C . GLY A 1 357 ? -11.874 12.772 -13.923 1.00 63.75 357 GLY A C 1
ATOM 2825 O O . GLY A 1 357 ? -10.841 12.117 -13.723 1.00 63.75 357 GLY A O 1
ATOM 2826 N N . PRO A 1 358 ? -11.837 14.072 -14.262 1.00 55.84 358 PRO A N 1
ATOM 2827 C CA . PRO A 1 358 ? -10.602 14.832 -14.173 1.00 55.84 358 PRO A CA 1
ATOM 2828 C C . PRO A 1 358 ? -10.042 14.617 -12.766 1.00 55.84 358 PRO A C 1
ATOM 2830 O O . PRO A 1 358 ? -10.718 14.889 -11.775 1.00 55.84 358 PRO A O 1
ATOM 2833 N N . GLY A 1 359 ? -8.842 14.038 -12.673 1.00 60.81 359 GLY A N 1
ATOM 2834 C CA . GLY A 1 359 ? -8.210 13.774 -11.384 1.00 60.81 359 GLY A CA 1
ATOM 2835 C C . GLY A 1 359 ? -8.036 15.067 -10.570 1.00 60.81 359 GLY A C 1
ATOM 2836 O O . GLY A 1 359 ? -8.354 16.154 -11.052 1.00 60.81 359 GLY A O 1
ATOM 2837 N N . PRO A 1 360 ? -7.451 15.003 -9.365 1.00 52.22 360 PRO A N 1
ATOM 2838 C CA . PRO A 1 360 ? -7.229 16.180 -8.514 1.00 52.22 360 PRO A CA 1
ATOM 2839 C C . PRO A 1 360 ? -6.599 17.375 -9.258 1.00 52.22 360 PRO A C 1
ATOM 2841 O O . PRO A 1 360 ? -6.951 18.523 -9.010 1.00 52.22 360 PRO A O 1
ATOM 2844 N N . ALA A 1 361 ? -5.735 17.097 -10.243 1.00 49.53 361 ALA A N 1
ATOM 2845 C CA . ALA A 1 361 ? -5.133 18.096 -11.125 1.00 49.53 361 ALA A CA 1
ATOM 2846 C C . ALA A 1 361 ? -6.127 18.774 -12.094 1.00 49.53 361 ALA A C 1
ATOM 2848 O O . ALA A 1 361 ? -6.026 19.971 -12.337 1.00 49.53 361 ALA A O 1
ATOM 2849 N N . GLY A 1 362 ? -7.105 18.042 -12.632 1.00 52.31 362 GLY A N 1
ATOM 2850 C CA . GLY A 1 362 ? -8.131 18.616 -13.506 1.00 52.31 362 GLY A CA 1
ATOM 2851 C C . GLY A 1 362 ? -9.220 19.365 -12.732 1.00 52.31 362 GLY A C 1
ATOM 2852 O O . GLY A 1 362 ? -9.780 20.325 -13.250 1.00 52.31 362 GLY A O 1
ATOM 2853 N N . HIS A 1 363 ? -9.460 19.002 -11.468 1.00 54.53 363 HIS A N 1
ATOM 2854 C CA . HIS A 1 363 ? -10.327 19.778 -10.578 1.00 54.53 363 HIS A CA 1
ATOM 2855 C C . HIS A 1 363 ? -9.713 21.147 -10.239 1.00 54.53 363 HIS A C 1
ATOM 2857 O O . HIS A 1 363 ? -10.425 22.149 -10.238 1.00 54.53 363 HIS A O 1
ATOM 2863 N N . ALA A 1 364 ? -8.389 21.201 -10.043 1.00 58.53 364 ALA A N 1
ATOM 2864 C CA . ALA A 1 364 ? -7.659 22.454 -9.848 1.00 58.53 364 ALA A CA 1
ATOM 2865 C C . ALA A 1 364 ? -7.696 23.342 -11.107 1.00 58.53 364 ALA A C 1
ATOM 2867 O O . ALA A 1 364 ? -7.851 24.554 -11.009 1.00 58.53 364 ALA A O 1
ATOM 2868 N N . MET A 1 365 ? -7.619 22.733 -12.295 1.00 63.50 365 MET A N 1
ATOM 2869 C CA . MET A 1 365 ? -7.701 23.442 -13.576 1.00 63.50 365 MET A CA 1
ATOM 2870 C C . MET A 1 365 ? -9.101 24.023 -13.836 1.00 63.50 365 MET A C 1
ATOM 2872 O O . MET A 1 365 ? -9.218 25.159 -14.285 1.00 63.50 365 MET A O 1
ATOM 2876 N N . LEU A 1 366 ? -10.166 23.291 -13.489 1.00 65.69 366 LEU A N 1
ATOM 2877 C CA . LEU A 1 366 ? -11.548 23.777 -13.602 1.00 65.69 366 LEU A CA 1
ATOM 2878 C C . LEU A 1 366 ? -11.889 24.851 -12.557 1.00 65.69 366 LEU A C 1
ATOM 2880 O O . LEU A 1 366 ? -12.660 25.764 -12.852 1.00 65.69 366 LEU A O 1
ATOM 2884 N N . GLU A 1 367 ? -11.318 24.787 -11.348 1.00 66.12 367 GLU A N 1
ATOM 2885 C CA . GLU A 1 367 ? -11.400 25.899 -10.389 1.00 66.12 367 GLU A CA 1
ATOM 2886 C C . GLU A 1 367 ? -10.660 27.142 -10.894 1.00 66.12 367 GLU A C 1
ATOM 2888 O O . GLU A 1 367 ? -11.168 28.253 -10.736 1.00 66.12 367 GLU A O 1
ATOM 2893 N N . PHE A 1 368 ? -9.514 26.960 -11.553 1.00 67.81 368 PHE A N 1
ATOM 2894 C CA . PHE A 1 368 ? -8.745 28.052 -12.147 1.00 67.81 368 PHE A CA 1
ATOM 2895 C C . PHE A 1 368 ? -9.509 28.733 -13.296 1.00 67.81 368 PHE A C 1
ATOM 2897 O O . PHE A 1 368 ? -9.683 29.950 -13.276 1.00 67.81 368 PHE A O 1
ATOM 2904 N N . GLU A 1 369 ? -10.085 27.967 -14.230 1.00 67.88 369 GLU A N 1
ATOM 2905 C CA . GLU A 1 369 ? -10.940 28.515 -15.300 1.00 67.88 369 GLU A CA 1
ATOM 2906 C C . GLU A 1 369 ? -12.202 29.208 -14.754 1.00 67.88 369 GLU A C 1
ATOM 2908 O O . GLU A 1 369 ? -12.697 30.184 -15.326 1.00 67.88 369 GLU A O 1
ATOM 2913 N N . ARG A 1 370 ? -12.745 28.724 -13.629 1.00 68.50 370 ARG A N 1
ATOM 2914 C CA . ARG A 1 370 ? -13.894 29.352 -12.963 1.00 68.50 370 ARG A CA 1
ATOM 2915 C C . ARG A 1 370 ? -13.519 30.687 -12.311 1.00 68.50 370 ARG A C 1
ATOM 2917 O O . ARG A 1 370 ? -14.331 31.612 -12.350 1.00 68.50 370 ARG A O 1
ATOM 2924 N N . LEU A 1 371 ? -12.313 30.793 -11.750 1.00 64.44 371 LEU A N 1
ATOM 2925 C CA . LEU A 1 371 ? -11.755 32.030 -11.192 1.00 64.44 371 LEU A CA 1
ATOM 2926 C C . LEU A 1 371 ? -11.414 33.060 -12.280 1.00 64.44 371 LEU A C 1
ATOM 2928 O O . LEU A 1 371 ? -11.625 34.250 -12.060 1.00 64.44 371 LEU A O 1
ATOM 2932 N N . GLU A 1 372 ? -10.975 32.625 -13.465 1.00 70.81 372 GLU A N 1
ATOM 2933 C CA . GLU A 1 372 ? -10.745 33.524 -14.607 1.00 70.81 372 GLU A CA 1
ATOM 2934 C C . GLU A 1 372 ? -12.044 34.102 -15.181 1.00 70.81 372 GLU A C 1
ATOM 2936 O O . GLU A 1 372 ? -12.094 35.276 -15.551 1.00 70.81 372 GLU A O 1
ATOM 2941 N N . ARG A 1 373 ? -13.124 33.310 -15.238 1.00 70.00 373 ARG A N 1
ATOM 2942 C CA . ARG A 1 373 ? -14.412 33.778 -15.784 1.00 70.00 373 ARG A CA 1
ATOM 2943 C C . ARG A 1 373 ? -15.199 34.663 -14.819 1.00 70.00 373 ARG A C 1
ATOM 2945 O O . ARG A 1 373 ? -16.015 35.470 -15.265 1.00 70.00 373 ARG A O 1
ATOM 2952 N N . HIS A 1 374 ? -14.965 34.530 -13.516 1.00 64.62 374 HIS A N 1
ATOM 2953 C CA . HIS A 1 374 ? -15.622 35.323 -12.479 1.00 64.62 374 HIS A CA 1
ATOM 2954 C C . HIS A 1 374 ? -14.609 35.788 -11.425 1.00 64.62 374 HIS A C 1
ATOM 2956 O O . HIS A 1 374 ? -14.604 35.258 -10.310 1.00 64.62 374 HIS A O 1
ATOM 2962 N N . PRO A 1 375 ? -13.758 36.781 -11.749 1.00 59.00 375 PRO A N 1
ATOM 2963 C CA . PRO A 1 375 ? -12.828 37.326 -10.776 1.00 59.00 375 PRO A CA 1
ATOM 2964 C C . PRO A 1 375 ? -13.618 37.904 -9.592 1.00 59.00 375 PRO A C 1
ATOM 2966 O O . PRO A 1 375 ? -14.594 38.637 -9.801 1.00 59.00 375 PRO A O 1
ATOM 2969 N N . PRO A 1 376 ? -13.247 37.577 -8.343 1.00 54.91 376 PRO A N 1
ATOM 2970 C CA . PRO A 1 376 ? -13.948 38.090 -7.177 1.00 54.91 376 PRO A CA 1
ATOM 2971 C C . PRO A 1 376 ? -13.869 39.619 -7.160 1.00 54.91 376 PRO A C 1
ATOM 2973 O O . PRO A 1 376 ? -12.801 40.210 -7.331 1.00 54.91 376 PRO A O 1
ATOM 2976 N N . ALA A 1 377 ? -15.020 40.268 -6.966 1.00 55.16 377 ALA A N 1
ATOM 2977 C CA . ALA A 1 377 ? -15.113 41.717 -6.888 1.00 55.16 377 ALA A CA 1
ATOM 2978 C C . ALA A 1 377 ? -14.248 42.225 -5.726 1.00 55.16 377 ALA A C 1
ATOM 2980 O O . ALA A 1 377 ? -14.570 42.022 -4.556 1.00 55.16 377 ALA A O 1
ATOM 2981 N N . MET A 1 378 ? -13.140 42.887 -6.060 1.00 47.28 378 MET A N 1
ATOM 2982 C CA . MET A 1 378 ? -12.237 43.520 -5.103 1.00 47.28 378 MET A CA 1
ATOM 2983 C C . MET A 1 378 ? -12.984 44.630 -4.354 1.00 47.28 378 MET A C 1
ATOM 2985 O O . MET A 1 378 ? -13.099 45.762 -4.827 1.00 47.28 378 MET A O 1
ATOM 2989 N N . HIS A 1 379 ? -13.509 44.316 -3.171 1.00 45.03 379 HIS A N 1
ATOM 2990 C CA . HIS A 1 379 ? -13.952 45.324 -2.218 1.00 45.03 379 HIS A CA 1
ATOM 2991 C C . HIS A 1 379 ? -12.724 46.061 -1.673 1.00 45.03 379 HIS A C 1
ATOM 2993 O O . HIS A 1 379 ? -11.975 45.536 -0.852 1.00 45.03 379 HIS A O 1
ATOM 2999 N N . ARG A 1 380 ? -12.522 47.304 -2.135 1.00 48.47 380 ARG A N 1
ATOM 3000 C CA . ARG A 1 380 ? -11.621 48.278 -1.502 1.00 48.47 380 ARG A CA 1
ATOM 3001 C C . ARG A 1 380 ? -12.187 48.658 -0.132 1.00 48.47 380 ARG A C 1
ATOM 3003 O O . ARG A 1 380 ? -12.942 49.617 -0.011 1.00 48.47 380 ARG A O 1
ATOM 3010 N N . GLY A 1 381 ? -11.828 47.889 0.888 1.00 39.88 381 GLY A N 1
ATOM 3011 C CA . GLY A 1 381 ? -12.013 48.248 2.288 1.00 39.88 381 GLY A CA 1
ATOM 3012 C C . GLY A 1 381 ? -10.687 48.707 2.883 1.00 39.88 381 GLY A C 1
ATOM 3013 O O . GLY A 1 381 ? -9.761 47.913 3.010 1.00 39.88 381 GLY A O 1
ATOM 3014 N N . HIS A 1 382 ? -10.601 49.987 3.240 1.00 50.78 382 HIS A N 1
ATOM 3015 C CA . HIS A 1 382 ? -9.576 50.508 4.139 1.00 50.78 382 HIS A CA 1
ATOM 3016 C C . HIS A 1 382 ? -9.662 49.791 5.494 1.00 50.78 382 HIS A C 1
ATOM 3018 O O . HIS A 1 382 ? -10.721 49.795 6.119 1.00 50.78 382 HIS A O 1
ATOM 3024 N N . ALA A 1 383 ? -8.544 49.246 5.975 1.00 35.88 383 ALA A N 1
ATOM 3025 C CA . ALA A 1 383 ? -8.364 48.882 7.377 1.00 35.88 383 ALA A CA 1
ATOM 3026 C C . ALA A 1 383 ? -6.934 49.249 7.832 1.00 35.88 383 ALA A C 1
ATOM 3028 O O . ALA A 1 383 ? -5.991 49.055 7.060 1.00 35.88 383 ALA A O 1
ATOM 3029 N N . PRO A 1 384 ? -6.765 49.816 9.041 1.00 51.53 384 PRO A N 1
ATOM 3030 C CA . PRO A 1 384 ? -5.490 50.321 9.541 1.00 51.53 384 PRO A CA 1
ATOM 3031 C C . PRO A 1 384 ? -4.698 49.226 10.272 1.00 51.53 384 PRO A C 1
ATOM 3033 O O . PRO A 1 384 ? -5.262 48.436 11.027 1.00 51.53 384 PRO A O 1
ATOM 3036 N N . PHE A 1 385 ? -3.378 49.214 10.089 1.00 37.31 385 PHE A N 1
ATOM 3037 C CA . PHE A 1 385 ? -2.453 48.401 10.881 1.00 37.31 385 PHE A CA 1
ATOM 3038 C C . PHE A 1 385 ? -1.985 49.185 12.118 1.00 37.31 385 PHE A C 1
ATOM 3040 O O . PHE A 1 385 ? -1.548 50.327 11.961 1.00 37.31 385 PHE A O 1
ATOM 3047 N N . PRO A 1 386 ? -2.001 48.605 13.332 1.00 53.50 386 PRO A N 1
ATOM 3048 C CA . PRO A 1 386 ? -1.230 49.131 14.446 1.00 53.50 386 PRO A CA 1
ATOM 3049 C C . PRO A 1 386 ? 0.197 48.558 14.408 1.00 53.50 386 PRO A C 1
ATOM 3051 O O . PRO A 1 386 ? 0.399 47.349 14.298 1.00 53.50 386 PRO A O 1
ATOM 3054 N N . HIS A 1 387 ? 1.190 49.440 14.508 1.00 42.16 387 HIS A N 1
ATOM 3055 C CA . HIS A 1 387 ? 2.586 49.080 14.760 1.00 42.16 387 HIS A CA 1
ATOM 3056 C C . HIS A 1 387 ? 2.754 48.537 16.191 1.00 42.16 387 HIS A C 1
ATOM 3058 O O . HIS A 1 387 ? 2.232 49.153 17.123 1.00 42.16 387 HIS A O 1
ATOM 3064 N N . PRO A 1 388 ? 3.530 47.461 16.411 1.00 45.44 388 PRO A N 1
ATOM 3065 C CA . PRO A 1 388 ? 4.051 47.144 17.732 1.00 45.44 388 PRO A CA 1
ATOM 3066 C C . PRO A 1 388 ? 5.354 47.915 18.011 1.00 45.44 388 PRO A C 1
ATOM 3068 O O . PRO A 1 388 ? 6.236 48.022 17.158 1.00 45.44 388 PRO A O 1
ATOM 3071 N N . ASN A 1 389 ? 5.434 48.454 19.229 1.00 39.84 389 ASN A N 1
ATOM 3072 C CA . ASN A 1 389 ? 6.568 49.180 19.797 1.00 39.84 389 ASN A CA 1
ATOM 3073 C C . ASN A 1 389 ? 7.844 48.324 19.837 1.00 39.84 389 ASN A C 1
ATOM 3075 O O . ASN A 1 389 ? 7.873 47.262 20.453 1.00 39.84 389 ASN A O 1
ATOM 3079 N N . LEU A 1 390 ? 8.913 48.852 19.242 1.00 45.88 390 LEU A N 1
ATOM 3080 C CA . LEU A 1 390 ? 10.302 48.437 19.435 1.00 45.88 390 LEU A CA 1
ATOM 3081 C C . LEU A 1 390 ? 10.916 49.298 20.547 1.00 45.88 390 LEU A C 1
ATOM 3083 O O . LEU A 1 390 ? 11.525 50.326 20.272 1.00 45.88 390 LEU A O 1
ATOM 3087 N N . GLN A 1 391 ? 10.720 48.902 21.802 1.00 46.00 391 GLN A N 1
ATOM 3088 C CA . GLN A 1 391 ? 11.499 49.384 22.947 1.00 46.00 391 GLN A CA 1
ATOM 3089 C C . GLN A 1 391 ? 11.248 48.435 24.120 1.00 46.00 391 GLN A C 1
ATOM 3091 O O . GLN A 1 391 ? 10.237 48.571 24.790 1.00 46.00 391 GLN A O 1
ATOM 3096 N N . GLU A 1 392 ? 12.122 47.433 24.270 1.00 45.94 392 GLU A N 1
ATOM 3097 C CA . GLU A 1 392 ? 12.453 46.674 25.496 1.00 45.94 392 GLU A CA 1
ATOM 3098 C C . GLU A 1 392 ? 13.051 45.315 25.099 1.00 45.94 392 GLU A C 1
ATOM 3100 O O . GLU A 1 392 ? 12.390 44.282 25.130 1.00 45.94 392 GLU A O 1
ATOM 3105 N N . MET A 1 393 ? 14.322 45.304 24.685 1.00 40.22 393 MET A N 1
ATOM 3106 C CA . MET A 1 393 ? 15.127 44.076 24.715 1.00 40.22 393 MET A CA 1
ATOM 3107 C C . MET A 1 393 ? 16.628 44.402 24.758 1.00 40.22 393 MET A C 1
ATOM 3109 O O . MET A 1 393 ? 17.429 43.894 23.985 1.00 40.22 393 MET A O 1
ATOM 3113 N N . GLU A 1 394 ? 17.014 45.281 25.684 1.00 46.81 394 GLU A N 1
ATOM 3114 C CA . GLU A 1 394 ? 18.391 45.376 26.172 1.00 46.81 394 GLU A CA 1
ATOM 3115 C C . GLU A 1 394 ? 18.389 44.962 27.643 1.00 46.81 394 GLU A C 1
ATOM 3117 O O . GLU A 1 394 ? 18.013 45.758 28.504 1.00 46.81 394 GLU A O 1
ATOM 3122 N N . ARG A 1 395 ? 18.742 43.696 27.906 1.00 44.03 395 ARG A N 1
ATOM 3123 C CA . ARG A 1 395 ? 19.383 43.153 29.125 1.00 44.03 395 ARG A CA 1
ATOM 3124 C C . ARG A 1 395 ? 19.232 41.629 29.144 1.00 44.03 395 ARG A C 1
ATOM 3126 O O . ARG A 1 395 ? 18.112 41.133 29.128 1.00 44.03 395 ARG A O 1
ATOM 3133 N N . GLY A 1 396 ? 20.352 40.918 29.271 1.00 35.97 396 GLY A N 1
ATOM 3134 C CA . GLY A 1 396 ? 20.365 39.561 29.825 1.00 35.97 396 GLY A CA 1
ATOM 3135 C C . GLY A 1 396 ? 21.130 38.516 29.018 1.00 35.97 396 GLY A C 1
ATOM 3136 O O . GLY A 1 396 ? 20.533 37.770 28.255 1.00 35.97 396 GLY A O 1
ATOM 3137 N N . ASP A 1 397 ? 22.440 38.466 29.256 1.00 38.47 397 ASP A N 1
ATOM 3138 C CA . ASP A 1 397 ? 23.233 37.257 29.519 1.00 38.47 397 ASP A CA 1
ATOM 3139 C C . ASP A 1 397 ? 23.255 36.113 28.488 1.00 38.47 397 ASP A C 1
ATOM 3141 O O . ASP A 1 397 ? 22.500 35.146 28.554 1.00 38.47 397 ASP A O 1
ATOM 3145 N N . PHE A 1 398 ? 24.272 36.152 27.619 1.00 41.16 398 PHE A N 1
ATOM 3146 C CA . PHE A 1 398 ? 24.831 34.962 26.975 1.00 41.16 398 PHE A CA 1
ATOM 3147 C C . PHE A 1 398 ? 26.065 34.499 27.756 1.00 41.16 398 PHE A C 1
ATOM 3149 O O . PHE A 1 398 ? 27.138 35.092 27.649 1.00 41.16 398 PHE A O 1
ATOM 3156 N N . ALA A 1 399 ? 25.916 33.419 28.521 1.00 42.06 399 ALA A N 1
ATOM 3157 C CA . ALA A 1 399 ? 27.025 32.683 29.110 1.00 42.06 399 ALA A CA 1
ATOM 3158 C C . ALA A 1 399 ? 26.974 31.215 28.662 1.00 42.06 399 ALA A C 1
ATOM 3160 O O . ALA A 1 399 ? 26.057 30.482 29.013 1.00 42.06 399 ALA A O 1
ATOM 3161 N N . GLY A 1 400 ? 27.996 30.827 27.895 1.00 37.47 400 GLY A N 1
ATOM 3162 C CA . GLY A 1 400 ? 28.677 29.534 27.983 1.00 37.47 400 GLY A CA 1
ATOM 3163 C C . GLY A 1 400 ? 27.907 28.274 27.594 1.00 37.47 400 GLY A C 1
ATOM 3164 O O . GLY A 1 400 ? 27.267 27.649 28.431 1.00 37.47 400 GLY A O 1
ATOM 3165 N N . MET A 1 401 ? 28.138 27.788 26.373 1.00 39.16 401 MET A N 1
ATOM 3166 C CA . MET A 1 401 ? 28.110 26.346 26.123 1.00 39.16 401 MET A CA 1
ATOM 3167 C C . MET A 1 401 ? 29.214 25.984 25.125 1.00 39.16 401 MET A C 1
ATOM 3169 O O . MET A 1 401 ? 29.064 26.121 23.913 1.00 39.16 401 MET A O 1
ATOM 3173 N N . GLU A 1 402 ? 30.365 25.596 25.674 1.00 45.19 402 GLU A N 1
ATOM 3174 C CA . GLU A 1 402 ? 31.458 24.962 24.940 1.00 45.19 402 GLU A CA 1
ATOM 3175 C C . GLU A 1 402 ? 31.025 23.557 24.504 1.00 45.19 402 GLU A C 1
ATOM 3177 O O . GLU A 1 402 ? 30.543 22.758 25.309 1.00 45.19 402 GLU A O 1
ATOM 3182 N N . MET A 1 403 ? 31.208 23.250 23.218 1.00 40.84 403 MET A N 1
ATOM 3183 C CA . MET A 1 403 ? 31.144 21.883 22.710 1.00 40.84 403 MET A CA 1
ATOM 3184 C C . MET A 1 403 ? 32.482 21.191 22.963 1.00 40.84 403 MET A C 1
ATOM 3186 O O . MET A 1 403 ? 33.492 21.545 22.358 1.00 40.84 403 MET A O 1
ATOM 3190 N N . VAL A 1 404 ? 32.465 20.159 23.804 1.00 45.69 404 VAL A N 1
ATOM 3191 C CA . VAL A 1 404 ? 33.508 19.131 23.827 1.00 45.69 404 VAL A CA 1
ATOM 3192 C C . VAL A 1 404 ? 33.111 18.062 22.816 1.00 45.69 404 VAL A C 1
ATOM 3194 O O . VAL A 1 404 ? 32.098 17.386 22.979 1.00 45.69 404 VAL A O 1
ATOM 3197 N N . ILE A 1 405 ? 33.907 17.940 21.757 1.00 44.81 405 ILE A N 1
ATOM 3198 C CA . ILE A 1 405 ? 33.893 16.793 20.851 1.00 44.81 405 ILE A CA 1
ATOM 3199 C C . ILE A 1 405 ? 34.813 15.731 21.461 1.00 44.81 405 ILE A C 1
ATOM 3201 O O . ILE A 1 405 ? 35.958 16.021 21.817 1.00 44.81 405 ILE A O 1
ATOM 3205 N N . SER A 1 406 ? 34.318 14.504 21.581 1.00 57.56 406 SER A N 1
ATOM 3206 C CA . SER A 1 406 ? 35.116 13.284 21.732 1.00 57.56 406 SER A CA 1
ATOM 3207 C C . SER A 1 406 ? 34.509 12.196 20.869 1.00 57.56 406 SER A C 1
ATOM 3209 O O . SER A 1 406 ? 33.260 12.102 20.864 1.00 57.56 406 SER A O 1
#

Secondary structure (DSSP, 8-state):
-HHHHHHHHHHHHHHHHHHHTT---PPPPHHHHHHHHHHHHHHHHHHHHHHHHHHHHHHHHHHHHHHHHHHHHHHHHTTT----HHHHHHHHHHHHHHHHHHHHHHHHHHHHHHHHHHHHHHHHHHHHHHHHHHHHHHHHHHHHHHHHHHHHHHHHHHHTTPPPPHHHHHHHHHHHHHHHHHHHHHHHHHHHHHHHHHHHHHHHHHHHHHHHHHHHHIIIIIIIIHHHHHHHHHHHHHHHHHS-------------PPPS-TT--------S-----S---GGGS---PPPP-PPPPPPTHHHHHHHHHHHHHHHHHS-HHHHHHHHHHTT---TT--SHHHHHHHHHHTTPPPP----HHHHHHHHHHHHHHS---------PPPPPP-----------------